Protein AF-A0A2H0MRT4-F1 (afdb_monomer)

Structure (mmCIF, N/CA/C/O backbone):
data_AF-A0A2H0MRT4-F1
#
_entry.id   AF-A0A2H0MRT4-F1
#
loop_
_atom_site.group_PDB
_atom_site.id
_atom_site.type_symbol
_atom_site.label_atom_id
_atom_site.label_alt_id
_atom_site.label_comp_id
_atom_site.label_asym_id
_atom_site.label_entity_id
_atom_site.label_seq_id
_atom_site.pdbx_PDB_ins_code
_atom_site.Cartn_x
_atom_site.Cartn_y
_atom_site.Cartn_z
_atom_site.occupancy
_atom_site.B_iso_or_equiv
_atom_site.auth_seq_id
_atom_site.auth_comp_id
_atom_site.auth_asym_id
_atom_site.auth_atom_id
_atom_site.pdbx_PDB_model_num
ATOM 1 N N . MET A 1 1 ? -23.926 30.101 33.465 1.00 43.94 1 MET A N 1
ATOM 2 C CA . MET A 1 1 ? -22.686 30.584 32.808 1.00 43.94 1 MET A CA 1
ATOM 3 C C . MET A 1 1 ? -21.408 29.854 33.242 1.00 43.94 1 MET A C 1
ATOM 5 O O . MET A 1 1 ? -20.667 29.467 32.352 1.00 43.94 1 MET A O 1
ATOM 9 N N . LYS A 1 2 ? -21.147 29.559 34.531 1.00 32.81 2 LYS A N 1
ATOM 10 C CA . LYS A 1 2 ? -19.914 28.839 34.957 1.00 32.81 2 LYS A CA 1
ATOM 11 C C . LYS A 1 2 ? -19.713 27.431 34.345 1.00 32.81 2 LYS A C 1
ATOM 13 O O . LYS A 1 2 ? -18.619 27.133 33.886 1.00 32.81 2 LYS A O 1
ATOM 18 N N . ARG A 1 3 ? -20.774 26.622 34.183 1.00 32.50 3 ARG A N 1
ATOM 19 C CA . ARG A 1 3 ? -20.709 25.296 33.511 1.00 32.50 3 ARG A CA 1
ATOM 20 C C . ARG A 1 3 ? -20.385 25.338 32.004 1.00 32.50 3 ARG A C 1
ATOM 22 O O . ARG A 1 3 ? -20.006 24.320 31.438 1.00 32.50 3 ARG A O 1
ATOM 29 N N . SER A 1 4 ? -20.541 26.492 31.350 1.00 38.91 4 SER A N 1
ATOM 30 C CA . SER A 1 4 ? -20.203 26.685 29.928 1.00 38.91 4 SER A CA 1
ATOM 31 C C . SER A 1 4 ? -18.729 27.044 29.734 1.00 38.91 4 SER A C 1
ATOM 33 O O . SER A 1 4 ? -18.144 26.692 28.716 1.00 38.91 4 SER A O 1
ATOM 35 N N . PHE A 1 5 ? -18.128 27.725 30.713 1.00 31.14 5 PHE A N 1
ATOM 36 C CA . PHE A 1 5 ? -16.733 28.158 30.659 1.00 31.14 5 PHE A CA 1
ATOM 37 C C . PHE A 1 5 ? -15.768 27.003 30.979 1.00 31.14 5 PHE A C 1
ATOM 39 O O . PHE A 1 5 ? -14.782 26.824 30.275 1.00 31.14 5 PHE A O 1
ATOM 46 N N . GLU A 1 6 ? -16.096 26.133 31.941 1.00 32.72 6 GLU A N 1
ATOM 47 C CA . GLU A 1 6 ? -15.284 24.937 32.246 1.00 32.72 6 GLU A CA 1
ATOM 48 C C . GLU A 1 6 ? -15.272 23.906 31.103 1.00 32.72 6 GLU A C 1
ATOM 50 O O . GLU A 1 6 ? -14.266 23.236 30.879 1.00 32.72 6 GLU A O 1
ATOM 55 N N . LYS A 1 7 ? -16.360 23.811 30.324 1.00 35.03 7 LYS A N 1
ATOM 56 C CA . LYS A 1 7 ? -16.432 22.958 29.122 1.00 35.03 7 LYS A CA 1
ATOM 57 C C . LYS A 1 7 ? -15.602 23.505 27.955 1.00 35.03 7 LYS A C 1
ATOM 59 O O . LYS A 1 7 ? -15.083 22.732 27.156 1.00 35.03 7 LYS A O 1
ATOM 64 N N . PHE A 1 8 ? -15.464 24.828 27.866 1.00 31.70 8 PHE A N 1
ATOM 65 C CA . PHE A 1 8 ? -14.641 25.484 26.851 1.00 31.70 8 PHE A CA 1
ATOM 66 C C . PHE A 1 8 ? -13.146 25.284 27.147 1.00 31.70 8 PHE A C 1
ATOM 68 O O . PHE A 1 8 ? -12.408 24.818 26.278 1.00 31.70 8 PHE A O 1
ATOM 75 N N . TRP A 1 9 ? -12.730 25.493 28.401 1.00 28.17 9 TRP A N 1
ATOM 76 C CA . TRP A 1 9 ? -11.345 25.281 28.840 1.00 28.17 9 TRP A CA 1
ATOM 77 C C . TRP A 1 9 ? -10.928 23.801 28.882 1.00 28.17 9 TRP A C 1
ATOM 79 O O . TRP A 1 9 ? -9.783 23.496 28.554 1.00 28.17 9 TRP A O 1
ATOM 89 N N . SER A 1 10 ? -11.833 22.859 29.181 1.00 38.06 10 SER A N 1
ATOM 90 C CA . SER A 1 10 ? -11.516 21.420 29.103 1.00 38.06 10 SER A CA 1
ATOM 91 C C . SER A 1 10 ? -11.366 20.911 27.665 1.00 38.06 10 SER A C 1
ATOM 93 O O . SER A 1 10 ? -10.563 20.011 27.419 1.00 38.06 10 SER A O 1
ATOM 95 N N . SER A 1 11 ? -12.067 21.523 26.701 1.00 42.25 11 SER A N 1
ATOM 96 C CA . SER A 1 11 ? -11.869 21.237 25.276 1.00 42.25 11 SER A CA 1
ATOM 97 C C . SER A 1 11 ? -10.552 21.822 24.751 1.00 42.25 11 SER A C 1
ATOM 99 O O . SER A 1 11 ? -9.795 21.104 24.102 1.00 42.25 11 SER A O 1
ATOM 101 N N . GLN A 1 12 ? -10.213 23.068 25.119 1.00 37.25 12 GLN A N 1
ATOM 102 C CA . GLN A 1 12 ? -8.954 23.709 24.720 1.00 37.25 12 GLN A CA 1
ATOM 103 C C . GLN A 1 12 ? -7.718 23.016 25.323 1.00 37.25 12 GLN A C 1
ATOM 105 O O . GLN A 1 12 ? -6.710 22.834 24.635 1.00 37.25 12 GLN A O 1
ATOM 110 N N . ALA A 1 13 ? -7.803 22.554 26.576 1.00 43.47 13 ALA A N 1
ATOM 111 C CA . ALA A 1 13 ? -6.715 21.845 27.253 1.00 43.47 13 ALA A CA 1
ATOM 112 C C . ALA A 1 13 ? -6.402 20.465 26.640 1.00 43.47 13 ALA A C 1
ATOM 114 O O . ALA A 1 13 ? -5.270 19.999 26.741 1.00 43.47 13 ALA A O 1
ATOM 115 N N . GLN A 1 14 ? -7.369 19.816 25.976 1.00 54.00 14 GLN A N 1
ATOM 116 C CA . GLN A 1 14 ? -7.142 18.559 25.248 1.00 54.00 14 GLN A CA 1
ATOM 117 C C . GLN A 1 14 ? -6.701 18.776 23.790 1.00 54.00 14 GLN A C 1
ATOM 119 O O . GLN A 1 14 ? -6.008 17.924 23.233 1.00 54.00 14 GLN A O 1
ATOM 124 N N . THR A 1 15 ? -7.052 19.908 23.166 1.00 63.19 15 THR A N 1
ATOM 125 C CA . THR A 1 15 ? -6.677 20.205 21.769 1.00 63.19 15 THR A CA 1
ATOM 126 C C . THR A 1 15 ? -5.213 20.596 21.598 1.00 63.19 15 THR A C 1
ATOM 128 O O . THR A 1 15 ? -4.615 20.266 20.577 1.00 63.19 15 THR A O 1
ATOM 131 N N . VAL A 1 16 ? -4.619 21.266 22.589 1.00 64.75 16 VAL A N 1
ATOM 132 C CA . VAL A 1 16 ? -3.226 21.734 22.510 1.00 64.75 16 VAL A CA 1
ATOM 133 C C . VAL A 1 16 ? -2.224 20.561 22.482 1.00 64.75 16 VAL A C 1
ATOM 135 O O . VAL A 1 16 ? -1.409 20.517 21.561 1.00 64.75 16 VAL A O 1
ATOM 138 N N . PRO A 1 17 ? -2.310 19.547 23.373 1.00 83.50 17 PRO A N 1
ATOM 139 C CA . PRO A 1 17 ? -1.462 18.352 23.287 1.00 83.50 17 PRO A CA 1
ATOM 140 C C . PRO A 1 17 ? -1.625 17.584 21.970 1.00 83.50 17 PRO A C 1
ATOM 142 O O . PRO A 1 17 ? -0.638 17.117 21.405 1.00 83.50 17 PRO A O 1
ATOM 145 N N . LEU A 1 18 ? -2.857 17.494 21.452 1.00 88.69 18 LEU A N 1
ATOM 146 C CA . LEU A 1 18 ? -3.142 16.814 20.187 1.00 88.69 18 LEU A CA 1
ATOM 147 C C . LEU A 1 18 ? -2.437 17.498 19.008 1.00 88.69 18 LEU A C 1
ATOM 149 O O . LEU A 1 18 ? -1.802 16.822 18.204 1.00 88.69 18 LEU A O 1
ATOM 153 N N . LEU A 1 19 ? -2.521 18.829 18.924 1.00 91.75 19 LEU A N 1
ATOM 154 C CA . LEU A 1 19 ? -1.869 19.601 17.869 1.00 91.75 19 LEU A CA 1
ATOM 155 C C . LEU A 1 19 ? -0.345 19.433 17.911 1.00 91.75 19 LEU A C 1
ATOM 157 O O . LEU A 1 19 ? 0.260 19.169 16.874 1.00 91.75 19 LEU A O 1
ATOM 161 N N . TYR A 1 20 ? 0.268 19.518 19.097 1.00 93.81 20 TYR A N 1
ATOM 162 C CA . TYR A 1 20 ? 1.708 19.294 19.243 1.00 93.81 20 TYR A CA 1
ATOM 163 C C . TYR A 1 20 ? 2.123 17.888 18.809 1.00 93.81 20 TYR A C 1
ATOM 165 O O . TYR A 1 20 ? 3.112 17.750 18.095 1.00 93.81 20 TYR A O 1
ATOM 173 N N . ALA A 1 21 ? 1.363 16.851 19.172 1.00 94.75 21 ALA A N 1
ATOM 174 C CA . ALA A 1 21 ? 1.645 15.497 18.704 1.00 94.75 21 ALA A CA 1
ATOM 175 C C . ALA A 1 21 ? 1.534 15.365 17.181 1.00 94.75 21 ALA A C 1
ATOM 177 O O . ALA A 1 21 ? 2.398 14.738 16.578 1.00 94.75 21 ALA A O 1
ATOM 178 N N . CYS A 1 22 ? 0.537 15.989 16.546 1.00 96.94 22 CYS A N 1
ATOM 179 C CA . CYS A 1 22 ? 0.432 16.002 15.085 1.00 96.94 22 CYS A CA 1
ATOM 180 C C . CYS A 1 22 ? 1.630 16.704 14.426 1.00 96.94 22 CYS A C 1
ATOM 182 O O . CYS A 1 22 ? 2.163 16.193 13.444 1.00 96.94 22 CYS A O 1
ATOM 184 N N . ILE A 1 23 ? 2.081 17.839 14.975 1.00 97.50 23 ILE A N 1
ATOM 185 C CA . ILE A 1 23 ? 3.255 18.568 14.468 1.00 97.50 23 ILE A CA 1
ATOM 186 C C . ILE A 1 23 ? 4.523 17.724 14.630 1.00 97.50 23 ILE A C 1
ATOM 188 O O . ILE A 1 23 ? 5.276 17.566 13.675 1.00 97.50 23 ILE A O 1
ATOM 192 N N . LEU A 1 24 ? 4.752 17.141 15.809 1.00 97.44 24 LEU A N 1
ATOM 193 C CA . LEU A 1 24 ? 5.917 16.287 16.060 1.00 97.44 24 LEU A CA 1
ATOM 194 C C . LEU A 1 24 ? 5.913 15.037 15.173 1.00 97.44 24 LEU A C 1
ATOM 196 O O . LEU A 1 24 ? 6.961 14.652 14.661 1.00 97.44 24 LEU A O 1
ATOM 200 N N . LEU A 1 25 ? 4.744 14.431 14.954 1.00 97.81 25 LEU A N 1
ATOM 201 C CA . LEU A 1 25 ? 4.588 13.295 14.050 1.00 97.81 25 LEU A CA 1
ATOM 202 C C . LEU A 1 25 ? 4.908 13.688 12.603 1.00 97.81 25 LEU A C 1
ATOM 204 O O . LEU A 1 25 ? 5.636 12.966 11.928 1.00 97.81 25 LEU A O 1
ATOM 208 N N . ALA A 1 26 ? 4.429 14.848 12.145 1.00 98.50 26 ALA A N 1
ATOM 209 C CA . ALA A 1 26 ? 4.761 15.369 10.823 1.00 98.50 26 ALA A CA 1
ATOM 210 C C . ALA A 1 26 ? 6.270 15.616 10.679 1.00 98.50 26 ALA A C 1
ATOM 212 O O . ALA A 1 26 ? 6.874 15.137 9.724 1.00 98.50 26 ALA A O 1
ATOM 213 N N . LEU A 1 27 ? 6.900 16.289 11.649 1.00 98.44 27 LEU A N 1
ATOM 214 C CA . LEU A 1 27 ? 8.345 16.543 11.649 1.00 98.44 27 LEU A CA 1
ATOM 215 C C . LEU A 1 27 ? 9.163 15.245 11.631 1.00 98.44 27 LEU A C 1
ATOM 217 O O . LEU A 1 27 ? 10.149 15.158 10.905 1.00 98.44 27 LEU A O 1
ATOM 221 N N . LEU A 1 28 ? 8.739 14.226 12.383 1.00 98.44 28 LEU A N 1
ATOM 222 C CA . LEU A 1 28 ? 9.376 12.909 12.383 1.00 98.44 28 LEU A CA 1
ATOM 223 C C . LEU A 1 28 ? 9.307 12.242 11.001 1.00 98.44 28 LEU A C 1
ATOM 225 O O . LEU A 1 28 ? 10.302 11.682 10.539 1.00 98.44 28 LEU A O 1
ATOM 229 N N . ILE A 1 29 ? 8.157 12.316 10.328 1.00 98.56 29 ILE A N 1
ATOM 230 C CA . ILE A 1 29 ? 7.976 11.771 8.975 1.00 98.56 29 ILE A CA 1
ATOM 231 C C . ILE A 1 29 ? 8.845 12.541 7.979 1.00 98.56 29 ILE A C 1
ATOM 233 O O . ILE A 1 29 ? 9.605 11.922 7.239 1.00 98.56 29 ILE A O 1
ATOM 237 N N . PHE A 1 30 ? 8.814 13.875 8.005 1.00 98.25 30 PHE A N 1
ATOM 238 C CA . PHE A 1 30 ? 9.669 14.699 7.149 1.00 98.25 30 PHE A CA 1
ATOM 239 C C . PHE A 1 30 ? 11.152 14.377 7.347 1.00 98.25 30 PHE A C 1
ATOM 241 O O . PHE A 1 30 ? 11.869 14.193 6.368 1.00 98.25 30 PHE A O 1
ATOM 248 N N . ALA A 1 31 ? 11.608 14.224 8.593 1.00 97.31 31 ALA A N 1
ATOM 249 C CA . ALA A 1 31 ? 12.983 13.826 8.877 1.00 97.31 31 ALA A CA 1
ATOM 250 C C . ALA A 1 31 ? 13.309 12.432 8.307 1.00 97.31 31 ALA A C 1
ATOM 252 O O . ALA A 1 31 ? 14.355 12.254 7.685 1.00 97.31 31 ALA A O 1
ATOM 253 N N . THR A 1 32 ? 12.397 11.468 8.465 1.00 98.25 32 THR A N 1
ATOM 254 C CA . THR A 1 32 ? 12.592 10.070 8.039 1.00 98.25 32 THR A CA 1
ATOM 255 C C . THR A 1 32 ? 12.634 9.915 6.516 1.00 98.25 32 THR A C 1
ATOM 257 O O . THR A 1 32 ? 13.445 9.143 6.011 1.00 98.25 32 THR A O 1
ATOM 260 N N . TYR A 1 33 ? 11.792 10.646 5.779 1.00 98.31 33 TYR A N 1
ATOM 261 C CA . TYR A 1 33 ? 11.648 10.496 4.324 1.00 98.31 33 TYR A CA 1
ATOM 262 C C . TYR A 1 33 ? 12.242 11.649 3.513 1.00 98.31 33 TYR A C 1
ATOM 264 O O . TYR A 1 33 ? 12.107 11.654 2.298 1.00 98.31 33 TYR A O 1
ATOM 272 N N . SER A 1 34 ? 12.943 12.603 4.131 1.00 95.75 34 SER A N 1
ATOM 273 C CA . SER A 1 34 ? 13.568 13.735 3.418 1.00 95.75 34 SER A CA 1
ATOM 274 C C . SER A 1 34 ? 14.477 13.325 2.253 1.00 95.75 34 SER A C 1
ATOM 276 O O . SER A 1 34 ? 14.615 14.075 1.290 1.00 95.75 34 SER A O 1
ATOM 278 N N . GLY A 1 35 ? 15.048 12.116 2.304 1.00 95.94 35 GLY A N 1
ATOM 279 C CA . GLY A 1 35 ? 15.867 11.553 1.232 1.00 95.94 35 GLY A CA 1
ATOM 280 C C . GLY A 1 35 ? 15.154 11.413 -0.117 1.00 95.94 35 GLY A C 1
ATOM 281 O O . GLY A 1 35 ? 15.837 11.437 -1.135 1.00 95.94 35 GLY A O 1
ATOM 282 N N . VAL A 1 36 ? 13.814 11.337 -0.152 1.00 96.62 36 VAL A N 1
ATOM 283 C CA . VAL A 1 36 ? 13.065 11.189 -1.416 1.00 96.62 36 VAL A CA 1
ATOM 284 C C . VAL A 1 36 ? 13.231 12.377 -2.363 1.00 96.62 36 VAL A C 1
ATOM 286 O O . VAL A 1 36 ? 13.036 12.228 -3.562 1.00 96.62 36 VAL A O 1
ATOM 289 N N . ALA A 1 37 ? 13.634 13.541 -1.846 1.00 94.75 37 ALA A N 1
ATOM 290 C CA . ALA A 1 37 ? 13.928 14.722 -2.655 1.00 94.75 37 ALA A CA 1
ATOM 291 C C . ALA A 1 37 ? 15.100 14.514 -3.632 1.00 94.75 37 ALA A C 1
ATOM 293 O O . ALA A 1 37 ? 15.276 15.308 -4.548 1.00 94.75 37 ALA A O 1
ATOM 294 N N . PHE A 1 38 ? 15.921 13.484 -3.409 1.00 95.62 38 PHE A N 1
ATOM 295 C CA . PHE A 1 38 ? 17.090 13.155 -4.225 1.00 95.62 38 PHE A CA 1
ATOM 296 C C . PHE A 1 38 ? 16.913 11.857 -5.021 1.00 95.62 38 PHE A C 1
ATOM 298 O O . PHE A 1 38 ? 17.905 11.329 -5.532 1.00 95.62 38 PHE A O 1
ATOM 305 N N . ASN A 1 39 ? 15.694 11.313 -5.053 1.00 96.19 39 ASN A N 1
ATOM 306 C CA . ASN A 1 39 ? 15.371 10.114 -5.810 1.00 96.19 39 ASN A CA 1
ATOM 307 C C . ASN A 1 39 ? 14.929 10.495 -7.226 1.00 96.19 39 ASN A C 1
ATOM 309 O O . ASN A 1 39 ? 14.173 11.448 -7.409 1.00 96.19 39 ASN A O 1
ATOM 313 N N . ASP A 1 40 ? 15.403 9.727 -8.202 1.00 96.19 40 ASP A N 1
ATOM 314 C CA . ASP A 1 40 ? 14.928 9.773 -9.580 1.00 96.19 40 ASP A CA 1
ATOM 315 C C . ASP A 1 40 ? 13.664 8.910 -9.732 1.00 96.19 40 ASP A C 1
ATOM 317 O O . ASP A 1 40 ? 13.398 8.019 -8.918 1.00 96.19 40 ASP A O 1
ATOM 321 N N . PHE A 1 41 ? 12.929 9.103 -10.831 1.00 96.44 41 PHE A N 1
ATOM 322 C CA . PHE A 1 41 ? 11.926 8.123 -11.241 1.00 96.44 41 PHE A CA 1
ATOM 323 C C . PHE A 1 41 ? 12.569 6.753 -11.497 1.00 96.44 41 PHE A C 1
ATOM 325 O O . PHE A 1 41 ? 13.683 6.640 -12.018 1.00 96.44 41 PHE A O 1
ATOM 332 N N . VAL A 1 42 ? 11.837 5.698 -11.156 1.00 94.19 42 VAL A N 1
ATOM 333 C CA . VAL A 1 42 ? 12.257 4.309 -11.328 1.00 94.19 42 VAL A CA 1
ATOM 334 C C . VAL A 1 42 ? 11.549 3.695 -12.534 1.00 94.19 42 VAL A C 1
ATOM 336 O O . VAL A 1 42 ? 10.324 3.643 -12.590 1.00 94.19 42 VAL A O 1
ATOM 339 N N . GLU A 1 43 ? 12.326 3.118 -13.454 1.00 88.62 43 GLU A N 1
ATOM 340 C CA . GLU A 1 43 ? 11.871 2.535 -14.735 1.00 88.62 43 GLU A CA 1
ATOM 341 C C . GLU A 1 43 ? 10.896 1.345 -14.599 1.00 88.62 43 GLU A C 1
ATOM 343 O O . GLU A 1 43 ? 10.473 0.787 -15.605 1.00 88.62 43 GLU A O 1
ATOM 348 N N . PHE A 1 44 ? 10.568 0.923 -13.377 1.00 84.38 44 PHE A N 1
ATOM 349 C CA . PHE A 1 44 ? 9.709 -0.223 -13.094 1.00 84.38 44 PHE A CA 1
ATOM 350 C C . PHE A 1 44 ? 8.248 0.077 -13.469 1.00 84.38 44 PHE A C 1
ATOM 352 O O . PHE A 1 44 ? 7.799 -0.390 -14.511 1.00 84.38 44 PHE A O 1
ATOM 359 N N . ASP A 1 45 ? 7.551 0.922 -12.691 1.00 90.31 45 ASP A N 1
ATOM 360 C CA . ASP A 1 45 ? 6.204 1.413 -13.050 1.00 90.31 45 ASP A CA 1
ATOM 361 C C . ASP A 1 45 ? 6.173 2.929 -13.327 1.00 90.31 45 ASP A C 1
ATOM 363 O O . ASP A 1 45 ? 5.201 3.401 -13.911 1.00 90.31 45 ASP A O 1
ATOM 367 N N . ASP A 1 46 ? 7.199 3.723 -12.968 1.00 94.94 46 ASP A N 1
ATOM 368 C CA . ASP A 1 46 ? 7.101 5.191 -13.128 1.00 94.94 46 ASP A CA 1
ATOM 369 C C . ASP A 1 46 ? 7.076 5.614 -14.604 1.00 94.94 46 ASP A C 1
ATOM 371 O O . ASP A 1 46 ? 6.502 6.651 -14.935 1.00 94.94 46 ASP A O 1
ATOM 375 N N . GLU A 1 47 ? 7.625 4.792 -15.504 1.00 93.38 47 GLU A N 1
ATOM 376 C CA . GLU A 1 47 ? 7.516 5.013 -16.948 1.00 93.38 47 GLU A CA 1
ATOM 377 C 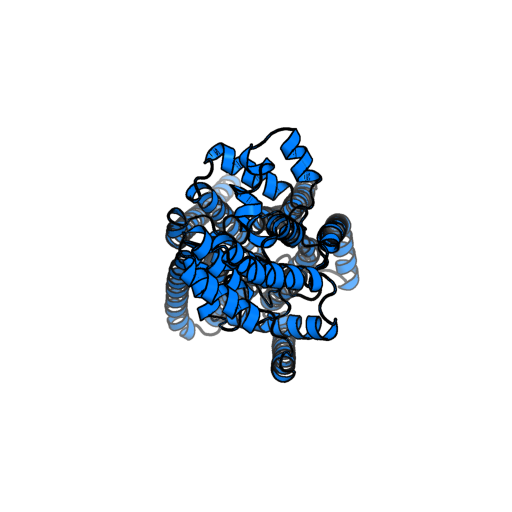C . GLU A 1 47 ? 6.046 4.954 -17.404 1.00 93.38 47 GLU A C 1
ATOM 379 O O . GLU A 1 47 ? 5.521 5.995 -17.800 1.00 93.38 47 GLU A O 1
ATOM 384 N N . PRO A 1 48 ? 5.325 3.822 -17.310 1.00 93.62 48 PRO A N 1
ATOM 385 C CA . PRO A 1 48 ? 3.934 3.771 -17.759 1.00 93.62 48 PRO A CA 1
ATOM 386 C C . PRO A 1 48 ? 2.958 4.585 -16.897 1.00 93.62 48 PRO A C 1
ATOM 388 O O . PRO A 1 48 ? 1.893 4.952 -17.392 1.00 93.62 48 PRO A O 1
ATOM 391 N N . TYR A 1 49 ? 3.280 4.890 -15.632 1.00 94.62 49 TYR A N 1
ATOM 392 C CA . TYR A 1 49 ? 2.353 5.621 -14.760 1.00 94.62 49 TYR A CA 1
ATOM 393 C C . TYR A 1 49 ? 2.553 7.138 -14.734 1.00 94.62 49 TYR A C 1
ATOM 395 O O . TYR A 1 49 ? 1.616 7.859 -14.382 1.00 94.62 49 TYR A O 1
ATOM 403 N N . VAL A 1 50 ? 3.753 7.630 -15.054 1.00 95.06 50 VAL A N 1
ATOM 404 C CA . VAL A 1 50 ? 4.095 9.045 -14.869 1.00 95.06 50 VAL A CA 1
ATOM 405 C C . VAL A 1 50 ? 4.650 9.653 -16.150 1.00 95.06 50 VAL A C 1
ATOM 407 O O . VAL A 1 50 ? 3.944 10.400 -16.823 1.00 95.06 50 VAL A O 1
ATOM 410 N N . TYR A 1 51 ? 5.903 9.363 -16.501 1.00 93.88 51 TYR A N 1
ATOM 411 C CA . TYR A 1 51 ? 6.625 10.151 -17.510 1.00 93.88 51 TYR A CA 1
ATOM 412 C C . TYR A 1 51 ? 6.552 9.583 -18.935 1.00 93.88 51 TYR A C 1
ATOM 414 O O . TYR A 1 51 ? 6.867 10.286 -19.891 1.00 93.88 51 TYR A O 1
ATOM 422 N N . GLY A 1 52 ? 6.153 8.321 -19.093 1.00 93.94 52 GLY A N 1
ATOM 423 C CA . GLY A 1 52 ? 5.955 7.650 -20.382 1.00 93.94 52 GLY A CA 1
ATOM 424 C C . GLY A 1 52 ? 4.506 7.668 -20.877 1.00 93.94 52 GLY A C 1
ATOM 425 O O . GLY A 1 52 ? 4.252 7.263 -22.011 1.00 93.94 52 GLY A O 1
ATOM 426 N N . ASN A 1 53 ? 3.556 8.152 -20.069 1.00 95.19 53 ASN A N 1
ATOM 427 C CA . ASN A 1 53 ? 2.142 8.209 -20.431 1.00 95.19 53 ASN A CA 1
ATOM 428 C C . ASN A 1 53 ? 1.736 9.604 -20.922 1.00 95.19 53 ASN A C 1
ATOM 430 O O . ASN A 1 53 ? 1.666 10.555 -20.144 1.00 95.19 53 ASN A O 1
ATOM 434 N N . SER A 1 54 ? 1.398 9.715 -22.209 1.00 95.81 54 SER A N 1
ATOM 435 C CA . SER A 1 54 ? 1.009 10.993 -22.823 1.00 95.81 54 SER A CA 1
ATOM 436 C C . SER A 1 54 ? -0.176 11.682 -22.135 1.00 95.81 54 SER A C 1
ATOM 438 O O . SER A 1 54 ? -0.137 12.894 -21.945 1.00 95.81 54 SER A O 1
ATOM 440 N N . HIS A 1 55 ? -1.179 10.932 -21.661 1.00 97.00 55 HIS A N 1
ATOM 441 C CA . HIS A 1 55 ? -2.339 11.512 -20.977 1.00 97.00 55 HIS A CA 1
ATOM 442 C C . HIS A 1 55 ? -1.982 12.126 -19.621 1.00 97.00 55 HIS A C 1
ATOM 444 O O . HIS A 1 55 ? -2.659 13.047 -19.165 1.00 97.00 55 HIS A O 1
ATOM 450 N N . ILE A 1 56 ? -0.935 11.614 -18.971 1.00 97.25 56 ILE A N 1
ATOM 451 C CA . ILE A 1 56 ? -0.437 12.135 -17.697 1.00 97.25 56 ILE A CA 1
ATOM 452 C C . ILE A 1 56 ? 0.448 13.357 -17.932 1.00 97.25 56 ILE A C 1
ATOM 454 O O . ILE A 1 56 ? 0.249 14.385 -17.288 1.00 97.25 56 ILE A O 1
ATOM 458 N N . VAL A 1 57 ? 1.376 13.266 -18.889 1.00 96.94 57 VAL A N 1
ATOM 459 C CA . VAL A 1 57 ? 2.328 14.341 -19.213 1.00 96.94 57 VAL A CA 1
ATOM 460 C C . VAL A 1 57 ? 1.626 15.592 -19.760 1.00 96.94 57 VAL A C 1
ATOM 462 O O . VAL A 1 57 ? 2.072 16.707 -19.506 1.00 96.94 57 VAL A O 1
ATOM 465 N N . GLU A 1 58 ? 0.508 15.434 -20.472 1.00 96.38 58 GLU A N 1
ATOM 466 C CA . GLU A 1 58 ? -0.307 16.557 -20.958 1.00 96.38 58 GLU A CA 1
ATOM 467 C C . GLU A 1 58 ? -1.105 17.281 -19.855 1.00 96.38 58 GLU A C 1
ATOM 469 O O . GLU A 1 58 ? -1.626 18.369 -20.101 1.00 96.38 58 GLU A O 1
ATOM 474 N N . GLY A 1 59 ? -1.211 16.708 -18.650 1.00 96.00 59 GLY A N 1
ATOM 475 C CA . GLY A 1 59 ? -1.917 17.312 -17.518 1.00 96.00 59 GLY A CA 1
ATOM 476 C C . GLY A 1 59 ? -3.445 17.162 -17.557 1.00 96.00 59 GLY A C 1
ATOM 477 O O . GLY A 1 59 ? -4.013 16.316 -18.262 1.00 96.00 59 GLY A O 1
ATOM 478 N N . LEU A 1 60 ? -4.141 17.968 -16.749 1.00 97.44 60 LEU A N 1
ATOM 479 C CA . LEU A 1 60 ? -5.590 17.902 -16.576 1.00 97.44 60 LEU A CA 1
ATOM 480 C C . LEU A 1 60 ? -6.303 18.582 -17.749 1.00 97.44 60 LEU A C 1
ATOM 482 O O . LEU A 1 60 ? -6.458 19.798 -17.832 1.00 97.44 60 LEU A O 1
ATOM 486 N N . SER A 1 61 ? -6.863 17.759 -18.629 1.00 97.56 61 SER A N 1
ATOM 487 C CA . SER A 1 61 ? -7.779 18.195 -19.680 1.00 97.56 61 SER A CA 1
ATOM 488 C C . SER A 1 61 ? -9.101 17.439 -19.587 1.00 97.56 61 SER A C 1
ATOM 490 O O . SER A 1 61 ? -9.186 16.360 -18.999 1.00 97.56 61 SER A O 1
ATOM 492 N N . ARG A 1 62 ? -10.166 17.964 -20.206 1.00 97.62 62 ARG A N 1
ATOM 493 C CA . ARG A 1 62 ? -11.448 17.240 -20.280 1.00 97.62 62 ARG A CA 1
ATOM 494 C C . ARG A 1 62 ? -11.270 15.848 -20.900 1.00 97.62 62 ARG A C 1
ATOM 496 O O . ARG A 1 62 ? -11.910 14.905 -20.444 1.00 97.62 62 ARG A O 1
ATOM 503 N N . ALA A 1 63 ? -10.417 15.732 -21.918 1.00 97.81 63 ALA A N 1
ATOM 504 C CA . ALA A 1 63 ? -10.120 14.465 -22.575 1.00 97.81 63 ALA A CA 1
ATOM 505 C C . ALA A 1 63 ? -9.390 13.500 -21.627 1.00 97.81 63 ALA A C 1
ATOM 507 O O . ALA A 1 63 ? -9.835 12.365 -21.470 1.00 97.81 63 ALA A O 1
ATOM 508 N N . ASN A 1 64 ? -8.356 13.974 -20.926 1.00 97.88 64 ASN A N 1
ATOM 509 C CA . ASN A 1 64 ? -7.559 13.151 -20.011 1.00 97.88 64 ASN A CA 1
ATOM 510 C C . ASN A 1 64 ? -8.358 12.731 -18.770 1.00 97.88 64 ASN A C 1
ATOM 512 O O . ASN A 1 64 ? -8.236 11.599 -18.313 1.00 97.88 64 ASN A O 1
ATOM 516 N N . ILE A 1 65 ? -9.263 13.581 -18.273 1.00 98.00 65 ILE A N 1
ATOM 517 C CA . ILE A 1 65 ? -10.199 13.202 -17.206 1.00 98.00 65 ILE A CA 1
ATOM 518 C C . ILE A 1 65 ? -11.127 12.085 -17.689 1.00 98.00 65 ILE A C 1
ATOM 520 O O . ILE A 1 65 ? -11.282 11.089 -16.993 1.00 98.00 65 ILE A O 1
ATOM 524 N N . ILE A 1 66 ? -11.735 12.211 -18.874 1.00 98.00 66 ILE A N 1
ATOM 525 C CA . ILE A 1 66 ? -12.596 11.145 -19.413 1.00 98.00 66 ILE A CA 1
ATOM 526 C C . ILE A 1 66 ? -11.797 9.846 -19.557 1.00 98.00 66 ILE A C 1
ATOM 528 O O . ILE A 1 66 ? -12.254 8.813 -19.072 1.00 98.00 66 ILE A O 1
ATOM 532 N N . TRP A 1 67 ? -10.592 9.918 -20.131 1.00 97.94 67 TRP A N 1
ATOM 533 C CA . TRP A 1 67 ? -9.688 8.775 -20.255 1.00 97.94 67 TRP A CA 1
ATOM 534 C C . TRP A 1 67 ? -9.414 8.116 -18.899 1.00 97.94 67 TRP A C 1
ATOM 536 O O . TRP A 1 67 ? -9.595 6.907 -18.779 1.00 97.94 67 TRP A O 1
ATOM 546 N N . ALA A 1 68 ? -9.089 8.889 -17.858 1.00 97.62 68 ALA A N 1
ATOM 547 C CA . ALA A 1 68 ? -8.800 8.355 -16.527 1.00 97.62 68 ALA A CA 1
ATOM 548 C C . ALA A 1 68 ? -9.960 7.512 -15.967 1.00 97.62 68 ALA A C 1
ATOM 550 O O . ALA A 1 68 ? -9.725 6.501 -15.305 1.00 97.62 68 ALA A O 1
ATOM 551 N N . TRP A 1 69 ? -11.212 7.903 -16.239 1.00 97.19 69 TRP A N 1
ATOM 552 C CA . TRP A 1 69 ? -12.411 7.191 -15.778 1.00 97.19 69 TRP A CA 1
ATOM 553 C C . TRP A 1 69 ? -12.788 5.975 -16.628 1.00 97.19 69 TRP A C 1
ATOM 555 O O . TRP A 1 69 ? -13.474 5.084 -16.121 1.00 97.19 69 TRP A O 1
ATOM 565 N N . THR A 1 70 ? -12.355 5.921 -17.889 1.00 95.50 70 THR A N 1
ATOM 566 C CA . THR A 1 70 ? -12.708 4.849 -18.835 1.00 95.50 70 THR A CA 1
ATOM 567 C C . THR A 1 70 ? -11.577 3.864 -19.125 1.00 95.50 70 THR A C 1
ATOM 569 O O . THR A 1 70 ? -11.833 2.811 -19.701 1.00 95.50 70 THR A O 1
ATOM 572 N N . SER A 1 71 ? -10.337 4.204 -18.772 1.00 93.06 71 SER A N 1
ATOM 573 C CA . SER A 1 71 ? -9.150 3.404 -19.071 1.00 93.06 71 SER A CA 1
ATOM 574 C C . SER A 1 71 ? -8.947 2.255 -18.076 1.00 93.06 71 SER A C 1
ATOM 576 O O . SER A 1 71 ? -9.285 2.356 -16.894 1.00 93.06 71 SER A O 1
ATOM 578 N N . PHE A 1 72 ? -8.349 1.173 -18.579 1.00 92.75 72 PHE A N 1
ATOM 579 C CA . PHE A 1 72 ? -7.824 0.041 -17.807 1.00 92.75 72 PHE A CA 1
ATOM 580 C C . PHE A 1 72 ? -6.320 -0.151 -18.058 1.00 92.75 72 PHE A C 1
ATOM 582 O O . PHE A 1 72 ? -5.814 -1.273 -17.996 1.00 92.75 72 PHE A O 1
ATOM 589 N N . GLU A 1 73 ? -5.619 0.927 -18.418 1.00 90.19 73 GLU A N 1
ATOM 590 C CA . GLU A 1 73 ? -4.176 0.914 -18.659 1.00 90.19 73 GLU A CA 1
ATOM 591 C C . GLU A 1 73 ? -3.424 0.343 -17.454 1.00 90.19 73 GLU A C 1
ATOM 593 O O . GLU A 1 73 ? -3.851 0.486 -16.306 1.00 90.19 73 GLU A O 1
ATOM 598 N N . GLU A 1 74 ? -2.361 -0.411 -17.729 1.00 88.00 74 GLU A N 1
ATOM 599 C CA . GLU A 1 74 ? -1.645 -1.194 -16.717 1.00 88.00 74 GLU A CA 1
ATOM 600 C C . GLU A 1 74 ? -2.543 -2.147 -15.897 1.00 88.00 74 GLU A C 1
ATOM 602 O O . GLU A 1 74 ? -2.174 -2.581 -14.806 1.00 88.00 74 GLU A O 1
ATOM 607 N N . GLY A 1 75 ? -3.717 -2.527 -16.427 1.00 87.75 75 GLY A N 1
ATOM 608 C CA . GLY A 1 75 ? -4.577 -3.581 -15.875 1.00 87.75 75 GLY A CA 1
ATOM 609 C C . GLY A 1 75 ? -5.355 -3.155 -14.639 1.00 87.75 75 GLY A C 1
ATOM 610 O O . GLY A 1 75 ? -5.844 -4.002 -13.888 1.00 87.75 75 GLY A O 1
ATOM 611 N N . ASN A 1 76 ? -5.459 -1.849 -14.399 1.00 90.44 76 ASN A N 1
ATOM 612 C CA . ASN A 1 76 ? -6.068 -1.306 -13.200 1.00 90.44 76 ASN A CA 1
ATOM 613 C C . ASN A 1 76 ? -7.098 -0.222 -13.546 1.00 90.44 76 ASN A C 1
ATOM 615 O O . ASN A 1 76 ? -6.937 0.549 -14.484 1.00 90.44 76 ASN A O 1
ATOM 619 N N . TRP A 1 77 ? -8.148 -0.122 -12.725 1.00 94.62 77 TRP A N 1
ATOM 620 C CA . TRP A 1 77 ? -9.090 0.999 -12.756 1.00 94.62 77 TRP A CA 1
ATOM 621 C C . TRP A 1 77 ? -8.886 1.884 -11.524 1.00 94.62 77 TRP A C 1
ATOM 623 O O . TRP A 1 77 ? -9.297 1.527 -10.418 1.00 94.62 77 TRP A O 1
ATOM 633 N N . HIS A 1 78 ? -8.199 3.012 -11.709 1.00 96.38 78 HIS A N 1
ATOM 634 C CA . HIS A 1 78 ? -7.830 3.945 -10.637 1.00 96.38 78 HIS A CA 1
ATOM 635 C C . HIS A 1 78 ? -7.831 5.416 -11.109 1.00 96.38 78 HIS A C 1
ATOM 637 O O . HIS A 1 78 ? -6.802 6.099 -11.041 1.00 96.38 78 HIS A O 1
ATOM 643 N N . PRO A 1 79 ? -8.987 5.935 -11.572 1.00 97.94 79 PRO A N 1
ATOM 644 C CA . PRO A 1 79 ? -9.102 7.285 -12.129 1.00 97.94 79 PRO A CA 1
ATOM 645 C C . PRO A 1 79 ? -8.527 8.381 -11.237 1.00 97.94 79 PRO A C 1
ATOM 647 O O . PRO A 1 79 ? -7.874 9.303 -11.720 1.00 97.94 79 PRO A O 1
ATOM 650 N N . LEU A 1 80 ? -8.751 8.289 -9.925 1.00 98.19 80 LEU A N 1
ATOM 651 C CA . LEU A 1 80 ? -8.318 9.330 -9.001 1.00 98.19 80 LEU A CA 1
ATOM 652 C C . LEU A 1 80 ? -6.792 9.370 -8.865 1.00 98.19 80 LEU A C 1
ATOM 654 O O . LEU A 1 80 ? -6.219 10.441 -8.690 1.00 98.19 80 LEU A O 1
ATOM 658 N N . THR A 1 81 ? -6.131 8.220 -8.998 1.00 97.94 81 THR A N 1
ATOM 659 C CA . THR A 1 81 ? -4.670 8.156 -9.056 1.00 97.94 81 THR A CA 1
ATOM 660 C C . THR A 1 81 ? -4.148 8.774 -10.344 1.00 97.94 81 THR A C 1
ATOM 662 O O . THR A 1 81 ? -3.239 9.598 -10.275 1.00 97.94 81 THR A O 1
ATOM 665 N N . TRP A 1 82 ? -4.744 8.452 -11.496 1.00 97.94 82 TRP A N 1
ATOM 666 C CA . TRP A 1 82 ? -4.356 9.064 -12.769 1.00 97.94 82 TRP A CA 1
ATOM 667 C C . TRP A 1 82 ? -4.459 10.584 -12.728 1.00 97.94 82 TRP A C 1
ATOM 669 O O . TRP A 1 82 ? -3.491 11.286 -13.004 1.00 97.94 82 TRP A O 1
ATOM 679 N N . MET A 1 83 ? -5.601 11.091 -12.268 1.00 98.31 83 MET A N 1
ATOM 680 C CA . MET A 1 83 ? -5.817 12.525 -12.111 1.00 98.31 83 MET A CA 1
ATOM 681 C C . MET A 1 83 ? -4.853 13.159 -11.099 1.00 98.31 83 MET A C 1
ATOM 683 O O . MET A 1 83 ? -4.464 14.309 -11.274 1.00 98.31 83 MET A O 1
ATOM 687 N N . SER A 1 84 ? -4.442 12.430 -10.054 1.00 98.25 84 SER A N 1
ATOM 688 C CA . SER A 1 84 ? -3.446 12.943 -9.106 1.00 98.25 84 SER A CA 1
ATOM 689 C C . SER A 1 84 ? -2.052 13.078 -9.725 1.00 98.25 84 SER A C 1
ATOM 691 O O . SER A 1 84 ? -1.381 14.066 -9.453 1.00 98.25 84 SER A O 1
ATOM 693 N N . HIS A 1 85 ? -1.644 12.158 -10.605 1.00 98.19 85 HIS A N 1
ATOM 694 C CA . HIS A 1 85 ? -0.382 12.293 -11.338 1.00 98.19 85 HIS A CA 1
ATOM 695 C C . HIS A 1 85 ? -0.439 13.412 -12.382 1.00 98.19 85 HIS A C 1
ATOM 697 O O . HIS A 1 85 ? 0.523 14.163 -12.499 1.00 98.19 85 HIS A O 1
ATOM 703 N N . MET A 1 86 ? -1.568 13.582 -13.082 1.00 98.31 86 MET A N 1
ATOM 704 C CA . MET A 1 86 ? -1.772 14.726 -13.986 1.00 98.31 86 MET A CA 1
ATOM 705 C C . MET A 1 86 ? -1.605 16.056 -13.243 1.00 98.31 86 MET A C 1
ATOM 707 O O . M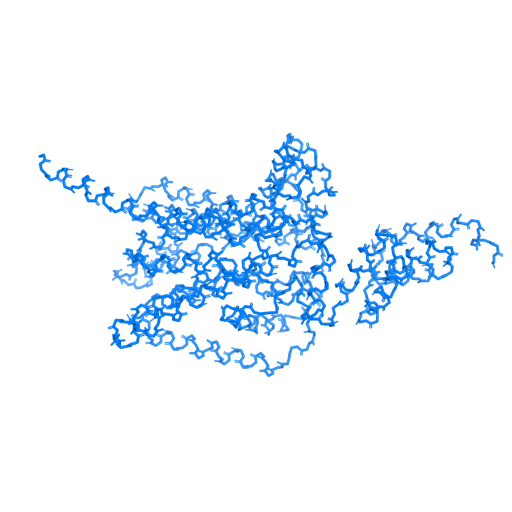ET A 1 86 ? -0.935 16.960 -13.732 1.00 98.31 86 MET A O 1
ATOM 711 N N . LEU A 1 87 ? -2.185 16.164 -12.042 1.00 98.12 87 LEU A N 1
ATOM 712 C CA . LEU A 1 87 ? -2.046 17.353 -11.205 1.00 98.12 87 LEU A CA 1
ATOM 713 C C . LEU A 1 87 ? -0.591 17.576 -10.765 1.00 98.12 87 LEU A C 1
ATOM 715 O O . LEU A 1 87 ? -0.119 18.709 -10.795 1.00 98.12 87 LEU A O 1
ATOM 719 N N . ASP A 1 88 ? 0.131 16.520 -10.384 1.00 97.62 88 ASP A N 1
ATOM 720 C CA . ASP A 1 88 ? 1.550 16.637 -10.030 1.00 97.62 88 ASP A CA 1
ATOM 721 C C . ASP A 1 88 ? 2.390 17.127 -11.224 1.00 97.62 88 ASP A C 1
ATOM 723 O O . ASP A 1 88 ? 3.275 17.961 -11.040 1.00 97.62 88 ASP A O 1
ATOM 727 N N . VAL A 1 89 ? 2.086 16.686 -12.451 1.00 97.50 89 VAL A N 1
ATOM 728 C CA . VAL A 1 89 ? 2.748 17.195 -13.664 1.00 97.50 89 VAL A CA 1
ATOM 729 C C . VAL A 1 89 ? 2.450 18.678 -13.895 1.00 97.50 89 VAL A C 1
ATOM 731 O O . VAL A 1 89 ? 3.360 19.428 -14.237 1.00 97.50 89 VAL A O 1
ATOM 734 N N . GLU A 1 90 ? 1.222 19.148 -13.671 1.00 97.31 90 GLU A N 1
ATOM 735 C CA . GLU A 1 90 ? 0.911 20.581 -13.797 1.00 97.31 90 GLU A CA 1
ATOM 736 C C . GLU A 1 90 ? 1.638 21.443 -12.758 1.00 97.31 90 GLU A C 1
ATOM 738 O O . GLU A 1 90 ? 2.038 22.570 -13.052 1.00 97.31 90 GLU A O 1
ATOM 743 N N . LEU A 1 91 ? 1.801 20.923 -11.540 1.00 97.69 91 LEU A N 1
ATOM 744 C CA . LEU A 1 91 ? 2.408 21.656 -10.430 1.00 97.69 91 LEU A CA 1
ATOM 745 C C . LEU A 1 91 ? 3.939 21.631 -10.459 1.00 97.69 91 LEU A C 1
ATOM 747 O O . LEU A 1 91 ? 4.571 22.624 -10.096 1.00 97.69 91 LEU A O 1
ATOM 751 N N . PHE A 1 92 ? 4.533 20.505 -10.854 1.00 97.12 92 PHE A N 1
ATOM 752 C CA . PHE A 1 92 ? 5.968 20.239 -10.702 1.00 97.12 92 PHE A CA 1
ATOM 753 C C . PHE A 1 92 ? 6.664 19.863 -12.017 1.00 97.12 92 PHE A C 1
ATOM 755 O O . PHE A 1 92 ? 7.884 19.713 -12.050 1.00 97.12 92 PHE A O 1
ATOM 762 N N . GLY A 1 93 ? 5.922 19.691 -13.111 1.00 96.94 93 GLY A N 1
ATOM 763 C CA . GLY A 1 93 ? 6.448 19.087 -14.331 1.00 96.94 93 GLY A CA 1
ATOM 764 C C . GLY A 1 93 ? 6.896 17.642 -14.094 1.00 96.94 93 GLY A C 1
ATOM 765 O O . GLY A 1 93 ? 6.320 16.905 -13.292 1.00 96.94 93 GLY A O 1
ATOM 766 N N . LEU A 1 94 ? 7.960 17.241 -14.789 1.00 96.06 94 LEU A N 1
ATOM 767 C CA . LEU A 1 94 ? 8.608 15.934 -14.620 1.00 96.06 94 LEU A CA 1
ATOM 768 C C . LEU A 1 94 ? 9.776 15.979 -13.620 1.00 96.06 94 LEU A C 1
ATOM 770 O O . LEU A 1 94 ? 10.723 15.204 -13.738 1.00 96.06 94 LEU A O 1
ATOM 774 N N . ASP A 1 95 ? 9.728 16.885 -12.641 1.00 96.62 95 ASP A N 1
ATOM 775 C CA . ASP A 1 95 ? 10.649 16.853 -11.505 1.00 96.62 95 ASP A CA 1
ATOM 776 C C . ASP A 1 95 ? 10.216 15.772 -10.502 1.00 96.62 95 ASP A C 1
ATOM 778 O O . ASP A 1 95 ? 9.241 15.944 -9.763 1.00 96.62 95 ASP A O 1
ATOM 782 N N . ALA A 1 96 ? 10.952 14.656 -10.461 1.00 96.62 96 ALA A N 1
ATOM 783 C CA . ALA A 1 96 ? 10.662 13.510 -9.598 1.00 96.62 96 ALA A CA 1
ATOM 784 C C . ALA A 1 96 ? 10.493 13.903 -8.120 1.00 96.62 96 ALA A C 1
ATOM 786 O O . ALA A 1 96 ? 9.624 13.361 -7.428 1.00 96.62 96 ALA A O 1
ATOM 787 N N . ALA A 1 97 ? 11.249 14.900 -7.643 1.00 96.88 97 ALA A N 1
ATOM 788 C CA . ALA A 1 97 ? 11.192 15.337 -6.254 1.00 96.88 97 ALA A CA 1
ATOM 789 C C . ALA A 1 97 ? 9.780 15.792 -5.846 1.00 96.88 97 ALA A C 1
ATOM 791 O O . ALA A 1 97 ? 9.309 15.428 -4.766 1.00 96.88 97 ALA A O 1
ATOM 792 N N . GLY A 1 98 ? 9.077 16.542 -6.705 1.00 96.88 98 GLY A N 1
ATOM 793 C CA . GLY A 1 98 ? 7.712 17.011 -6.439 1.00 96.88 98 GLY A CA 1
ATOM 794 C C . GLY A 1 98 ? 6.714 15.859 -6.286 1.00 96.88 98 GLY A C 1
ATOM 795 O O . GLY A 1 98 ? 5.944 15.811 -5.320 1.00 96.88 98 GLY A O 1
ATOM 796 N N . HIS A 1 99 ? 6.804 14.870 -7.179 1.00 97.69 99 HIS A N 1
ATOM 797 C CA . HIS A 1 99 ? 5.964 13.668 -7.159 1.00 97.69 99 HIS A CA 1
ATOM 798 C C . HIS A 1 99 ? 6.198 12.859 -5.876 1.00 97.69 99 HIS A C 1
ATOM 800 O O . HIS A 1 99 ? 5.249 12.495 -5.170 1.00 97.69 99 HIS A O 1
ATOM 806 N N . HIS A 1 100 ? 7.455 12.644 -5.489 1.00 97.88 100 HIS A N 1
ATOM 807 C CA . HIS A 1 100 ? 7.768 11.949 -4.242 1.00 97.88 100 HIS A CA 1
ATOM 808 C C . HIS A 1 100 ? 7.327 12.735 -2.996 1.00 97.88 100 HIS A C 1
ATOM 810 O O . HIS A 1 100 ? 6.767 12.155 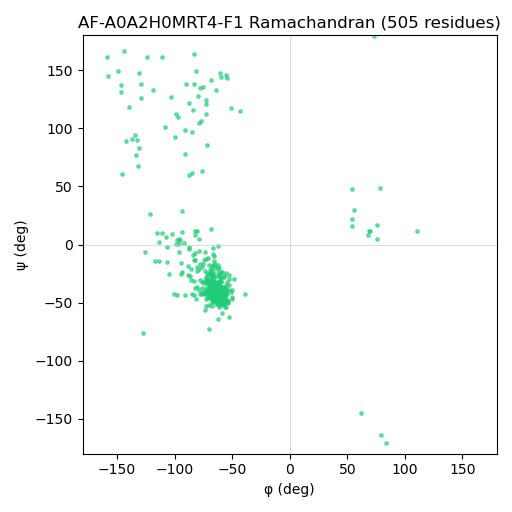-2.060 1.00 97.88 100 HIS A O 1
ATOM 816 N N . TRP A 1 101 ? 7.500 14.060 -2.968 1.00 97.88 101 TRP A N 1
ATOM 817 C CA . TRP A 1 101 ? 7.086 14.885 -1.828 1.00 97.88 101 TRP A CA 1
ATOM 818 C C . TRP A 1 101 ? 5.587 14.843 -1.575 1.00 97.88 101 TRP A C 1
ATOM 820 O O . TRP A 1 101 ? 5.159 14.750 -0.422 1.00 97.88 101 TRP A O 1
ATOM 830 N N . MET A 1 102 ? 4.779 14.836 -2.631 1.00 98.12 102 MET A N 1
ATOM 831 C CA . MET A 1 102 ? 3.338 14.686 -2.478 1.00 98.12 102 MET A CA 1
ATOM 832 C C . MET A 1 102 ? 2.990 13.326 -1.831 1.00 98.12 102 MET A C 1
ATOM 834 O O . MET A 1 102 ? 2.051 13.247 -1.037 1.00 98.12 102 MET A O 1
ATOM 838 N N . ASN A 1 103 ? 3.764 12.247 -2.066 1.00 98.50 103 ASN A N 1
ATOM 839 C CA . ASN A 1 103 ? 3.551 10.960 -1.368 1.00 98.50 103 ASN A CA 1
ATOM 840 C C . ASN A 1 103 ? 3.851 11.083 0.129 1.00 98.50 103 ASN A C 1
ATOM 842 O O . ASN A 1 103 ? 3.083 10.583 0.955 1.00 98.50 103 ASN A O 1
ATOM 846 N N . VAL A 1 104 ? 4.923 11.795 0.489 1.00 98.69 104 VAL A N 1
ATOM 847 C CA . VAL A 1 104 ? 5.257 12.077 1.893 1.00 98.69 104 VAL A CA 1
ATOM 848 C C . VAL A 1 104 ? 4.157 12.902 2.562 1.00 98.69 104 VAL A C 1
ATOM 850 O O . VAL A 1 104 ? 3.748 12.568 3.672 1.00 98.69 104 VAL A O 1
ATOM 853 N N . ILE A 1 105 ? 3.618 13.925 1.891 1.00 98.62 105 ILE A N 1
ATOM 854 C CA . ILE A 1 105 ? 2.516 14.751 2.415 1.00 98.62 105 ILE A CA 1
ATOM 855 C C . ILE A 1 105 ? 1.274 13.892 2.681 1.00 98.62 105 ILE A C 1
ATOM 857 O O . ILE A 1 105 ? 0.718 13.939 3.781 1.00 98.62 105 ILE A O 1
ATOM 861 N N . LEU A 1 106 ? 0.871 13.049 1.725 1.00 98.75 106 LEU A N 1
ATOM 862 C CA . LEU A 1 106 ? -0.243 12.118 1.926 1.00 98.75 106 LEU A CA 1
ATOM 863 C C . LEU A 1 106 ? 0.033 11.147 3.081 1.00 98.75 106 LEU A C 1
ATOM 865 O O . LEU A 1 106 ? -0.859 10.878 3.886 1.00 98.75 106 LEU A O 1
ATOM 869 N N . HIS A 1 107 ? 1.269 10.667 3.231 1.00 98.81 107 HIS A N 1
ATOM 870 C CA . HIS A 1 107 ? 1.645 9.812 4.354 1.00 98.81 107 HIS A CA 1
ATOM 871 C C . HIS A 1 107 ? 1.580 10.534 5.711 1.00 98.81 107 HIS A C 1
ATOM 873 O O . HIS A 1 107 ? 1.085 9.949 6.678 1.00 98.81 107 HIS A O 1
ATOM 879 N N . VAL A 1 108 ? 1.982 11.810 5.787 1.00 98.88 108 VAL A N 1
ATOM 880 C CA . VAL A 1 108 ? 1.791 12.658 6.979 1.00 98.88 108 VAL A CA 1
ATOM 881 C C . VAL A 1 108 ? 0.309 12.745 7.332 1.00 98.88 108 VAL A C 1
ATOM 883 O O . VAL A 1 108 ? -0.069 12.485 8.478 1.00 98.88 108 VAL A O 1
ATOM 886 N N . CYS A 1 109 ? -0.546 13.045 6.350 1.00 98.81 109 CYS A N 1
ATOM 887 C CA . CYS A 1 109 ? -1.992 13.077 6.552 1.00 98.81 109 CYS A CA 1
ATOM 888 C C . CYS A 1 109 ? -2.520 11.727 7.060 1.00 98.81 109 CYS A C 1
ATOM 890 O O . CYS A 1 109 ? -3.293 11.697 8.017 1.00 98.81 109 CYS A O 1
ATOM 892 N N . ASN A 1 110 ? -2.061 10.612 6.489 1.00 98.94 110 ASN A N 1
ATOM 893 C CA . ASN A 1 110 ? -2.456 9.265 6.905 1.00 98.94 110 ASN A CA 1
ATOM 894 C C . ASN A 1 110 ? -2.062 8.965 8.352 1.00 98.94 110 ASN A C 1
ATOM 896 O O . ASN A 1 110 ? -2.898 8.513 9.134 1.00 98.94 110 ASN A O 1
ATOM 900 N N . ALA A 1 111 ? -0.821 9.251 8.745 1.00 98.88 111 ALA A N 1
ATOM 901 C CA . ALA A 1 111 ? -0.352 9.007 10.107 1.00 98.88 111 ALA A CA 1
ATOM 902 C C . ALA A 1 111 ? -1.122 9.853 11.137 1.00 98.88 111 ALA A C 1
ATOM 904 O O . ALA A 1 111 ? -1.517 9.352 12.194 1.00 98.88 111 ALA A O 1
ATOM 905 N N . ILE A 1 112 ? -1.416 11.113 10.798 1.00 98.81 112 ILE A N 1
ATOM 906 C CA . ILE A 1 112 ? -2.264 11.990 11.612 1.00 98.81 112 ILE A CA 1
ATOM 907 C C . ILE A 1 112 ? -3.692 11.435 11.709 1.00 98.81 112 ILE A C 1
ATOM 909 O O . ILE A 1 112 ? -4.262 11.412 12.800 1.00 98.81 112 ILE A O 1
ATOM 913 N N . LEU A 1 113 ? -4.274 10.945 10.610 1.00 98.81 113 LEU A N 1
ATOM 914 C CA . LEU A 1 113 ? -5.607 10.339 10.621 1.00 98.81 113 LEU A CA 1
ATOM 915 C C . LEU A 1 113 ? -5.656 9.068 11.478 1.00 98.81 113 LEU A C 1
ATOM 917 O O . LEU A 1 113 ? -6.624 8.898 12.219 1.00 98.81 113 LEU A O 1
ATOM 921 N N . VAL A 1 114 ? -4.621 8.217 11.447 1.00 98.81 114 VAL A N 1
ATOM 922 C CA . VAL A 1 114 ? -4.496 7.055 12.350 1.00 98.81 114 VAL A CA 1
ATOM 923 C C . VAL A 1 114 ? -4.523 7.512 13.807 1.00 98.81 114 VAL A C 1
ATOM 925 O O . VAL A 1 114 ? -5.322 7.001 14.597 1.00 98.81 114 VAL A O 1
ATOM 928 N N . PHE A 1 115 ? -3.701 8.506 14.155 1.00 98.62 115 PHE A N 1
ATOM 929 C CA . PHE A 1 115 ? -3.637 9.036 15.514 1.00 98.62 115 PHE A CA 1
ATOM 930 C C . PHE A 1 115 ? -4.981 9.618 15.967 1.00 98.62 115 PHE A C 1
ATOM 932 O O . PHE A 1 115 ? -5.505 9.233 17.014 1.00 98.62 115 PHE A O 1
ATOM 939 N N . ILE A 1 116 ? -5.568 10.509 15.162 1.00 97.44 116 ILE A N 1
ATOM 940 C CA . ILE A 1 116 ? -6.842 11.172 15.459 1.00 97.44 116 ILE A CA 1
ATOM 941 C C . ILE A 1 116 ? -7.967 10.149 15.597 1.00 97.44 116 ILE A C 1
ATOM 943 O O . ILE A 1 116 ? -8.765 10.249 16.532 1.00 97.44 116 ILE A O 1
ATOM 947 N N . PHE A 1 117 ? -8.047 9.178 14.684 1.00 98.38 117 PHE A N 1
ATOM 948 C CA . PHE A 1 117 ? -9.053 8.126 14.731 1.00 98.38 117 PHE A CA 1
ATOM 949 C C . PHE A 1 117 ? -8.942 7.341 16.038 1.00 98.38 117 PHE A C 1
ATOM 951 O O . PHE A 1 117 ? -9.892 7.354 16.821 1.00 98.38 117 PHE A O 1
ATOM 958 N N . LEU A 1 118 ? -7.781 6.733 16.313 1.00 98.25 118 LEU A N 1
ATOM 959 C CA . LEU A 1 118 ? -7.580 5.890 17.494 1.00 98.25 118 LEU A CA 1
ATOM 960 C C . LEU A 1 118 ? -7.780 6.668 18.795 1.00 98.25 118 LEU A C 1
ATOM 962 O O . LEU A 1 118 ? -8.503 6.197 19.677 1.00 98.25 118 LEU A O 1
ATOM 966 N N . GLN A 1 119 ? -7.248 7.889 18.891 1.00 96.56 119 GLN A N 1
ATOM 967 C CA . GLN A 1 119 ? -7.423 8.720 20.080 1.00 96.56 119 GLN A CA 1
ATOM 968 C C . GLN A 1 119 ? -8.897 9.064 20.309 1.00 96.56 119 GLN A C 1
ATOM 970 O O . GLN A 1 119 ? -9.386 9.022 21.438 1.00 96.56 119 GLN A O 1
ATOM 975 N N . ARG A 1 120 ? -9.643 9.365 19.240 1.00 94.81 120 ARG A N 1
ATOM 976 C CA . ARG A 1 120 ? -11.065 9.719 19.322 1.00 94.81 120 ARG A CA 1
ATOM 977 C C . ARG A 1 120 ? -11.941 8.552 19.766 1.00 94.81 120 ARG A C 1
ATOM 979 O O . ARG A 1 120 ? -12.953 8.804 20.429 1.00 94.81 120 ARG A O 1
ATOM 986 N N . VAL A 1 121 ? -11.624 7.329 19.344 1.00 95.81 121 VAL A N 1
ATOM 987 C CA . VAL A 1 121 ? -12.474 6.151 19.587 1.00 95.81 121 VAL A CA 1
ATOM 988 C C . VAL A 1 121 ? -12.075 5.367 20.834 1.00 95.81 121 VAL A C 1
ATOM 990 O O . VAL A 1 121 ? -12.933 4.732 21.432 1.00 95.81 121 VAL A O 1
ATOM 993 N N . THR A 1 122 ? -10.811 5.442 21.260 1.00 95.88 122 THR A N 1
ATOM 994 C CA . THR A 1 122 ? -10.318 4.724 22.449 1.00 95.88 122 THR A CA 1
ATOM 995 C C . THR A 1 122 ? -10.111 5.625 23.669 1.00 95.88 122 THR A C 1
ATOM 997 O O . THR A 1 122 ? -10.119 5.133 24.796 1.00 95.88 122 THR A O 1
ATOM 1000 N N . GLY A 1 123 ? -9.879 6.930 23.468 1.00 94.06 123 GLY A N 1
ATOM 1001 C CA . GLY A 1 123 ? -9.465 7.860 24.524 1.00 94.06 123 GLY A CA 1
ATOM 1002 C C . GLY A 1 123 ? -8.053 7.608 25.077 1.00 94.06 123 GLY A C 1
ATOM 1003 O O . GLY A 1 123 ? -7.679 8.206 26.086 1.00 94.06 123 GLY A O 1
ATOM 1004 N N . ARG A 1 124 ? -7.274 6.712 24.456 1.00 94.81 124 ARG A N 1
ATOM 1005 C CA . ARG A 1 124 ? -5.949 6.266 24.909 1.00 94.81 124 ARG A CA 1
ATOM 1006 C C . ARG A 1 124 ? -4.838 6.988 24.153 1.00 94.81 124 ARG A C 1
ATOM 1008 O O . ARG A 1 124 ? -4.425 6.548 23.082 1.00 94.81 124 ARG A O 1
ATOM 1015 N N . TYR A 1 125 ? -4.365 8.098 24.718 1.00 95.31 125 TYR A N 1
ATOM 1016 C CA . TYR A 1 125 ? -3.454 9.021 24.031 1.00 95.31 125 TYR A CA 1
ATOM 1017 C C . TYR A 1 125 ? -2.126 8.380 23.639 1.00 95.31 125 TYR A C 1
ATOM 1019 O O . TYR A 1 125 ? -1.747 8.418 22.470 1.00 95.31 125 TYR A O 1
ATOM 1027 N N . TRP A 1 126 ? -1.428 7.772 24.598 1.00 94.38 126 TRP A N 1
ATOM 1028 C CA . TRP A 1 126 ? -0.084 7.244 24.372 1.00 94.38 126 TRP A CA 1
ATOM 1029 C C . TRP A 1 126 ? -0.097 5.998 23.500 1.00 94.38 126 TRP A C 1
ATOM 1031 O O . TRP A 1 126 ? 0.748 5.861 22.621 1.00 94.38 126 TRP A O 1
ATOM 1041 N N . GLU A 1 127 ? -1.077 5.121 23.691 1.00 96.19 127 GLU A N 1
ATOM 1042 C CA . GLU A 1 127 ? -1.258 3.930 22.872 1.00 96.19 127 GLU A CA 1
ATOM 1043 C C . GLU A 1 127 ? -1.589 4.316 21.419 1.00 96.19 127 GLU A C 1
ATOM 1045 O O . GLU A 1 127 ? -0.957 3.813 20.491 1.00 96.19 127 GLU A O 1
ATOM 1050 N N . SER A 1 128 ? -2.492 5.284 21.215 1.00 98.06 128 SER A N 1
ATOM 1051 C CA . SER A 1 128 ? -2.848 5.791 19.880 1.00 98.06 128 SER A CA 1
ATOM 1052 C C . SER A 1 128 ? -1.678 6.486 19.186 1.00 98.06 128 SER A C 1
ATOM 1054 O O . SER A 1 128 ? -1.444 6.256 17.999 1.00 98.06 128 SER A O 1
ATOM 1056 N N . LEU A 1 129 ? -0.926 7.320 19.916 1.00 97.88 129 LEU A N 1
ATOM 1057 C CA . LEU A 1 129 ? 0.260 7.990 19.384 1.00 97.88 129 LEU A CA 1
ATOM 1058 C C . LEU A 1 129 ? 1.342 6.973 19.012 1.00 97.88 129 LEU A C 1
ATOM 1060 O O . LEU A 1 129 ? 1.952 7.095 17.957 1.00 97.88 129 LEU A O 1
ATOM 1064 N N . SER A 1 130 ? 1.538 5.938 19.832 1.00 98.06 130 SER A N 1
ATOM 1065 C CA . SER A 1 130 ? 2.523 4.884 19.567 1.00 98.06 130 SER A CA 1
ATOM 1066 C C . SER A 1 130 ? 2.192 4.105 18.292 1.00 98.06 130 SER A C 1
ATOM 1068 O O . SER A 1 130 ? 3.086 3.866 17.482 1.00 98.06 130 SER A O 1
ATOM 1070 N N . VAL A 1 131 ? 0.914 3.774 18.059 1.00 98.75 131 VAL A N 1
ATOM 1071 C CA . VAL A 1 131 ? 0.479 3.137 16.803 1.00 98.75 131 VAL A CA 1
ATOM 1072 C C . VAL A 1 131 ? 0.756 4.039 15.605 1.00 98.75 131 VAL A C 1
ATOM 1074 O O . VAL A 1 131 ? 1.276 3.565 14.598 1.00 98.75 131 VAL A O 1
ATOM 1077 N N . ALA A 1 132 ? 0.447 5.333 15.712 1.00 98.75 132 ALA A N 1
ATOM 1078 C CA . ALA A 1 132 ? 0.692 6.287 14.637 1.00 98.75 132 ALA A CA 1
ATOM 1079 C C . ALA A 1 132 ? 2.189 6.480 14.350 1.00 98.75 132 ALA A C 1
ATOM 1081 O O . ALA A 1 132 ? 2.573 6.538 13.187 1.00 98.75 132 ALA A O 1
ATOM 1082 N N . VAL A 1 133 ? 3.038 6.511 15.386 1.00 98.75 133 VAL A N 1
ATOM 1083 C CA . VAL A 1 133 ? 4.501 6.570 15.240 1.00 98.75 133 VAL A CA 1
ATOM 1084 C C . VAL A 1 133 ? 5.019 5.318 14.544 1.00 98.75 133 VAL A C 1
ATOM 1086 O O . VAL A 1 133 ? 5.725 5.454 13.552 1.00 98.75 133 VAL A O 1
ATOM 1089 N N . ILE A 1 134 ? 4.634 4.113 14.989 1.00 98.62 134 ILE A N 1
ATOM 1090 C CA . ILE A 1 134 ? 5.025 2.863 14.315 1.00 98.62 134 ILE A CA 1
ATOM 1091 C C . ILE A 1 134 ? 4.565 2.895 12.858 1.00 98.62 134 ILE A C 1
ATOM 1093 O O . ILE A 1 134 ? 5.370 2.665 11.965 1.00 98.62 134 ILE A O 1
ATOM 1097 N N . PHE A 1 135 ? 3.300 3.232 12.599 1.00 98.69 135 PHE A N 1
ATOM 1098 C CA . PHE A 1 135 ? 2.763 3.334 11.243 1.00 98.69 135 PHE A CA 1
ATOM 1099 C C . PHE A 1 135 ? 3.532 4.334 10.369 1.00 98.69 135 PHE A C 1
ATOM 1101 O O . PHE A 1 135 ? 3.706 4.063 9.188 1.00 98.69 135 PHE A O 1
ATOM 1108 N N . ALA A 1 136 ? 3.991 5.449 10.936 1.00 98.38 136 ALA A N 1
ATOM 1109 C CA . ALA A 1 136 ? 4.707 6.508 10.235 1.00 98.38 136 ALA A CA 1
ATOM 1110 C C . ALA A 1 136 ? 6.144 6.125 9.843 1.00 98.38 136 ALA A C 1
ATOM 1112 O O . ALA A 1 136 ? 6.605 6.438 8.750 1.00 98.38 136 ALA A O 1
ATOM 1113 N N . ILE A 1 137 ? 6.881 5.458 10.732 1.00 98.31 137 ILE A N 1
ATOM 1114 C CA . ILE A 1 137 ? 8.333 5.264 10.556 1.00 98.31 137 ILE A CA 1
ATOM 1115 C C . ILE A 1 137 ? 8.726 3.840 10.171 1.00 98.31 137 ILE A C 1
ATOM 1117 O O . ILE A 1 137 ? 9.915 3.573 10.022 1.00 98.31 137 ILE A O 1
ATOM 1121 N N . HIS A 1 138 ? 7.778 2.904 10.070 1.00 98.62 138 HIS A N 1
ATOM 1122 C CA . HIS A 1 138 ? 8.097 1.504 9.794 1.00 98.62 138 HIS A CA 1
ATOM 1123 C C . HIS A 1 138 ? 8.743 1.334 8.402 1.00 98.62 138 HIS A C 1
ATOM 1125 O O . HIS A 1 138 ? 8.158 1.804 7.426 1.00 98.62 138 HIS A O 1
ATOM 1131 N N . PRO A 1 139 ? 9.853 0.581 8.242 1.00 98.50 139 PRO A N 1
ATOM 1132 C CA . PRO A 1 139 ? 10.550 0.475 6.948 1.00 98.50 139 PRO A CA 1
ATOM 1133 C C . PRO A 1 139 ? 9.714 -0.096 5.797 1.00 98.50 139 PRO A C 1
ATOM 1135 O O . PRO A 1 139 ? 9.936 0.246 4.641 1.00 98.50 139 PRO A O 1
ATOM 1138 N N . LEU A 1 140 ? 8.691 -0.899 6.100 1.00 97.94 140 LEU A N 1
ATOM 1139 C CA . LEU A 1 140 ? 7.716 -1.387 5.107 1.00 97.94 140 LEU A CA 1
ATOM 1140 C C . LEU A 1 140 ? 6.826 -0.295 4.490 1.00 97.94 140 LEU A C 1
ATOM 1142 O O . LEU A 1 140 ? 6.089 -0.568 3.550 1.00 97.94 140 LEU A O 1
ATOM 1146 N N . ARG A 1 141 ? 6.840 0.933 5.015 1.00 98.06 141 ARG A N 1
ATOM 1147 C CA . ARG A 1 141 ? 6.139 2.071 4.401 1.00 98.06 141 ARG A CA 1
ATOM 1148 C C . ARG A 1 141 ? 6.925 2.681 3.258 1.00 98.06 141 ARG A C 1
ATOM 1150 O O . ARG A 1 141 ? 6.333 3.370 2.439 1.00 98.06 141 ARG A O 1
ATOM 1157 N N . VAL A 1 142 ? 8.232 2.431 3.200 1.00 98.19 142 VAL A N 1
ATOM 1158 C CA . VAL A 1 142 ? 9.118 3.088 2.241 1.00 98.19 142 VAL A CA 1
ATOM 1159 C C . VAL A 1 142 ? 8.694 2.798 0.810 1.00 98.19 142 VAL A C 1
ATOM 1161 O O . VAL A 1 142 ? 8.686 3.726 0.019 1.00 98.19 142 VAL A O 1
ATOM 1164 N N . GLU A 1 143 ? 8.271 1.576 0.480 1.00 97.25 143 GLU A N 1
ATOM 1165 C CA . GLU A 1 143 ? 7.767 1.282 -0.869 1.00 97.25 143 GLU A CA 1
ATOM 1166 C C . GLU A 1 143 ? 6.560 2.163 -1.232 1.00 97.25 143 GLU A C 1
ATOM 1168 O O . GLU A 1 143 ? 6.566 2.789 -2.282 1.00 97.25 143 GLU A O 1
ATOM 1173 N N . SER A 1 144 ? 5.572 2.312 -0.343 1.00 97.44 144 SER A N 1
ATOM 1174 C CA . SER A 1 144 ? 4.403 3.167 -0.604 1.00 97.44 144 SER A CA 1
ATOM 1175 C C . SER A 1 144 ? 4.721 4.670 -0.624 1.00 97.44 144 SER A C 1
ATOM 1177 O O . SER A 1 144 ? 3.974 5.445 -1.211 1.00 97.44 144 SER A O 1
ATOM 1179 N N . VAL A 1 145 ? 5.779 5.107 0.069 1.00 97.94 145 VAL A N 1
ATOM 1180 C CA . VAL A 1 145 ? 6.091 6.536 0.266 1.00 97.94 145 VAL A CA 1
ATOM 1181 C C . VAL A 1 145 ? 7.143 7.041 -0.723 1.00 97.94 145 VAL A C 1
ATOM 1183 O O . VAL A 1 145 ? 6.998 8.133 -1.265 1.00 97.94 145 VAL A O 1
ATOM 1186 N N . ALA A 1 146 ? 8.202 6.268 -0.954 1.00 97.50 146 ALA A N 1
ATOM 1187 C CA . ALA A 1 146 ? 9.331 6.657 -1.792 1.00 97.50 146 ALA A CA 1
ATOM 1188 C C . ALA A 1 146 ? 9.103 6.361 -3.278 1.00 97.50 146 ALA A C 1
ATOM 1190 O O . ALA A 1 146 ? 9.743 6.990 -4.109 1.00 97.50 146 ALA A O 1
ATOM 1191 N N . TRP A 1 147 ? 8.198 5.448 -3.633 1.00 97.44 147 TRP A N 1
ATOM 1192 C CA . TRP A 1 147 ? 7.905 5.126 -5.028 1.00 97.44 147 TRP A CA 1
ATOM 1193 C C . TRP A 1 147 ? 6.834 6.055 -5.602 1.00 97.44 147 TRP A C 1
ATOM 1195 O O . TRP A 1 147 ? 5.722 6.093 -5.075 1.00 97.44 147 TRP A O 1
ATOM 1205 N N . ALA A 1 148 ? 7.133 6.793 -6.677 1.00 96.81 148 ALA A N 1
ATOM 1206 C CA . ALA A 1 148 ? 6.189 7.750 -7.259 1.00 96.81 148 ALA A CA 1
ATOM 1207 C C . ALA A 1 148 ? 4.872 7.069 -7.674 1.00 96.81 148 ALA A C 1
ATOM 1209 O O . ALA A 1 148 ? 3.804 7.490 -7.224 1.00 96.81 148 ALA A O 1
ATOM 1210 N N . SER A 1 149 ? 4.941 5.962 -8.419 1.00 95.50 149 SER A N 1
ATOM 1211 C CA . SER A 1 149 ? 3.757 5.227 -8.902 1.00 95.50 149 SER A CA 1
ATOM 1212 C C . SER A 1 149 ? 2.897 4.590 -7.809 1.00 95.50 149 SER A C 1
ATOM 1214 O O . SER A 1 149 ? 1.711 4.315 -8.025 1.00 95.50 149 SER A O 1
ATOM 1216 N N . GLU A 1 150 ? 3.433 4.390 -6.599 1.00 95.50 150 GLU A N 1
ATOM 1217 C CA . GLU A 1 150 ? 2.642 3.875 -5.474 1.00 95.50 150 GLU A CA 1
ATOM 1218 C C . GLU A 1 150 ? 1.792 4.965 -4.791 1.00 95.50 150 GLU A C 1
ATOM 1220 O O . GLU A 1 150 ? 1.132 4.709 -3.781 1.00 95.50 150 GLU A O 1
ATOM 1225 N N . ARG A 1 151 ? 1.676 6.150 -5.417 1.00 96.94 151 ARG A N 1
ATOM 1226 C CA . ARG A 1 151 ? 0.666 7.191 -5.140 1.00 96.94 151 ARG A CA 1
ATOM 1227 C C . ARG A 1 151 ? -0.713 6.618 -4.838 1.00 96.94 151 ARG A C 1
ATOM 1229 O O . ARG A 1 151 ? -1.377 7.072 -3.905 1.00 96.94 151 ARG A O 1
ATOM 1236 N N . LYS A 1 152 ? -1.141 5.608 -5.603 1.00 96.88 152 LYS A N 1
ATOM 1237 C CA . LYS A 1 152 ? -2.405 4.876 -5.405 1.00 96.88 152 LYS A CA 1
ATOM 1238 C C . LYS A 1 152 ? -2.614 4.392 -3.973 1.00 96.88 152 LYS A C 1
ATOM 1240 O O . LYS A 1 152 ? -3.727 4.478 -3.458 1.00 96.88 152 LYS A O 1
ATOM 1245 N N . ASP A 1 153 ? -1.564 3.918 -3.311 1.00 96.56 153 ASP A N 1
ATOM 1246 C CA . ASP A 1 153 ? -1.644 3.355 -1.965 1.00 96.56 153 ASP A CA 1
ATOM 1247 C C . ASP A 1 153 ? -1.862 4.429 -0.907 1.00 96.56 153 ASP A C 1
ATOM 1249 O O . ASP A 1 153 ? -2.826 4.365 -0.143 1.00 96.56 153 ASP A O 1
ATOM 1253 N N . VAL A 1 154 ? -1.011 5.459 -0.901 1.00 98.50 154 VAL A N 1
ATOM 1254 C CA . VAL A 1 154 ? -1.095 6.545 0.083 1.00 98.50 154 VAL A CA 1
ATOM 1255 C C . VAL A 1 154 ? -2.351 7.395 -0.119 1.00 98.50 154 VAL A C 1
ATOM 1257 O O . VAL A 1 154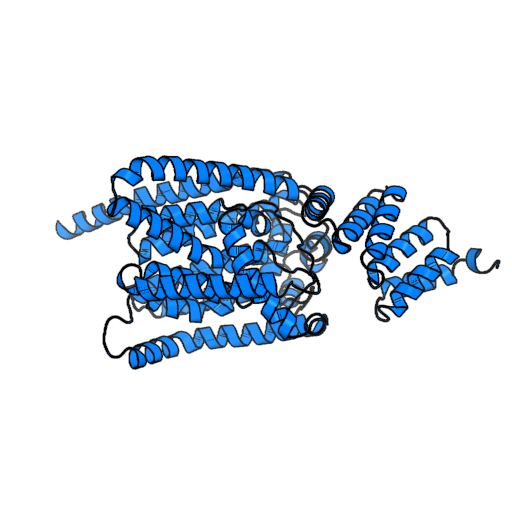 ? -2.961 7.817 0.867 1.00 98.50 154 VAL A O 1
ATOM 1260 N N . LEU A 1 155 ? -2.792 7.581 -1.367 1.00 98.75 155 LEU A N 1
ATOM 1261 C CA . LEU A 1 155 ? -4.019 8.300 -1.705 1.00 98.75 155 LEU A CA 1
ATOM 1262 C C . LEU A 1 155 ? -5.269 7.504 -1.315 1.00 98.75 155 LEU A C 1
ATOM 1264 O O . LEU A 1 155 ? -6.174 8.040 -0.675 1.00 98.75 155 LEU A O 1
ATOM 1268 N N . SER A 1 156 ? -5.316 6.208 -1.635 1.00 98.69 156 SER A N 1
ATOM 1269 C CA . SER A 1 156 ? -6.420 5.342 -1.209 1.00 98.69 156 SER A CA 1
ATOM 1270 C C . SER A 1 156 ? -6.502 5.255 0.316 1.00 98.69 156 SER A C 1
ATOM 1272 O O . SER A 1 156 ? -7.590 5.375 0.887 1.00 98.69 156 SER A O 1
ATOM 1274 N N . ALA A 1 157 ? -5.360 5.131 0.999 1.00 98.75 157 ALA A N 1
ATOM 1275 C CA . ALA A 1 157 ? -5.297 5.105 2.454 1.00 98.75 157 ALA A CA 1
ATOM 1276 C C . ALA A 1 157 ? -5.810 6.404 3.097 1.00 98.75 157 ALA A C 1
ATOM 1278 O O . ALA A 1 157 ? -6.510 6.332 4.108 1.00 98.75 157 ALA A O 1
ATOM 1279 N N . PHE A 1 158 ? -5.549 7.569 2.496 1.00 98.88 158 PHE A N 1
ATOM 1280 C CA . PHE A 1 158 ? -6.087 8.851 2.968 1.00 98.88 158 PHE A CA 1
ATOM 1281 C C . PHE A 1 158 ? -7.607 8.845 3.016 1.00 98.88 158 PHE A C 1
ATOM 1283 O O . PHE A 1 158 ? -8.213 9.172 4.044 1.00 98.88 158 PHE A O 1
ATOM 1290 N N . PHE A 1 159 ? -8.237 8.388 1.940 1.00 98.88 159 PHE A N 1
ATOM 1291 C CA . PHE A 1 159 ? -9.684 8.262 1.888 1.00 98.88 159 PHE A CA 1
ATOM 1292 C C . PHE A 1 159 ? -10.213 7.143 2.797 1.00 98.88 159 PHE A C 1
ATOM 1294 O O . PHE A 1 159 ? -11.218 7.346 3.480 1.00 98.88 159 PHE A O 1
ATOM 1301 N N . TYR A 1 160 ? -9.516 6.008 2.897 1.00 98.88 160 TYR A N 1
ATOM 1302 C CA . TYR A 1 160 ? -9.862 4.915 3.813 1.00 98.88 160 TYR A CA 1
ATOM 1303 C C . TYR A 1 160 ? -9.897 5.398 5.273 1.00 98.88 160 TYR A C 1
ATOM 1305 O O . TYR A 1 160 ? -10.881 5.206 5.989 1.00 98.88 160 TYR A O 1
ATOM 1313 N N . LEU A 1 161 ? -8.830 6.056 5.730 1.00 98.88 161 LEU A N 1
ATOM 1314 C CA . LEU A 1 161 ? -8.691 6.538 7.106 1.00 98.88 161 LEU A CA 1
ATOM 1315 C C . LEU A 1 161 ? -9.627 7.723 7.392 1.00 98.88 161 LEU A C 1
ATOM 1317 O O . LEU A 1 161 ? -10.177 7.835 8.493 1.00 98.88 161 LEU A O 1
ATOM 1321 N N . SER A 1 162 ? -9.886 8.567 6.391 1.00 98.88 162 SER A N 1
ATOM 1322 C CA . SER A 1 162 ? -10.920 9.605 6.466 1.00 98.88 162 SER A CA 1
ATOM 1323 C C . SER A 1 162 ? -12.312 8.995 6.643 1.00 98.88 162 SER A C 1
ATOM 1325 O O . SER A 1 162 ? -13.077 9.452 7.496 1.00 98.88 162 SER A O 1
ATOM 1327 N N . ALA A 1 163 ? -12.626 7.910 5.926 1.00 98.88 163 ALA A N 1
ATOM 1328 C CA . ALA A 1 163 ? -13.888 7.191 6.075 1.00 98.88 163 ALA A CA 1
ATOM 1329 C C . ALA A 1 163 ? -14.066 6.641 7.502 1.00 98.88 163 ALA A C 1
ATOM 1331 O O . ALA A 1 163 ? -15.154 6.778 8.071 1.00 98.88 163 ALA A O 1
ATOM 1332 N N . LEU A 1 164 ? -12.999 6.115 8.123 1.00 98.75 164 LEU A N 1
ATOM 1333 C CA . LEU A 1 164 ? -12.998 5.705 9.536 1.00 98.75 164 LEU A CA 1
ATOM 1334 C C . LEU A 1 164 ? -13.260 6.885 10.485 1.00 98.75 164 LEU A C 1
ATOM 1336 O O . LEU A 1 164 ? -14.056 6.776 11.423 1.00 98.75 164 LEU A O 1
ATOM 1340 N N . CYS A 1 165 ? -12.636 8.040 10.233 1.00 98.50 165 CYS A N 1
ATOM 1341 C CA . CYS A 1 165 ? -12.874 9.263 10.999 1.00 98.50 165 CYS A CA 1
ATOM 1342 C C . CYS A 1 165 ? -14.332 9.743 10.896 1.00 98.50 165 CYS A C 1
ATOM 1344 O O . CYS A 1 165 ? -14.944 10.064 11.923 1.00 98.50 165 CYS A O 1
ATOM 1346 N N . PHE A 1 166 ? -14.916 9.761 9.698 1.00 98.56 166 PHE A N 1
ATOM 1347 C CA . PHE A 1 166 ? -16.323 10.123 9.510 1.00 98.56 166 PHE A CA 1
ATOM 1348 C C . PHE A 1 166 ? -17.270 9.098 10.127 1.00 98.56 166 PHE A C 1
ATOM 1350 O O . PHE A 1 166 ? -18.230 9.489 10.789 1.00 98.56 166 PHE A O 1
ATOM 1357 N N . TYR A 1 167 ? -16.944 7.809 10.045 1.00 98.44 167 TYR A N 1
ATOM 1358 C CA . TYR A 1 167 ? -17.761 6.759 10.642 1.00 98.44 167 TYR A CA 1
ATOM 1359 C C . TYR A 1 167 ? -17.756 6.856 12.173 1.00 98.44 167 TYR A C 1
ATOM 1361 O O . TYR A 1 167 ? -18.802 6.774 12.813 1.00 98.44 167 TYR A O 1
ATOM 1369 N N . SER A 1 168 ? -16.602 7.168 12.776 1.00 97.31 168 SER A N 1
ATOM 1370 C CA . SER A 1 168 ? -16.528 7.462 14.214 1.00 97.31 168 SER A CA 1
ATOM 1371 C C . SER A 1 168 ? -17.383 8.674 14.617 1.00 97.31 168 SER A C 1
ATOM 1373 O O . SER A 1 168 ? -17.922 8.717 15.722 1.00 97.31 168 SER A O 1
ATOM 1375 N N . SER A 1 169 ? -17.534 9.655 13.720 1.00 96.44 169 SER A N 1
ATOM 1376 C CA . SER A 1 169 ? -18.382 10.833 13.940 1.00 96.44 169 SER A CA 1
ATOM 1377 C C . SER A 1 169 ? -19.863 10.494 13.777 1.00 96.44 169 SER A C 1
ATOM 1379 O O . SER A 1 169 ? -20.686 10.976 14.555 1.00 96.44 169 SER A O 1
ATOM 1381 N N . TYR A 1 170 ? -20.197 9.619 12.826 1.00 97.31 170 TYR A N 1
ATOM 1382 C CA . TYR A 1 170 ? -21.534 9.052 12.674 1.00 97.31 170 TYR A CA 1
ATOM 1383 C C . TYR A 1 170 ? -21.960 8.302 13.937 1.00 97.31 170 TYR A C 1
ATOM 1385 O O . TYR A 1 170 ? -23.024 8.595 14.461 1.00 97.31 170 TYR A O 1
ATOM 1393 N N . ILE A 1 171 ? -21.109 7.444 14.506 1.00 95.12 171 ILE A N 1
ATOM 1394 C CA . ILE A 1 171 ? -21.437 6.724 15.749 1.00 95.12 171 ILE A CA 1
ATOM 1395 C C . ILE A 1 171 ? -21.704 7.683 16.916 1.00 95.12 171 ILE A C 1
ATOM 1397 O O . ILE A 1 171 ? -22.583 7.432 17.730 1.00 95.12 171 ILE A O 1
ATOM 1401 N N . LYS A 1 172 ? -20.961 8.791 17.012 1.00 92.56 172 LYS A N 1
ATOM 1402 C CA . LYS A 1 172 ? -21.127 9.755 18.113 1.00 92.56 172 LYS A CA 1
ATOM 1403 C C . LYS A 1 172 ? -22.331 10.681 17.956 1.00 92.56 172 LYS A C 1
ATOM 1405 O O . LYS A 1 172 ? -22.831 11.182 18.957 1.00 92.56 172 LYS A O 1
ATOM 1410 N N . THR A 1 173 ? -22.721 11.001 16.724 1.00 93.50 173 THR A N 1
ATOM 1411 C CA . THR A 1 173 ? -23.707 12.061 16.440 1.00 93.50 173 THR A CA 1
ATOM 1412 C C . THR A 1 173 ? -24.985 11.561 15.779 1.00 93.50 173 THR A C 1
ATOM 1414 O O . THR A 1 173 ? -25.937 12.327 15.680 1.00 93.50 173 THR A O 1
ATOM 1417 N N . GLU A 1 174 ? -24.977 10.330 15.265 1.00 91.94 174 GLU A N 1
ATOM 1418 C CA . GLU A 1 174 ? -26.032 9.688 14.468 1.00 91.94 174 GLU A CA 1
ATOM 1419 C C . GLU A 1 174 ? -26.462 10.493 13.226 1.00 91.94 174 GLU A C 1
ATOM 1421 O O . GLU A 1 174 ? -27.485 10.231 12.590 1.00 91.94 174 GLU A O 1
ATOM 1426 N N . LYS A 1 175 ? -25.649 11.477 12.819 1.00 95.06 175 LYS A N 1
ATOM 1427 C CA . LYS A 1 175 ? -25.926 12.311 11.651 1.00 95.06 175 LYS A CA 1
ATOM 1428 C C . LYS A 1 175 ? -25.706 11.519 10.371 1.00 95.06 175 LYS A C 1
ATOM 1430 O O . LYS A 1 175 ? -24.583 11.122 10.059 1.00 95.06 175 LYS A O 1
ATOM 1435 N N . ARG A 1 176 ? -26.759 11.403 9.556 1.00 95.38 176 ARG A N 1
ATOM 1436 C CA . ARG A 1 176 ? -26.692 10.775 8.224 1.00 95.38 176 ARG A CA 1
ATOM 1437 C C . ARG A 1 176 ? -25.613 11.389 7.329 1.00 95.38 176 ARG A C 1
ATOM 1439 O O . ARG A 1 176 ? -24.997 10.662 6.563 1.00 95.38 176 ARG A O 1
ATOM 1446 N N . SER A 1 177 ? -25.331 12.687 7.459 1.00 97.12 177 SER A N 1
ATOM 1447 C CA . SER A 1 177 ? -24.265 13.349 6.695 1.00 97.12 177 SER A CA 1
ATOM 1448 C C . SER A 1 177 ? -22.877 12.764 6.969 1.00 97.12 177 SER A C 1
ATOM 1450 O O . SER A 1 177 ? -22.088 12.636 6.040 1.00 97.12 177 SER A O 1
ATOM 1452 N N . SER A 1 178 ? -22.580 12.346 8.204 1.00 97.00 178 SER A N 1
ATOM 1453 C CA . SER A 1 178 ? -21.312 11.680 8.528 1.00 97.00 178 SER A CA 1
ATOM 1454 C C . SER A 1 178 ? -21.223 10.288 7.904 1.00 97.00 178 SER A C 1
ATOM 1456 O O . SER A 1 178 ? -20.162 9.917 7.419 1.00 97.00 178 SER A O 1
ATOM 1458 N N . TYR A 1 179 ? -22.330 9.544 7.849 1.00 98.12 179 TYR A N 1
ATOM 1459 C CA . TYR A 1 179 ? -22.362 8.247 7.166 1.00 98.12 179 TYR A CA 1
ATOM 1460 C C . TYR A 1 179 ? -22.231 8.395 5.641 1.00 98.12 179 TYR A C 1
ATOM 1462 O O . TYR A 1 179 ? -21.486 7.653 5.006 1.00 98.12 179 TYR A O 1
ATOM 1470 N N . VAL A 1 180 ? -22.893 9.396 5.049 1.00 98.38 180 VAL A N 1
ATOM 1471 C CA . VAL A 1 180 ? -22.717 9.737 3.628 1.00 98.38 180 VAL A CA 1
ATOM 1472 C C . VAL A 1 180 ? -21.262 10.116 3.348 1.00 98.38 180 VAL A C 1
ATOM 1474 O O . VAL A 1 180 ? -20.689 9.617 2.386 1.00 98.38 180 VAL A O 1
ATOM 1477 N N . ALA A 1 181 ? -20.625 10.912 4.212 1.00 98.50 181 ALA A N 1
ATOM 1478 C CA . ALA A 1 181 ? -19.202 11.228 4.091 1.00 98.50 181 ALA A CA 1
ATOM 1479 C C . ALA A 1 181 ? -18.311 9.973 4.174 1.00 98.50 181 ALA A C 1
ATOM 1481 O O . ALA A 1 181 ? -17.376 9.848 3.389 1.00 98.50 181 ALA A O 1
ATOM 1482 N N . THR A 1 182 ? -18.625 9.003 5.045 1.00 98.69 182 THR A N 1
ATOM 1483 C CA . THR A 1 182 ? -17.948 7.691 5.060 1.00 98.69 182 THR A CA 1
ATOM 1484 C C . THR A 1 182 ? -18.059 6.982 3.711 1.00 98.69 182 THR A C 1
ATOM 1486 O O . THR A 1 182 ? -17.042 6.530 3.186 1.00 98.69 182 THR A O 1
ATOM 1489 N N . ALA A 1 183 ? -19.263 6.901 3.139 1.00 98.69 183 ALA A N 1
ATOM 1490 C CA . ALA A 1 183 ? -19.488 6.245 1.851 1.00 98.69 183 ALA A CA 1
ATOM 1491 C C . ALA A 1 183 ? -18.781 6.970 0.692 1.00 98.69 183 ALA A C 1
ATOM 1493 O O . ALA A 1 183 ? -18.174 6.318 -0.153 1.00 98.69 183 ALA A O 1
ATOM 1494 N N . LEU A 1 184 ? -18.799 8.307 0.678 1.00 98.69 184 LEU A N 1
ATOM 1495 C CA . LEU A 1 184 ? -18.106 9.119 -0.327 1.00 98.69 184 LEU A CA 1
ATOM 1496 C C . LEU A 1 184 ? -16.587 8.951 -0.246 1.00 98.69 184 LEU A C 1
ATOM 1498 O O . LEU A 1 184 ? -15.946 8.723 -1.267 1.00 98.69 184 LEU A O 1
ATOM 1502 N N . CYS A 1 185 ? -16.006 9.002 0.957 1.00 98.81 185 CYS A N 1
ATOM 1503 C CA . CYS A 1 185 ? -14.585 8.718 1.138 1.00 98.81 185 CYS A CA 1
ATOM 1504 C C . CYS A 1 185 ? -14.248 7.294 0.684 1.00 98.81 185 CYS A C 1
ATOM 1506 O O . CYS A 1 185 ? -13.280 7.108 -0.040 1.00 98.81 185 CYS A O 1
ATOM 1508 N N . MET A 1 186 ? -15.058 6.290 1.030 1.00 98.69 186 MET A N 1
ATOM 1509 C CA . MET A 1 186 ? -14.839 4.927 0.541 1.00 98.69 186 MET A CA 1
ATOM 1510 C C . MET A 1 186 ? -14.851 4.859 -0.991 1.00 98.69 186 MET A C 1
ATOM 1512 O O . MET A 1 186 ? -13.937 4.275 -1.566 1.00 98.69 186 MET A O 1
ATOM 1516 N N . ALA A 1 187 ? -15.833 5.480 -1.649 1.00 98.62 187 ALA A N 1
ATOM 1517 C CA . ALA A 1 187 ? -15.925 5.514 -3.108 1.00 98.62 187 ALA A CA 1
ATOM 1518 C C . ALA A 1 187 ? -14.693 6.177 -3.750 1.00 98.62 187 ALA A C 1
ATOM 1520 O O . ALA A 1 187 ? -14.096 5.597 -4.652 1.00 98.62 187 ALA A O 1
ATOM 1521 N N . LEU A 1 188 ? -14.253 7.330 -3.233 1.00 98.62 188 LEU A N 1
ATOM 1522 C CA . LEU A 1 188 ? -13.032 8.004 -3.697 1.00 98.62 188 LEU A CA 1
ATOM 1523 C C . LEU A 1 188 ? -11.786 7.133 -3.486 1.00 98.62 188 LEU A C 1
ATOM 1525 O O . LEU A 1 188 ? -10.949 7.002 -4.378 1.00 98.62 188 LEU A O 1
ATOM 1529 N N . GLY A 1 189 ? -11.687 6.465 -2.337 1.00 98.62 189 GLY A N 1
ATOM 1530 C CA . GLY A 1 189 ? -10.595 5.539 -2.058 1.00 98.62 189 GLY A CA 1
ATOM 1531 C C . GLY A 1 189 ? -10.558 4.354 -3.028 1.00 98.62 189 GLY A C 1
ATOM 1532 O O . GLY A 1 189 ? -9.470 3.982 -3.465 1.00 98.62 189 GLY A O 1
ATOM 1533 N N . LEU A 1 190 ? -11.724 3.794 -3.386 1.00 98.38 190 LEU A N 1
ATOM 1534 C CA . LEU A 1 190 ? -11.861 2.703 -4.364 1.00 98.38 190 LEU A CA 1
ATOM 1535 C C . LEU A 1 190 ? -11.416 3.134 -5.766 1.00 98.38 190 LEU A C 1
ATOM 1537 O O . LEU A 1 190 ? -10.851 2.322 -6.489 1.00 98.38 190 LEU A O 1
ATOM 1541 N N . THR A 1 191 ? -11.616 4.407 -6.121 1.00 98.25 191 THR A N 1
ATOM 1542 C CA . THR A 1 191 ? -11.144 4.983 -7.393 1.00 98.25 191 THR A CA 1
ATOM 1543 C C . THR A 1 191 ? -9.654 5.336 -7.411 1.00 98.25 191 THR A C 1
ATOM 1545 O O . THR A 1 191 ? -9.149 5.730 -8.456 1.00 98.25 191 THR A O 1
ATOM 1548 N N . ALA A 1 192 ? -8.943 5.218 -6.286 1.00 97.94 192 ALA A N 1
ATOM 1549 C CA . ALA A 1 192 ? -7.482 5.334 -6.229 1.00 97.94 192 ALA A CA 1
ATOM 1550 C C . ALA A 1 192 ? -6.811 3.950 -6.176 1.00 97.94 192 ALA A C 1
ATOM 1552 O O . ALA A 1 192 ? -5.820 3.693 -6.847 1.00 97.94 192 ALA A O 1
ATOM 1553 N N . LYS A 1 193 ? -7.362 3.027 -5.384 1.00 96.06 193 LYS A N 1
ATOM 1554 C CA . LYS A 1 193 ? -6.916 1.630 -5.300 1.00 96.06 193 LYS A CA 1
ATOM 1555 C C . LYS A 1 193 ? -8.063 0.798 -4.754 1.00 96.06 193 LYS A C 1
ATOM 1557 O O . LYS A 1 193 ? -8.740 1.238 -3.831 1.00 96.06 193 LYS A O 1
ATOM 1562 N N . ALA A 1 194 ? -8.226 -0.444 -5.202 1.00 93.38 194 ALA A N 1
ATOM 1563 C CA . ALA A 1 194 ? -9.292 -1.334 -4.726 1.00 93.38 194 ALA A CA 1
ATOM 1564 C C . ALA A 1 194 ? -9.142 -1.794 -3.252 1.00 93.38 194 ALA A C 1
ATOM 1566 O O . ALA A 1 194 ? -9.828 -2.708 -2.814 1.00 93.38 194 ALA A O 1
ATOM 1567 N N . MET A 1 195 ? -8.266 -1.177 -2.457 1.00 94.12 195 MET A N 1
ATOM 1568 C CA . MET A 1 195 ? -8.019 -1.544 -1.062 1.00 94.12 195 MET A CA 1
ATOM 1569 C C . MET A 1 195 ? -9.221 -1.314 -0.118 1.00 94.12 195 MET A C 1
ATOM 1571 O O . MET A 1 195 ? -9.466 -2.156 0.748 1.00 94.12 195 MET A O 1
ATOM 1575 N N . PRO A 1 196 ? -10.037 -0.246 -0.263 1.00 98.06 196 PRO A N 1
ATOM 1576 C CA . PRO A 1 196 ? -11.186 -0.003 0.608 1.00 98.06 196 PRO A CA 1
ATOM 1577 C C . PRO A 1 196 ? -12.324 -1.017 0.502 1.00 98.06 196 PRO A C 1
ATOM 1579 O O . PRO A 1 196 ? -13.259 -0.929 1.295 1.00 98.06 196 PRO A O 1
ATOM 1582 N N . VAL A 1 197 ? -12.253 -2.013 -0.391 1.00 97.94 197 VAL A N 1
ATOM 1583 C CA . VAL A 1 197 ? -13.256 -3.094 -0.469 1.00 97.94 197 VAL A CA 1
ATOM 1584 C C . VAL A 1 197 ? -13.432 -3.829 0.865 1.00 97.94 197 VAL A C 1
ATOM 1586 O O . VAL A 1 197 ? -14.503 -4.373 1.136 1.00 97.94 197 VAL A O 1
ATOM 1589 N N . THR A 1 198 ? -12.414 -3.802 1.731 1.00 98.12 198 THR A N 1
ATOM 1590 C CA . THR A 1 198 ? -12.418 -4.427 3.062 1.00 98.12 198 THR A CA 1
ATOM 1591 C C . THR A 1 198 ? -13.063 -3.568 4.147 1.00 98.12 198 THR A C 1
ATOM 1593 O O . THR A 1 198 ? -13.348 -4.073 5.234 1.00 98.12 198 THR A O 1
ATOM 1596 N N . LEU A 1 199 ? -13.298 -2.278 3.884 1.00 98.69 199 LEU A N 1
ATOM 1597 C CA . LEU A 1 199 ? -13.812 -1.324 4.864 1.00 98.69 199 LEU A CA 1
ATOM 1598 C C . LEU A 1 199 ? -15.116 -1.777 5.546 1.00 98.69 199 LEU A C 1
ATOM 1600 O O . LEU A 1 199 ? -15.139 -1.740 6.774 1.00 98.69 199 LEU A O 1
ATOM 1604 N N . PRO A 1 200 ? -16.179 -2.244 4.854 1.00 98.62 200 PRO A N 1
ATOM 1605 C CA . PRO A 1 200 ? -17.418 -2.643 5.532 1.00 98.62 200 PRO A CA 1
ATOM 1606 C C . PRO A 1 200 ? -17.213 -3.777 6.543 1.00 98.62 200 PRO A C 1
ATOM 1608 O O . PRO A 1 200 ? -17.788 -3.741 7.631 1.00 98.62 200 PRO A O 1
ATOM 1611 N N . VAL A 1 201 ? -16.349 -4.748 6.230 1.00 98.56 201 VAL A N 1
ATOM 1612 C CA . VAL A 1 201 ? -15.995 -5.828 7.164 1.00 98.56 201 VAL A CA 1
ATOM 1613 C C . VAL A 1 201 ? -15.177 -5.276 8.329 1.00 98.56 201 VAL A C 1
ATOM 1615 O O . VAL A 1 201 ? -15.437 -5.619 9.482 1.00 98.56 201 VAL A O 1
ATOM 1618 N N . LEU A 1 202 ? -14.237 -4.365 8.058 1.00 98.62 202 LEU A N 1
ATOM 1619 C CA . LEU A 1 202 ? -13.482 -3.706 9.116 1.00 98.62 202 LEU A CA 1
ATOM 1620 C C . LEU A 1 202 ? -14.390 -2.903 10.056 1.00 98.62 202 LEU A C 1
ATOM 1622 O O . LEU A 1 202 ? -14.195 -2.949 11.266 1.00 98.62 202 LEU A O 1
ATOM 1626 N N . LEU A 1 203 ? -15.410 -2.211 9.547 1.00 98.56 203 LEU A N 1
ATOM 1627 C CA . LEU A 1 203 ? -16.358 -1.482 10.391 1.00 98.56 203 LEU A CA 1
ATOM 1628 C C . LEU A 1 203 ? -17.132 -2.418 11.328 1.00 98.56 203 LEU A C 1
ATOM 1630 O O . LEU A 1 203 ? -17.362 -2.046 12.474 1.00 98.56 203 LEU A O 1
ATOM 1634 N N . LEU A 1 204 ? -17.465 -3.640 10.896 1.00 98.19 204 LEU A N 1
ATOM 1635 C CA . LEU A 1 204 ? -18.076 -4.652 11.771 1.00 98.19 204 LEU A CA 1
ATOM 1636 C C . LEU A 1 204 ? -17.119 -5.123 12.876 1.00 98.19 204 LEU A C 1
ATOM 1638 O O . LEU A 1 204 ? -17.558 -5.354 14.004 1.00 98.19 204 LEU A O 1
ATOM 1642 N N . ILE A 1 205 ? -15.821 -5.235 12.576 1.00 98.00 205 ILE A N 1
ATOM 1643 C CA . ILE A 1 205 ? -14.779 -5.522 13.576 1.00 98.00 205 ILE A CA 1
ATOM 1644 C C . ILE A 1 205 ? -14.661 -4.353 14.562 1.00 98.00 205 ILE A C 1
ATOM 1646 O O . ILE A 1 205 ? -14.589 -4.562 15.772 1.00 98.00 205 ILE A O 1
ATOM 1650 N N . LEU A 1 206 ? -14.699 -3.118 14.064 1.00 97.94 206 LEU A N 1
ATOM 1651 C CA . LEU A 1 206 ? -14.602 -1.922 14.897 1.00 97.94 206 LEU A CA 1
ATOM 1652 C C . LEU A 1 206 ? -15.848 -1.700 15.757 1.00 97.94 206 LEU A C 1
ATOM 1654 O O . LEU A 1 206 ? -15.744 -1.201 16.880 1.00 97.94 206 LEU A O 1
ATOM 1658 N N . ASP A 1 207 ? -17.018 -2.119 15.268 1.00 96.94 207 ASP A N 1
ATOM 1659 C CA . ASP A 1 207 ? -18.259 -2.156 16.038 1.00 96.94 207 ASP A CA 1
ATOM 1660 C C . ASP A 1 207 ? -18.125 -3.081 17.267 1.00 96.94 207 ASP A C 1
ATOM 1662 O O . ASP A 1 207 ? -18.738 -2.809 18.300 1.00 96.94 207 ASP A O 1
ATOM 1666 N N . PHE A 1 208 ? -17.294 -4.133 17.199 1.00 95.38 208 PHE A N 1
ATOM 1667 C CA . PHE A 1 208 ? -16.926 -4.963 18.356 1.00 95.38 208 PHE A CA 1
ATOM 1668 C C . PHE A 1 208 ? -15.959 -4.236 19.297 1.00 95.38 208 PHE A C 1
ATOM 1670 O O . PHE A 1 208 ? -16.273 -4.048 20.475 1.00 95.38 208 PHE A O 1
ATOM 1677 N N . TRP A 1 209 ? -14.818 -3.781 18.786 1.00 96.25 209 TRP A N 1
ATOM 1678 C CA . TRP A 1 209 ? -13.890 -2.923 19.518 1.00 96.25 209 TRP A CA 1
ATOM 1679 C C . TRP A 1 209 ? -13.222 -1.960 18.541 1.00 96.25 209 TRP A C 1
ATOM 1681 O O . TRP A 1 209 ? -12.696 -2.423 17.531 1.00 96.25 209 TRP A O 1
ATOM 1691 N N . PRO A 1 210 ? -13.178 -0.649 18.829 1.00 96.56 210 PRO A N 1
ATOM 1692 C CA . PRO A 1 210 ? -13.432 -0.027 20.133 1.00 96.56 210 PRO A CA 1
ATOM 1693 C C . PRO A 1 210 ? -14.842 0.551 20.333 1.00 96.56 210 PRO A C 1
ATOM 1695 O O . PRO A 1 210 ? -15.098 1.145 21.375 1.00 96.56 210 PRO A O 1
ATOM 1698 N N . PHE A 1 211 ? -15.773 0.411 19.383 1.00 95.69 211 PHE A N 1
ATOM 1699 C CA . PHE A 1 211 ? -17.088 1.058 19.514 1.00 95.69 211 PHE A CA 1
ATOM 1700 C C . PHE A 1 211 ? -18.062 0.343 20.462 1.00 95.69 211 PHE A C 1
ATOM 1702 O O . PHE A 1 211 ? -19.045 0.954 20.874 1.00 95.69 211 PHE A O 1
ATOM 1709 N N . HIS A 1 212 ? -17.815 -0.924 20.814 1.00 93.69 212 HIS A N 1
ATOM 1710 C CA . HIS A 1 212 ? -18.615 -1.694 21.777 1.00 93.69 212 HIS A CA 1
ATOM 1711 C C . HIS A 1 212 ? -20.126 -1.796 21.455 1.00 93.69 212 HIS A C 1
ATOM 1713 O O . HIS A 1 212 ? -20.953 -1.981 22.347 1.00 93.69 212 HIS A O 1
ATOM 1719 N N . ARG A 1 213 ? -20.516 -1.759 20.174 1.00 92.81 213 ARG A N 1
ATOM 1720 C CA . ARG A 1 213 ? -21.926 -1.787 19.721 1.00 92.81 213 ARG A CA 1
ATOM 1721 C C . ARG A 1 213 ? -22.607 -3.158 19.842 1.00 92.81 213 ARG A C 1
ATOM 1723 O O . ARG A 1 213 ? -23.813 -3.263 19.623 1.00 92.81 213 ARG A O 1
ATOM 1730 N N . TYR A 1 214 ? -21.856 -4.196 20.213 1.00 89.25 214 TYR A N 1
ATOM 1731 C CA . TYR A 1 214 ? -22.370 -5.541 20.506 1.00 89.25 214 TYR A CA 1
ATOM 1732 C C . TYR A 1 214 ? -22.714 -5.767 21.989 1.00 89.25 214 TYR A C 1
ATOM 1734 O O . TYR A 1 214 ? -23.117 -6.870 22.345 1.00 89.25 214 TYR A O 1
ATOM 1742 N N . ALA A 1 215 ? -22.547 -4.764 22.861 1.00 81.12 215 ALA A N 1
ATOM 1743 C CA . ALA A 1 215 ? -22.717 -4.929 24.308 1.00 81.12 215 ALA A CA 1
ATOM 1744 C C . ALA A 1 215 ? -24.171 -5.192 24.757 1.00 81.12 215 ALA A C 1
ATOM 1746 O O . ALA A 1 215 ? -24.384 -5.736 25.838 1.00 81.12 215 ALA A O 1
ATOM 1747 N N . GLU A 1 216 ? -25.168 -4.832 23.944 1.00 75.50 216 GLU A N 1
ATOM 1748 C CA . GLU A 1 216 ? -26.586 -4.892 24.316 1.00 75.50 216 GLU A CA 1
ATOM 1749 C C . GLU A 1 216 ? -27.389 -5.846 23.417 1.00 75.50 216 GLU A C 1
ATOM 1751 O O . GLU A 1 216 ? -27.346 -5.742 22.193 1.00 75.50 216 GLU A O 1
ATOM 1756 N N . GLY A 1 217 ? -28.209 -6.720 24.006 1.00 77.19 217 GLY A N 1
ATOM 1757 C CA . GLY A 1 217 ? -29.105 -7.627 23.275 1.00 77.19 217 GLY A CA 1
ATOM 1758 C C . GLY A 1 217 ? -28.445 -8.926 22.793 1.00 77.19 217 GLY A C 1
ATOM 1759 O O . GLY A 1 217 ? -27.331 -9.269 23.181 1.00 77.19 217 GLY A O 1
ATOM 1760 N N . THR A 1 218 ? -29.154 -9.699 21.964 1.00 84.38 218 THR A N 1
ATOM 1761 C CA . THR A 1 218 ? -28.617 -10.962 21.432 1.00 84.38 218 THR A CA 1
ATOM 1762 C C . THR A 1 218 ? -27.592 -10.699 20.327 1.00 84.38 218 THR A C 1
ATOM 1764 O O . THR A 1 218 ? -27.827 -9.893 19.421 1.00 84.38 218 THR A O 1
ATOM 1767 N N . ALA A 1 219 ? -26.464 -11.418 20.373 1.00 84.69 219 ALA A N 1
ATOM 1768 C CA . ALA A 1 219 ? -25.337 -11.223 19.456 1.00 84.69 219 ALA A CA 1
ATOM 1769 C C . ALA A 1 219 ? -25.750 -11.301 17.975 1.00 84.69 219 ALA A C 1
ATOM 1771 O O . ALA A 1 219 ? -25.352 -10.455 17.177 1.00 84.69 219 ALA A O 1
ATOM 1772 N N . LEU A 1 220 ? -26.611 -12.263 17.622 1.00 88.25 220 LEU A N 1
ATOM 1773 C CA . LEU A 1 220 ? -27.089 -12.444 16.250 1.00 88.25 220 LEU A CA 1
ATOM 1774 C C . LEU A 1 220 ? -27.937 -11.260 15.764 1.00 88.25 220 LEU A C 1
ATOM 1776 O O . LEU A 1 220 ? -27.728 -10.767 14.660 1.00 88.25 220 LEU A O 1
ATOM 1780 N N . ARG A 1 221 ? -28.872 -10.763 16.586 1.00 90.31 221 ARG A N 1
ATOM 1781 C CA . ARG A 1 221 ? -29.738 -9.641 16.196 1.00 90.31 221 ARG A CA 1
ATOM 1782 C C . ARG A 1 221 ? -28.919 -8.373 15.969 1.00 90.31 221 ARG A C 1
ATOM 1784 O O . ARG A 1 221 ? -29.135 -7.690 14.973 1.00 90.31 221 ARG A O 1
ATOM 1791 N N . LYS A 1 222 ? -27.965 -8.078 16.859 1.00 92.06 222 LYS A N 1
ATOM 1792 C CA . LYS A 1 222 ? -27.069 -6.924 16.693 1.00 92.06 222 LYS A CA 1
ATOM 1793 C C . LYS A 1 222 ? -26.165 -7.069 15.479 1.00 92.06 222 LYS A C 1
ATOM 1795 O O . LYS A 1 222 ? -26.056 -6.110 14.723 1.00 92.06 222 LYS A O 1
ATOM 1800 N N . PHE A 1 223 ? -25.595 -8.252 15.248 1.00 93.56 223 PHE A N 1
ATOM 1801 C CA . PHE A 1 223 ? -24.825 -8.521 14.035 1.00 93.56 223 PHE A CA 1
ATOM 1802 C C . PHE A 1 223 ? -25.642 -8.212 12.776 1.00 93.56 223 PHE A C 1
ATOM 1804 O O . PHE A 1 223 ? -25.177 -7.460 11.929 1.00 93.56 223 PHE A O 1
ATOM 1811 N N . LEU A 1 224 ? -26.880 -8.709 12.683 1.00 94.06 224 LEU A N 1
ATOM 1812 C CA . LEU A 1 224 ? -27.747 -8.459 11.527 1.00 94.06 224 LEU A CA 1
ATOM 1813 C C . LEU A 1 224 ? -28.076 -6.971 11.353 1.00 94.06 224 LEU A C 1
ATOM 1815 O O . LEU A 1 224 ? -27.992 -6.460 10.242 1.00 94.06 224 LEU A O 1
ATOM 1819 N N . THR A 1 225 ? -28.403 -6.248 12.430 1.00 94.88 225 THR A N 1
ATOM 1820 C CA . THR A 1 225 ? -28.659 -4.798 12.355 1.00 94.88 225 THR A CA 1
ATOM 1821 C C . THR A 1 225 ? -27.432 -4.030 11.867 1.00 94.88 225 THR A C 1
ATOM 1823 O O . THR A 1 225 ? -27.546 -3.178 10.987 1.00 94.88 225 THR A O 1
ATOM 1826 N N . LEU A 1 226 ? -26.254 -4.342 12.411 1.00 96.19 226 LEU A N 1
ATOM 1827 C CA . LEU A 1 226 ? -25.009 -3.701 12.004 1.00 96.19 226 LEU A CA 1
ATOM 1828 C C . LEU A 1 226 ? -24.645 -4.075 10.569 1.00 96.19 226 LEU A C 1
ATOM 1830 O O . LEU A 1 226 ? -24.249 -3.197 9.818 1.00 96.19 226 LEU A O 1
ATOM 1834 N N . PHE A 1 227 ? -24.833 -5.327 10.158 1.00 97.19 227 PHE A N 1
ATOM 1835 C CA . PHE A 1 227 ? -24.604 -5.769 8.785 1.00 97.19 227 PHE A CA 1
ATOM 1836 C C . PHE A 1 227 ? -25.503 -5.021 7.793 1.00 97.19 227 PHE A C 1
ATOM 1838 O O . PHE A 1 227 ? -25.004 -4.479 6.808 1.00 97.19 227 PHE A O 1
ATOM 1845 N N . VAL A 1 228 ? -26.803 -4.907 8.094 1.00 97.56 228 VAL A N 1
ATOM 1846 C CA . VAL A 1 228 ? -27.766 -4.153 7.275 1.00 97.56 228 VAL A CA 1
ATOM 1847 C C . VAL A 1 228 ? -27.364 -2.683 7.152 1.00 97.56 228 VAL A C 1
ATOM 1849 O O . VAL A 1 228 ? -27.396 -2.134 6.053 1.00 97.56 228 VAL A O 1
ATOM 1852 N N . GLU A 1 229 ? -26.895 -2.062 8.239 1.00 96.88 229 GLU A N 1
ATOM 1853 C CA . GLU A 1 229 ? -26.365 -0.692 8.214 1.00 96.88 229 GLU A CA 1
ATOM 1854 C C . GLU A 1 229 ? -25.201 -0.532 7.219 1.00 96.88 229 GLU A C 1
ATOM 1856 O O . GLU A 1 229 ? -25.016 0.561 6.701 1.00 96.88 229 GLU A O 1
ATOM 1861 N N . LYS A 1 230 ? -24.424 -1.582 6.913 1.00 98.19 230 LYS A N 1
ATOM 1862 C CA . LYS A 1 230 ? -23.261 -1.521 6.002 1.00 98.19 230 LYS A CA 1
ATOM 1863 C C . LYS A 1 230 ? -23.566 -2.011 4.587 1.00 98.19 230 LYS A C 1
ATOM 1865 O O . LYS A 1 230 ? -22.667 -1.960 3.751 1.00 98.19 230 LYS A O 1
ATOM 1870 N N . ILE A 1 231 ? -24.798 -2.427 4.278 1.00 98.19 231 ILE A N 1
ATOM 1871 C CA . ILE A 1 231 ? -25.177 -2.873 2.923 1.00 98.19 231 ILE A CA 1
ATOM 1872 C C . ILE A 1 231 ? -24.759 -1.866 1.835 1.00 98.19 231 ILE A C 1
ATOM 1874 O O . ILE A 1 231 ? -24.149 -2.307 0.862 1.00 98.19 231 ILE A O 1
ATOM 1878 N N . PRO A 1 232 ? -24.972 -0.539 1.979 1.00 98.12 232 PRO A N 1
ATOM 1879 C CA . PRO A 1 232 ? -24.522 0.419 0.966 1.00 98.12 232 PRO A CA 1
ATOM 1880 C C . PRO A 1 232 ? -23.012 0.356 0.692 1.00 98.12 232 PRO A C 1
ATOM 1882 O O . PRO A 1 232 ? -22.584 0.449 -0.454 1.00 98.12 232 PRO A O 1
ATOM 1885 N N . LEU A 1 233 ? -22.202 0.141 1.731 1.00 98.69 233 LEU A N 1
ATOM 1886 C CA . LEU A 1 233 ? -20.749 0.011 1.608 1.00 98.69 233 LEU A CA 1
ATOM 1887 C C . LEU A 1 233 ? -20.354 -1.333 0.979 1.00 98.69 233 LEU A C 1
ATOM 1889 O O . LEU A 1 233 ? -19.456 -1.372 0.147 1.00 98.69 233 LEU A O 1
ATOM 1893 N N . PHE A 1 234 ? -21.052 -2.425 1.310 1.00 98.62 234 PHE A N 1
ATOM 1894 C CA . PHE A 1 234 ? -20.851 -3.719 0.646 1.00 98.62 234 PHE A CA 1
ATOM 1895 C C . PHE A 1 234 ? -21.178 -3.668 -0.849 1.00 98.62 234 PHE A C 1
ATOM 1897 O O . PHE A 1 234 ? -20.470 -4.286 -1.640 1.00 98.62 234 PHE A O 1
ATOM 1904 N N . ILE A 1 235 ? -22.205 -2.912 -1.248 1.00 98.56 235 ILE A N 1
ATOM 1905 C CA . ILE A 1 235 ? -22.534 -2.696 -2.663 1.00 98.56 235 ILE A CA 1
ATOM 1906 C C . ILE A 1 235 ? -21.381 -1.972 -3.373 1.00 98.56 235 ILE A C 1
ATOM 1908 O O . ILE A 1 235 ? -20.966 -2.411 -4.443 1.00 98.56 235 ILE A O 1
ATOM 1912 N N . LEU A 1 236 ? -20.812 -0.922 -2.766 1.00 98.44 236 LEU A N 1
ATOM 1913 C CA . LEU A 1 236 ? -19.631 -0.238 -3.314 1.00 98.44 236 LEU A CA 1
ATOM 1914 C C . LEU A 1 236 ? -18.429 -1.184 -3.444 1.00 98.44 236 LEU A C 1
ATOM 1916 O O . LEU A 1 236 ? -17.781 -1.194 -4.490 1.00 98.44 236 LEU A O 1
ATOM 1920 N N . SER A 1 237 ? -18.160 -2.008 -2.422 1.00 98.25 237 SER A N 1
ATOM 1921 C CA . SER A 1 237 ? -17.109 -3.032 -2.489 1.00 98.25 237 SER A CA 1
ATOM 1922 C C . SER A 1 237 ? -17.338 -3.997 -3.648 1.00 98.25 237 SER A C 1
ATOM 1924 O O . SER A 1 237 ? -16.414 -4.254 -4.410 1.00 98.25 237 SER A O 1
ATOM 1926 N N . PHE A 1 238 ? -18.563 -4.507 -3.803 1.00 97.75 238 PHE A N 1
ATOM 1927 C CA . PHE A 1 238 ? -18.906 -5.456 -4.859 1.00 97.75 238 PHE A CA 1
ATOM 1928 C C . PHE A 1 238 ? -18.694 -4.859 -6.253 1.00 97.75 238 PHE A C 1
ATOM 1930 O O . PHE A 1 238 ? -18.027 -5.476 -7.081 1.00 97.75 238 PHE A O 1
ATOM 1937 N N . ILE A 1 239 ? -19.190 -3.640 -6.495 1.00 97.38 239 ILE A N 1
ATOM 1938 C CA . ILE A 1 239 ? -19.012 -2.941 -7.776 1.00 97.38 239 ILE A CA 1
ATOM 1939 C C . ILE A 1 239 ? -17.522 -2.769 -8.088 1.00 97.38 239 ILE A C 1
ATOM 1941 O O . ILE A 1 239 ? -17.074 -3.139 -9.171 1.00 97.38 239 ILE A O 1
ATOM 1945 N N . ALA A 1 240 ? -16.735 -2.267 -7.133 1.00 96.06 240 ALA A N 1
ATOM 1946 C CA . ALA A 1 240 ? -15.303 -2.067 -7.337 1.00 96.06 240 ALA A CA 1
ATOM 1947 C C . ALA A 1 240 ? -14.547 -3.386 -7.561 1.00 96.06 240 ALA A C 1
ATOM 1949 O O . ALA A 1 240 ? -13.652 -3.435 -8.401 1.00 96.06 240 ALA A O 1
ATOM 1950 N N . SER A 1 241 ? -14.917 -4.467 -6.865 1.00 93.88 241 SER A N 1
ATOM 1951 C CA . SER A 1 241 ? -14.335 -5.795 -7.091 1.00 93.88 241 SER A CA 1
ATOM 1952 C C . SER A 1 241 ? -14.642 -6.340 -8.487 1.00 93.88 241 SER A C 1
ATOM 1954 O O . SER A 1 241 ? -13.753 -6.915 -9.108 1.00 93.88 241 SER A O 1
ATOM 1956 N N . VAL A 1 242 ? -15.859 -6.136 -9.007 1.00 93.75 242 VAL A N 1
ATOM 1957 C CA . VAL A 1 242 ? -16.222 -6.530 -10.381 1.00 93.75 242 VAL A CA 1
ATOM 1958 C C . VAL A 1 242 ? -15.405 -5.745 -11.408 1.00 93.75 242 VAL A C 1
ATOM 1960 O O . VAL A 1 242 ? -14.852 -6.343 -12.329 1.00 93.75 242 VAL A O 1
ATOM 1963 N N . ILE A 1 243 ? -15.276 -4.426 -11.231 1.00 93.56 243 ILE A N 1
ATOM 1964 C CA . ILE A 1 243 ? -14.478 -3.578 -12.127 1.00 93.56 243 ILE A CA 1
ATOM 1965 C C . ILE A 1 243 ? -13.000 -3.990 -12.089 1.00 93.56 243 ILE A C 1
ATOM 1967 O O . ILE A 1 243 ? -12.386 -4.163 -13.139 1.00 93.56 243 ILE A O 1
ATOM 1971 N N . ALA A 1 244 ? -12.434 -4.202 -10.898 1.00 89.88 244 ALA A N 1
ATOM 1972 C CA . ALA A 1 244 ? -11.045 -4.629 -10.743 1.00 89.88 244 ALA A CA 1
ATOM 1973 C C . ALA A 1 244 ? -10.786 -6.002 -11.384 1.00 89.88 244 ALA A C 1
ATOM 1975 O O . ALA A 1 244 ? -9.768 -6.188 -12.047 1.00 89.88 244 ALA A O 1
ATOM 1976 N N . PHE A 1 245 ? -11.718 -6.948 -11.234 1.00 87.69 245 PHE A N 1
ATOM 1977 C CA . PHE A 1 245 ? -11.624 -8.255 -11.882 1.00 87.69 245 PHE A CA 1
ATOM 1978 C C . PHE A 1 245 ? -11.628 -8.131 -13.411 1.00 87.69 245 PHE A C 1
ATOM 1980 O O . PHE A 1 245 ? -10.808 -8.760 -14.075 1.00 87.69 245 PHE A O 1
ATOM 1987 N N . HIS A 1 246 ? -12.502 -7.284 -13.963 1.00 89.19 246 HIS A N 1
ATOM 1988 C CA . HIS A 1 246 ? -12.557 -7.024 -15.402 1.00 89.19 246 HIS A CA 1
ATOM 1989 C C . HIS A 1 246 ? -11.278 -6.355 -15.934 1.00 89.19 246 HIS A C 1
ATOM 1991 O O . HIS A 1 246 ? -10.764 -6.752 -16.978 1.00 89.19 246 HIS A O 1
ATOM 1997 N N . ALA A 1 247 ? -10.732 -5.380 -15.201 1.00 88.19 247 ALA A N 1
ATOM 1998 C CA . ALA A 1 247 ? -9.483 -4.710 -15.563 1.00 88.19 247 ALA A CA 1
ATOM 1999 C C . ALA A 1 247 ? -8.307 -5.702 -15.661 1.00 88.19 247 ALA A C 1
ATOM 2001 O O . ALA A 1 247 ? -7.508 -5.645 -16.594 1.00 88.19 247 ALA A O 1
ATOM 2002 N N . GLN A 1 248 ? -8.244 -6.663 -14.733 1.00 81.81 248 GLN A N 1
ATOM 2003 C CA . GLN A 1 248 ? -7.150 -7.632 -14.643 1.00 81.81 248 GLN A CA 1
ATOM 2004 C C . GLN A 1 248 ? -7.307 -8.833 -15.577 1.00 81.81 248 GLN A C 1
ATOM 2006 O O . GLN A 1 248 ? -6.303 -9.375 -16.042 1.00 81.81 248 GLN A O 1
ATOM 2011 N N . SER A 1 249 ? -8.537 -9.265 -15.883 1.00 76.50 249 SER A N 1
ATOM 2012 C CA . SER A 1 249 ? -8.761 -10.406 -16.784 1.00 76.50 249 SER A CA 1
ATOM 2013 C C . SER A 1 249 ? -8.168 -10.176 -18.175 1.00 76.50 249 SER A C 1
ATOM 2015 O O . SER A 1 249 ? -7.730 -11.126 -18.819 1.00 76.50 249 SER A O 1
ATOM 2017 N N . ASN A 1 250 ? -8.087 -8.916 -18.603 1.00 65.69 250 ASN A N 1
ATOM 2018 C CA . ASN A 1 250 ? -7.540 -8.529 -19.901 1.00 65.69 250 ASN A CA 1
ATOM 2019 C C . ASN A 1 250 ? -6.002 -8.616 -19.969 1.00 65.69 250 ASN A C 1
ATOM 2021 O O . ASN A 1 250 ? -5.454 -8.599 -21.066 1.00 65.69 250 ASN A O 1
ATOM 2025 N N . GLN A 1 251 ? -5.304 -8.758 -18.833 1.00 63.31 251 GLN A N 1
ATOM 2026 C CA . GLN A 1 251 ? -3.844 -8.929 -18.778 1.00 63.31 251 GLN A CA 1
ATOM 2027 C C . GLN A 1 251 ? -3.380 -10.396 -18.668 1.00 63.31 251 GLN A C 1
ATOM 2029 O O . GLN A 1 251 ? -2.184 -10.656 -18.577 1.00 63.31 251 GLN A O 1
ATOM 2034 N N . GLY A 1 252 ? -4.291 -11.379 -18.648 1.00 55.16 252 GLY A N 1
ATOM 2035 C CA . GLY A 1 252 ? -3.929 -12.810 -18.678 1.00 55.16 252 GLY A CA 1
ATOM 2036 C C . GLY A 1 252 ? -3.224 -13.362 -17.423 1.00 55.16 252 GLY A C 1
ATOM 2037 O O . GLY A 1 252 ? -2.712 -14.481 -17.442 1.00 55.16 252 GLY A O 1
ATOM 2038 N N . THR A 1 253 ? -3.194 -12.614 -16.315 1.00 53.97 253 THR A N 1
ATOM 2039 C CA . THR A 1 253 ? -2.385 -12.922 -15.116 1.00 53.97 253 THR A CA 1
ATOM 2040 C C . THR A 1 253 ? -3.067 -13.831 -14.085 1.00 53.97 253 THR A C 1
ATOM 2042 O O . THR A 1 253 ? -2.390 -14.455 -13.268 1.00 53.97 253 THR A O 1
ATOM 2045 N N . VAL A 1 254 ? -4.395 -13.979 -14.124 1.00 51.31 254 VAL A N 1
ATOM 2046 C CA . VAL A 1 254 ? -5.164 -14.651 -13.053 1.00 51.31 254 VAL A CA 1
ATOM 2047 C C . VAL A 1 254 ? -5.027 -16.191 -13.069 1.00 51.31 254 VAL A C 1
ATOM 2049 O O . VAL A 1 254 ? -5.302 -16.852 -12.062 1.00 51.31 254 VAL A O 1
ATOM 2052 N N . SER A 1 255 ? -4.565 -16.785 -14.176 1.00 54.06 255 SER A N 1
ATOM 2053 C CA . SER A 1 255 ? -4.662 -18.231 -14.448 1.00 54.06 255 SER A CA 1
ATOM 2054 C C . SER A 1 255 ? -3.335 -18.998 -14.532 1.00 54.06 255 SER A C 1
ATOM 2056 O O . SER A 1 255 ? -3.345 -20.160 -14.926 1.00 54.06 255 SER A O 1
ATOM 2058 N N . GLN A 1 256 ? -2.195 -18.403 -14.165 1.00 63.62 256 GLN A N 1
ATOM 2059 C CA . GLN A 1 256 ? -0.887 -19.062 -14.344 1.00 63.62 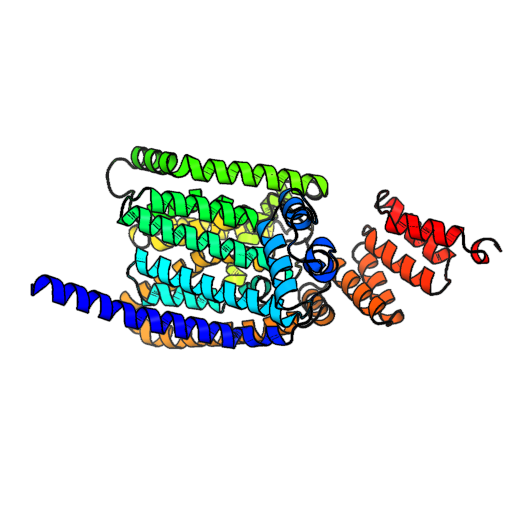256 GLN A CA 1
ATOM 2060 C C . GLN A 1 256 ? -0.499 -20.060 -13.235 1.00 63.62 256 GLN A C 1
ATOM 2062 O O . GLN A 1 256 ? 0.432 -20.840 -13.429 1.00 63.62 256 GLN A O 1
ATOM 2067 N N . PHE A 1 257 ? -1.198 -20.066 -12.091 1.00 74.69 257 PHE A N 1
ATOM 2068 C CA . PHE A 1 257 ? -0.844 -20.890 -10.925 1.00 74.69 257 PHE A CA 1
ATOM 2069 C C . PHE A 1 257 ? -2.035 -21.708 -10.393 1.00 74.69 257 PHE A C 1
ATOM 2071 O O . PHE A 1 257 ? -3.137 -21.153 -10.276 1.00 74.69 257 PHE A O 1
ATOM 2078 N N . PRO A 1 258 ? -1.829 -22.987 -10.012 1.00 84.69 258 PRO A N 1
ATOM 2079 C CA . PRO A 1 258 ? -2.843 -23.814 -9.357 1.00 84.69 258 PRO A CA 1
ATOM 2080 C C . PRO A 1 258 ? -3.415 -23.176 -8.078 1.00 84.69 258 PRO A C 1
ATOM 2082 O O . PRO A 1 258 ? -2.728 -22.463 -7.343 1.00 84.69 258 PRO A O 1
ATOM 2085 N N . LEU A 1 259 ? -4.704 -23.404 -7.797 1.00 85.06 259 LEU A N 1
ATOM 2086 C CA . LEU A 1 259 ? -5.390 -22.781 -6.654 1.00 85.06 259 LEU A CA 1
ATOM 2087 C C . LEU A 1 259 ? -4.786 -23.193 -5.304 1.00 85.06 259 LEU A C 1
ATOM 2089 O O . LEU A 1 259 ? -4.668 -22.356 -4.412 1.00 85.06 259 LEU A O 1
ATOM 2093 N N . ASP A 1 260 ? -4.409 -24.455 -5.161 1.00 86.06 260 ASP A N 1
ATOM 2094 C CA . ASP A 1 260 ? -3.759 -25.017 -3.981 1.00 86.06 260 ASP A CA 1
ATOM 2095 C C . ASP A 1 260 ? -2.403 -24.357 -3.698 1.00 86.06 260 ASP A C 1
ATOM 2097 O O . ASP A 1 260 ? -2.165 -23.936 -2.564 1.00 86.06 260 ASP A O 1
ATOM 2101 N N . GLU A 1 261 ? -1.566 -24.148 -4.721 1.00 84.69 261 GLU A N 1
ATOM 2102 C CA . GLU A 1 261 ? -0.301 -23.412 -4.578 1.00 84.69 261 GLU A CA 1
ATOM 2103 C C . GLU A 1 261 ? -0.531 -21.957 -4.144 1.00 84.69 261 GLU A C 1
ATOM 2105 O O . GLU A 1 261 ? 0.173 -21.435 -3.274 1.00 84.69 261 GLU A O 1
ATOM 2110 N N . ARG A 1 262 ? -1.554 -21.293 -4.697 1.00 86.62 262 ARG A N 1
ATOM 2111 C CA . ARG A 1 262 ? -1.916 -19.919 -4.304 1.00 86.62 262 ARG A CA 1
ATOM 2112 C C . ARG A 1 262 ? -2.393 -19.840 -2.856 1.00 86.62 262 ARG A C 1
ATOM 2114 O O . ARG A 1 262 ? -2.001 -18.916 -2.141 1.00 86.62 262 ARG A O 1
ATOM 2121 N N . ILE A 1 263 ? -3.215 -20.791 -2.407 1.00 88.69 263 ILE A N 1
ATOM 2122 C CA . ILE A 1 263 ? -3.691 -20.856 -1.016 1.00 88.69 263 ILE A CA 1
ATOM 2123 C C . ILE A 1 263 ? -2.518 -21.117 -0.068 1.00 88.69 263 ILE A C 1
ATOM 2125 O O . ILE A 1 263 ? -2.368 -20.401 0.924 1.00 88.69 263 ILE A O 1
ATOM 2129 N N . ALA A 1 264 ? -1.664 -22.093 -0.383 1.00 88.75 264 ALA A N 1
ATOM 2130 C CA . ALA A 1 264 ? -0.481 -22.412 0.409 1.00 88.75 264 ALA A CA 1
ATOM 2131 C C . ALA A 1 264 ? 0.444 -21.194 0.553 1.00 88.75 264 ALA A C 1
ATOM 2133 O O . ALA A 1 264 ? 0.786 -20.802 1.672 1.00 88.75 264 ALA A O 1
ATOM 2134 N N . GLN A 1 265 ? 0.763 -20.532 -0.563 1.00 87.88 265 GLN A N 1
ATOM 2135 C CA . GLN A 1 265 ? 1.567 -19.312 -0.562 1.00 87.88 265 GLN A CA 1
ATOM 2136 C C . GLN A 1 265 ? 0.910 -18.193 0.254 1.00 87.88 265 GLN A C 1
ATOM 2138 O O . GLN A 1 265 ? 1.597 -17.511 1.009 1.00 87.88 265 GLN A O 1
ATOM 2143 N N . SER A 1 266 ? -0.408 -18.009 0.136 1.00 90.69 266 SER A N 1
ATOM 2144 C CA . SER A 1 266 ? -1.139 -16.964 0.866 1.00 90.69 266 SER A CA 1
ATOM 2145 C C . SER A 1 266 ? -1.058 -17.158 2.385 1.00 90.69 266 SER A C 1
ATOM 2147 O O . SER A 1 266 ? -0.868 -16.203 3.137 1.00 90.69 266 SER A O 1
ATOM 2149 N N . LEU A 1 267 ? -1.153 -18.406 2.853 1.00 91.19 267 LEU A N 1
ATOM 2150 C CA . LEU A 1 267 ? -1.024 -18.745 4.273 1.00 91.19 267 LEU A CA 1
ATOM 2151 C C . LEU A 1 267 ? 0.401 -18.508 4.788 1.00 91.19 267 LEU A C 1
ATOM 2153 O O . LEU A 1 267 ? 0.575 -17.964 5.879 1.00 91.19 267 LEU A O 1
ATOM 2157 N N . SER A 1 268 ? 1.419 -18.856 3.997 1.00 92.38 268 SER A N 1
ATOM 2158 C CA . SER A 1 268 ? 2.809 -18.513 4.314 1.00 92.38 268 SER A CA 1
ATOM 2159 C C . SER A 1 268 ? 3.061 -17.007 4.305 1.00 92.38 268 SER A C 1
ATOM 2161 O O . SER A 1 268 ? 3.740 -16.504 5.199 1.00 92.38 268 SER A O 1
ATOM 2163 N N . ALA A 1 269 ? 2.458 -16.272 3.370 1.00 93.25 269 ALA A N 1
ATOM 2164 C CA . ALA A 1 269 ? 2.618 -14.830 3.253 1.00 93.25 269 ALA A CA 1
ATOM 2165 C C . ALA A 1 269 ? 2.135 -14.089 4.509 1.00 93.25 269 ALA A C 1
ATOM 2167 O O . ALA A 1 269 ? 2.808 -13.166 4.959 1.00 93.25 269 ALA A O 1
ATOM 2168 N N . TYR A 1 270 ? 1.032 -14.513 5.144 1.00 95.75 270 TYR A N 1
ATOM 2169 C CA . TYR A 1 270 ? 0.600 -13.928 6.422 1.00 95.75 270 TYR A CA 1
ATOM 2170 C C . TYR A 1 270 ? 1.697 -13.998 7.489 1.00 95.75 270 TYR A C 1
ATOM 2172 O O . TYR A 1 270 ? 1.929 -13.018 8.197 1.00 95.75 270 TYR A O 1
ATOM 2180 N N . MET A 1 271 ? 2.387 -15.137 7.588 1.00 95.12 271 MET A N 1
ATOM 2181 C CA . MET A 1 271 ? 3.499 -15.297 8.521 1.00 95.12 271 MET A CA 1
ATOM 2182 C C . MET A 1 271 ? 4.705 -14.449 8.106 1.00 95.12 271 MET A C 1
ATOM 2184 O O . MET A 1 271 ? 5.279 -13.765 8.952 1.00 95.12 271 MET A O 1
ATOM 2188 N N . ASP A 1 272 ? 5.037 -14.413 6.812 1.00 94.06 272 ASP A N 1
ATOM 2189 C CA . ASP A 1 272 ? 6.115 -13.569 6.284 1.00 94.06 272 ASP A CA 1
ATOM 2190 C C . ASP A 1 272 ? 5.874 -12.082 6.614 1.00 94.06 272 ASP A C 1
ATOM 2192 O O . ASP A 1 272 ? 6.798 -11.383 7.028 1.00 94.06 272 ASP A O 1
ATOM 2196 N N . TYR A 1 273 ? 4.632 -11.592 6.531 1.00 97.38 273 TYR A N 1
ATOM 2197 C CA . TYR A 1 273 ? 4.292 -10.211 6.889 1.00 97.38 273 TYR A CA 1
ATOM 2198 C C . TYR A 1 273 ? 4.314 -9.927 8.394 1.00 97.38 273 TYR A C 1
ATOM 2200 O O . TYR A 1 273 ? 4.598 -8.791 8.779 1.00 97.38 273 TYR A O 1
ATOM 2208 N N . ILE A 1 274 ? 4.038 -10.917 9.250 1.00 97.62 274 ILE A N 1
ATOM 2209 C CA . ILE A 1 274 ? 4.231 -10.789 10.706 1.00 97.62 274 ILE A CA 1
ATOM 2210 C C . ILE A 1 274 ? 5.727 -10.714 11.016 1.00 97.62 274 ILE A C 1
ATOM 2212 O O . ILE A 1 274 ? 6.163 -9.839 11.761 1.00 97.62 274 ILE A O 1
ATOM 2216 N N . LEU A 1 275 ? 6.530 -11.587 10.406 1.00 96.50 275 LEU A N 1
ATOM 2217 C CA . LEU A 1 275 ? 7.980 -11.581 10.582 1.00 96.50 275 LEU A CA 1
ATOM 2218 C C . LEU A 1 275 ? 8.601 -10.281 10.071 1.00 96.50 275 LEU A C 1
ATOM 2220 O O . LEU A 1 275 ? 9.425 -9.704 10.767 1.00 96.50 275 LEU A O 1
ATOM 2224 N N . LYS A 1 276 ? 8.157 -9.764 8.921 1.00 96.69 276 LYS A N 1
ATOM 2225 C CA . LYS A 1 276 ? 8.600 -8.467 8.389 1.00 96.69 276 LYS A CA 1
ATOM 2226 C C . LYS A 1 276 ? 8.137 -7.273 9.224 1.00 96.69 276 LYS A C 1
ATOM 2228 O O . LYS A 1 276 ? 8.817 -6.254 9.220 1.00 96.69 276 LYS A O 1
ATOM 2233 N N . PHE A 1 277 ? 7.012 -7.376 9.933 1.00 97.81 277 PHE A N 1
ATOM 2234 C CA . PHE A 1 277 ? 6.590 -6.354 10.898 1.00 97.81 277 PHE A CA 1
ATOM 2235 C C . PHE A 1 277 ? 7.516 -6.312 12.123 1.00 97.81 277 PHE A C 1
ATOM 2237 O O . PHE A 1 277 ? 7.852 -5.247 12.625 1.00 97.81 277 PHE A O 1
ATOM 2244 N N . LEU A 1 278 ? 7.953 -7.475 12.610 1.00 96.50 278 LEU A N 1
ATOM 2245 C CA . LEU A 1 278 ? 8.850 -7.558 13.768 1.00 96.50 278 LEU A CA 1
ATOM 2246 C C . LEU A 1 278 ? 10.316 -7.293 13.391 1.00 96.50 278 LEU A C 1
ATOM 2248 O O . LEU A 1 278 ? 11.055 -6.670 14.150 1.00 96.50 278 LEU A O 1
ATOM 2252 N N . PHE A 1 279 ? 10.726 -7.751 12.209 1.00 96.38 279 PHE A N 1
ATOM 2253 C CA . PHE A 1 279 ? 12.090 -7.707 11.691 1.00 96.38 279 PHE A CA 1
ATOM 2254 C C . PHE A 1 279 ? 12.087 -7.196 10.238 1.00 96.38 279 PHE A C 1
ATOM 2256 O O . PHE A 1 279 ? 12.228 -7.989 9.302 1.00 96.38 279 PHE A O 1
ATOM 2263 N N . PRO A 1 280 ? 11.931 -5.875 10.018 1.00 96.31 280 PRO A N 1
ATOM 2264 C CA . PRO A 1 280 ? 11.837 -5.273 8.685 1.00 96.31 280 PRO A CA 1
ATOM 2265 C C . PRO A 1 280 ? 13.204 -5.186 7.988 1.00 96.31 280 PRO A C 1
ATOM 2267 O O . PRO A 1 280 ? 13.732 -4.111 7.707 1.00 96.31 280 PRO A O 1
ATOM 2270 N N . MET A 1 281 ? 13.802 -6.344 7.727 1.00 91.06 281 MET A N 1
ATOM 2271 C CA . MET A 1 281 ? 15.074 -6.503 7.029 1.00 91.06 281 MET A CA 1
ATOM 2272 C C . MET A 1 281 ? 14.853 -7.143 5.656 1.00 91.06 281 MET A C 1
ATOM 2274 O O . MET A 1 281 ? 13.824 -7.768 5.401 1.00 91.06 281 MET A O 1
ATOM 2278 N N . ASN A 1 282 ? 15.843 -7.000 4.770 1.00 92.56 282 ASN A N 1
ATOM 2279 C CA . ASN A 1 282 ? 15.820 -7.589 3.422 1.00 92.56 282 ASN A CA 1
ATOM 2280 C C . ASN A 1 282 ? 14.560 -7.196 2.626 1.00 92.56 282 ASN A C 1
ATOM 2282 O O . ASN A 1 282 ? 13.855 -8.025 2.048 1.00 92.56 282 ASN A O 1
ATOM 2286 N N . LEU A 1 283 ? 14.271 -5.894 2.654 1.00 95.62 283 LEU A N 1
ATOM 2287 C CA . LEU A 1 283 ? 13.206 -5.257 1.888 1.00 95.62 283 LEU A CA 1
ATOM 2288 C C . LEU A 1 283 ? 13.623 -5.064 0.420 1.00 95.62 283 LEU A C 1
ATOM 2290 O O . LEU A 1 283 ? 14.763 -4.651 0.164 1.00 95.62 283 LEU A O 1
ATOM 2294 N N . ALA A 1 284 ? 12.731 -5.388 -0.517 1.00 94.12 284 ALA A N 1
ATOM 2295 C CA . ALA A 1 284 ? 12.977 -5.400 -1.960 1.00 94.12 284 ALA A CA 1
ATOM 2296 C C . ALA A 1 284 ? 11.697 -5.072 -2.743 1.00 94.12 284 ALA A C 1
ATOM 2298 O O . ALA A 1 284 ? 10.608 -5.437 -2.314 1.00 94.12 284 ALA A O 1
ATOM 2299 N N . VAL A 1 285 ? 11.848 -4.441 -3.914 1.00 93.38 285 VAL A N 1
ATOM 2300 C CA . VAL A 1 285 ? 10.717 -4.088 -4.797 1.00 93.38 285 VAL A CA 1
ATOM 2301 C C . VAL A 1 285 ? 10.003 -5.317 -5.371 1.00 93.38 285 VAL A C 1
ATOM 2303 O O . VAL A 1 285 ? 8.799 -5.289 -5.617 1.00 93.38 285 VAL A O 1
ATOM 2306 N N . LEU A 1 286 ? 10.730 -6.426 -5.550 1.00 91.56 286 LEU A N 1
ATOM 2307 C CA . LEU A 1 286 ? 10.181 -7.657 -6.100 1.00 91.56 286 LEU A CA 1
ATOM 2308 C C . LEU A 1 286 ? 10.718 -8.887 -5.367 1.00 91.56 286 LEU A C 1
ATOM 2310 O O . LEU A 1 286 ? 11.909 -9.197 -5.423 1.00 91.56 286 LEU A O 1
ATOM 2314 N N . TYR A 1 287 ? 9.799 -9.626 -4.749 1.00 91.06 287 TYR A N 1
ATOM 2315 C CA . TYR A 1 287 ? 10.042 -10.960 -4.209 1.00 91.06 287 TYR A CA 1
ATOM 2316 C C . TYR A 1 287 ? 9.582 -11.994 -5.230 1.00 91.06 287 TYR A C 1
ATOM 2318 O O . TYR A 1 287 ? 8.372 -12.105 -5.428 1.00 91.06 287 TYR A O 1
ATOM 2326 N N . PRO A 1 288 ? 10.478 -12.741 -5.893 1.00 85.44 288 PRO A N 1
ATOM 2327 C CA . PRO A 1 288 ? 10.065 -13.680 -6.924 1.00 85.44 288 PRO A CA 1
ATOM 2328 C C . PRO A 1 288 ? 9.126 -14.743 -6.347 1.00 85.44 288 PRO A C 1
ATOM 2330 O O . PRO A 1 288 ? 9.200 -15.117 -5.171 1.00 85.44 288 PRO A O 1
ATOM 2333 N N . TYR A 1 289 ? 8.196 -15.205 -7.177 1.00 76.38 289 TYR A N 1
ATOM 2334 C CA . TYR A 1 289 ? 7.391 -16.369 -6.855 1.00 76.38 289 TYR A CA 1
ATOM 2335 C C . TYR A 1 289 ? 8.246 -17.634 -6.967 1.00 76.38 289 TYR A C 1
ATOM 2337 O O . TYR A 1 289 ? 8.653 -18.026 -8.060 1.00 76.38 289 TYR A O 1
ATOM 2345 N N . GLU A 1 290 ? 8.506 -18.281 -5.835 1.00 68.38 290 GLU A N 1
ATOM 2346 C CA . GLU A 1 290 ? 9.193 -19.568 -5.795 1.00 68.38 290 GLU A CA 1
ATOM 2347 C C . GLU A 1 290 ? 8.176 -20.692 -6.022 1.00 68.38 290 GLU A C 1
ATOM 2349 O O . GLU A 1 290 ? 7.257 -20.891 -5.224 1.00 68.38 290 GLU A O 1
ATOM 2354 N N . ARG A 1 291 ? 8.325 -21.436 -7.125 1.00 64.00 291 ARG A N 1
ATOM 2355 C CA . ARG A 1 291 ? 7.537 -22.657 -7.340 1.00 64.00 291 ARG A CA 1
ATOM 2356 C C . ARG A 1 291 ? 7.960 -23.726 -6.338 1.00 64.00 291 ARG A C 1
ATOM 2358 O O . ARG A 1 291 ? 9.146 -23.894 -6.068 1.00 64.00 291 ARG A O 1
ATOM 2365 N N . GLY A 1 292 ? 6.981 -24.477 -5.838 1.00 61.59 292 GLY A N 1
ATOM 2366 C CA . GLY A 1 292 ? 7.228 -25.547 -4.876 1.00 61.59 292 GLY A CA 1
ATOM 2367 C C . GLY A 1 292 ? 7.449 -25.030 -3.459 1.00 61.59 292 GLY A C 1
ATOM 2368 O O . GLY A 1 292 ? 8.399 -25.454 -2.802 1.00 61.59 292 GLY A O 1
ATOM 2369 N N . VAL A 1 293 ? 6.571 -24.135 -2.980 1.00 58.47 293 VAL A N 1
ATOM 2370 C CA . VAL A 1 293 ? 6.526 -23.735 -1.565 1.00 58.47 293 VAL A CA 1
ATOM 2371 C C . VAL A 1 293 ? 6.663 -24.992 -0.714 1.00 58.47 293 VAL A C 1
ATOM 2373 O O . VAL A 1 293 ? 5.802 -25.874 -0.760 1.00 58.47 293 VAL A O 1
ATOM 2376 N N . PHE A 1 294 ? 7.766 -25.093 0.033 1.00 67.19 294 PHE A N 1
ATOM 2377 C CA . PHE A 1 294 ? 8.031 -26.249 0.878 1.00 67.19 294 PHE A CA 1
ATOM 2378 C C . PHE A 1 294 ? 6.795 -26.501 1.742 1.00 67.19 294 PHE A C 1
ATOM 2380 O O . PHE A 1 294 ? 6.448 -25.659 2.573 1.00 67.19 294 PHE A O 1
ATOM 2387 N N . MET A 1 295 ? 6.150 -27.664 1.582 1.00 73.88 295 MET A N 1
ATOM 2388 C CA . MET A 1 295 ? 4.983 -28.057 2.388 1.00 73.88 295 MET A CA 1
ATOM 2389 C C . MET A 1 295 ? 5.232 -27.839 3.889 1.00 73.88 295 MET A C 1
ATOM 2391 O O . MET A 1 295 ? 4.313 -27.508 4.635 1.00 73.88 295 MET A O 1
ATOM 2395 N N . GLN A 1 296 ? 6.492 -27.939 4.323 1.00 82.75 296 GLN A N 1
ATOM 2396 C CA . GLN A 1 296 ? 6.954 -27.632 5.674 1.00 82.75 296 GLN A CA 1
ATOM 2397 C C . GLN A 1 296 ? 6.743 -26.159 6.081 1.00 82.75 296 GLN A C 1
ATOM 2399 O O . GLN A 1 296 ? 6.182 -25.916 7.149 1.00 82.75 296 GLN A O 1
ATOM 2404 N N . LYS A 1 297 ? 7.125 -25.174 5.245 1.00 87.31 297 LYS A N 1
ATOM 2405 C CA . LYS A 1 297 ? 6.941 -23.735 5.534 1.00 87.31 297 LYS A CA 1
ATOM 2406 C C . LYS A 1 297 ? 5.458 -23.395 5.654 1.00 87.31 297 LYS A C 1
ATOM 2408 O O . LYS A 1 297 ? 5.055 -22.720 6.606 1.00 87.31 297 LYS A O 1
ATOM 2413 N N . THR A 1 298 ? 4.641 -23.895 4.730 1.00 89.31 298 THR A N 1
ATOM 2414 C CA . THR A 1 298 ? 3.185 -23.706 4.762 1.00 89.31 298 THR A CA 1
ATOM 2415 C C . THR A 1 298 ? 2.585 -24.327 6.016 1.00 89.31 298 THR A C 1
ATOM 2417 O O . THR A 1 298 ? 1.865 -23.652 6.749 1.00 89.31 298 THR A O 1
ATOM 2420 N N . THR A 1 299 ? 2.937 -25.579 6.320 1.00 90.81 299 THR A N 1
ATOM 2421 C CA . THR A 1 299 ? 2.427 -26.295 7.500 1.00 90.81 299 THR A CA 1
ATOM 2422 C C . THR A 1 299 ? 2.780 -25.561 8.793 1.00 90.81 299 THR A C 1
ATOM 2424 O O . THR A 1 299 ? 1.904 -25.329 9.626 1.00 90.81 299 THR A O 1
ATOM 2427 N N . LEU A 1 300 ? 4.033 -25.119 8.943 1.00 92.94 300 LEU A N 1
ATOM 2428 C CA . LEU A 1 300 ? 4.466 -24.346 10.107 1.00 92.94 300 LEU A CA 1
ATOM 2429 C C . LEU A 1 300 ? 3.706 -23.018 10.215 1.00 92.94 300 LEU A C 1
ATOM 2431 O O . LEU A 1 300 ? 3.260 -22.655 11.301 1.00 92.94 300 LEU A O 1
ATOM 2435 N N . SER A 1 301 ? 3.509 -22.324 9.091 1.00 93.69 301 SER A N 1
ATOM 2436 C CA . SER A 1 301 ? 2.765 -21.061 9.050 1.00 93.69 301 SER A CA 1
ATOM 2437 C C . SER A 1 301 ? 1.324 -21.254 9.522 1.00 93.69 301 SER A C 1
ATOM 2439 O O . SER A 1 301 ? 0.856 -20.509 10.379 1.00 93.69 301 SER A O 1
ATOM 2441 N N . VAL A 1 302 ? 0.642 -22.298 9.042 1.00 94.50 302 VAL A N 1
ATOM 2442 C CA . VAL A 1 302 ? -0.732 -22.634 9.452 1.00 94.50 302 VAL A CA 1
ATOM 2443 C C . VAL A 1 302 ? -0.812 -22.953 10.942 1.00 94.50 302 VAL A C 1
ATOM 2445 O O . VAL A 1 302 ? -1.682 -22.416 11.629 1.00 94.50 302 VAL A O 1
ATOM 2448 N N . ILE A 1 303 ? 0.103 -23.778 11.463 1.00 96.31 303 ILE A N 1
ATOM 2449 C CA . ILE A 1 303 ? 0.140 -24.123 12.891 1.00 96.31 303 ILE A CA 1
ATOM 2450 C C . ILE A 1 303 ? 0.329 -22.861 13.736 1.00 96.31 303 ILE A C 1
ATOM 2452 O O . ILE A 1 303 ? -0.430 -22.632 14.676 1.00 96.31 303 ILE A O 1
ATOM 2456 N N . LEU A 1 304 ? 1.298 -22.010 13.390 1.00 96.31 304 LEU A N 1
ATOM 2457 C CA . LEU A 1 304 ? 1.571 -20.779 14.130 1.00 96.31 304 LEU A CA 1
ATOM 2458 C C . LEU A 1 304 ? 0.390 -19.801 14.073 1.00 96.31 304 LEU A C 1
ATOM 2460 O O . LEU A 1 304 ? -0.005 -19.268 15.109 1.00 96.31 304 LEU A O 1
ATOM 2464 N N . LEU A 1 305 ? -0.228 -19.606 12.904 1.00 96.81 305 LEU A N 1
ATOM 2465 C CA . LEU A 1 305 ? -1.419 -18.762 12.761 1.00 96.81 305 LEU A CA 1
ATOM 2466 C C . LEU A 1 305 ? -2.596 -19.289 13.592 1.00 96.81 305 LEU A C 1
ATOM 2468 O O . LEU A 1 305 ? -3.303 -18.497 14.223 1.00 96.81 305 LEU A O 1
ATOM 2472 N N . ALA A 1 306 ? -2.796 -20.608 13.633 1.00 97.19 306 ALA A N 1
ATOM 2473 C CA . ALA A 1 306 ? -3.830 -21.237 14.447 1.00 97.19 306 ALA A CA 1
ATOM 2474 C C . ALA A 1 306 ? -3.556 -21.060 15.947 1.00 97.19 306 ALA A C 1
ATOM 2476 O O . ALA A 1 306 ? -4.467 -20.706 16.696 1.00 97.19 306 ALA A O 1
ATOM 2477 N N . VAL A 1 307 ? -2.305 -21.236 16.387 1.00 97.81 307 VAL A N 1
ATOM 2478 C CA . VAL A 1 307 ? -1.888 -21.021 17.782 1.00 97.81 307 VAL A CA 1
ATOM 2479 C C . VAL A 1 307 ? -2.096 -19.567 18.200 1.00 97.81 307 VAL A C 1
ATOM 2481 O O . VAL A 1 307 ? -2.707 -19.323 19.241 1.00 97.81 307 VAL A O 1
ATOM 2484 N N . ILE A 1 308 ? -1.660 -18.604 17.380 1.00 96.81 308 ILE A N 1
ATOM 2485 C CA . ILE A 1 308 ? -1.865 -17.170 17.629 1.00 96.81 308 ILE A CA 1
ATOM 2486 C C . ILE A 1 308 ? -3.363 -16.870 17.721 1.00 96.81 308 ILE A C 1
ATOM 2488 O O . ILE A 1 308 ? -3.819 -16.292 18.707 1.00 96.81 308 ILE A O 1
ATOM 2492 N N . SER A 1 309 ? -4.150 -17.326 16.745 1.00 97.69 309 SER A N 1
ATOM 2493 C CA . SER A 1 309 ? -5.598 -17.091 16.710 1.00 97.69 309 SER A CA 1
ATOM 2494 C C . SER A 1 309 ? -6.310 -17.693 17.924 1.00 97.69 309 SER A C 1
ATOM 2496 O O . SER A 1 309 ? -7.169 -17.047 18.524 1.00 97.69 309 SER A O 1
ATOM 2498 N N . LEU A 1 310 ? -5.930 -18.906 18.337 1.00 97.75 310 LEU A N 1
ATOM 2499 C CA . LEU A 1 310 ? -6.492 -19.575 19.508 1.00 97.75 310 LEU A CA 1
ATOM 2500 C C . LEU A 1 310 ? -6.101 -18.868 20.809 1.00 97.75 310 LEU A C 1
ATOM 2502 O O . LEU A 1 310 ? -6.944 -18.714 21.694 1.00 97.75 310 LEU A O 1
ATOM 2506 N N . TRP A 1 311 ? -4.849 -18.420 20.935 1.00 96.50 311 TRP A N 1
ATOM 2507 C CA . TRP A 1 311 ? -4.389 -17.649 22.089 1.00 96.50 311 TRP A CA 1
ATOM 2508 C C . TRP A 1 311 ? -5.150 -16.322 22.205 1.00 96.50 311 TRP A C 1
ATOM 2510 O O . TRP A 1 311 ? -5.680 -16.016 23.274 1.00 96.50 311 TRP A O 1
ATOM 2520 N N . ILE A 1 312 ? -5.306 -15.585 21.103 1.00 97.19 312 ILE A N 1
ATOM 2521 C CA . ILE A 1 312 ? -6.086 -14.339 21.059 1.00 97.19 312 ILE A CA 1
ATOM 2522 C C . ILE A 1 312 ? -7.550 -14.606 21.421 1.00 97.19 312 ILE A C 1
ATOM 2524 O O . ILE A 1 312 ? -8.126 -13.908 22.255 1.00 97.19 312 ILE A O 1
ATOM 2528 N N . TYR A 1 313 ? -8.152 -15.654 20.853 1.00 95.69 313 TYR A N 1
ATOM 2529 C CA . TYR A 1 313 ? -9.532 -16.020 21.155 1.00 95.69 313 TYR A CA 1
ATOM 2530 C C . TYR A 1 313 ? -9.723 -16.372 22.634 1.00 95.69 313 TYR A C 1
ATOM 2532 O O . TYR A 1 313 ? -10.700 -15.937 23.245 1.00 95.69 313 TYR A O 1
ATOM 2540 N N . ARG A 1 314 ? -8.803 -17.129 23.243 1.00 96.12 314 ARG A N 1
ATOM 2541 C CA . ARG A 1 314 ? -8.872 -17.486 24.671 1.00 96.12 314 ARG A CA 1
ATOM 2542 C C . ARG A 1 314 ? -8.801 -16.255 25.578 1.00 96.12 314 ARG A C 1
ATOM 2544 O O . ARG A 1 314 ? -9.575 -16.182 26.526 1.00 96.12 314 ARG A O 1
ATOM 2551 N N . ASN A 1 315 ? -7.977 -15.267 25.229 1.00 92.81 315 ASN A N 1
ATOM 2552 C CA . ASN A 1 315 ? -7.763 -14.042 26.013 1.00 92.81 315 ASN A CA 1
ATOM 2553 C C . ASN A 1 315 ? -8.663 -12.858 25.594 1.00 92.81 315 ASN A C 1
ATOM 2555 O O . ASN A 1 315 ? -8.476 -11.728 26.042 1.00 92.81 315 ASN A O 1
ATOM 2559 N N . ARG A 1 316 ? -9.676 -13.093 24.747 1.00 93.50 316 ARG A N 1
ATOM 2560 C CA . ARG A 1 316 ? -10.518 -12.036 24.150 1.00 93.50 316 ARG A CA 1
ATOM 2561 C C . ARG A 1 316 ? -11.282 -11.155 25.140 1.00 93.50 316 ARG A C 1
ATOM 2563 O O . ARG A 1 316 ? -11.692 -10.060 24.769 1.00 93.50 316 ARG A O 1
ATOM 2570 N N . LYS A 1 317 ? -11.539 -11.650 26.355 1.00 88.88 317 LYS A N 1
ATOM 2571 C CA . LYS A 1 317 ? -12.269 -10.899 27.387 1.00 88.88 317 LYS A CA 1
ATOM 2572 C C . LYS A 1 317 ? -11.404 -9.790 27.982 1.00 88.88 317 LYS A C 1
ATOM 2574 O O . LYS A 1 317 ? -11.891 -8.678 28.149 1.00 88.88 317 LYS A O 1
ATOM 2579 N N . ASP A 1 318 ? -10.130 -10.087 28.218 1.00 87.19 318 ASP A N 1
ATOM 2580 C CA . ASP A 1 318 ? -9.178 -9.159 28.833 1.00 87.19 318 ASP A CA 1
ATOM 2581 C C . ASP A 1 318 ? -8.513 -8.251 27.786 1.00 87.19 318 ASP A C 1
ATOM 2583 O O . ASP A 1 318 ? -8.145 -7.114 28.078 1.00 87.19 318 ASP A O 1
ATOM 2587 N N . GLY A 1 319 ? -8.417 -8.725 26.536 1.00 92.50 319 GLY A N 1
ATOM 2588 C CA . GLY A 1 319 ? -7.831 -7.988 25.416 1.00 92.50 319 GLY A CA 1
ATOM 2589 C C . GLY A 1 319 ? -8.688 -7.987 24.145 1.00 92.50 319 GLY A C 1
ATOM 2590 O O . GLY A 1 319 ? -8.256 -8.546 23.136 1.00 92.50 319 GLY A O 1
ATOM 2591 N N . PRO A 1 320 ? -9.869 -7.335 24.115 1.00 95.19 320 PRO A N 1
ATOM 2592 C CA . PRO A 1 320 ? -10.679 -7.230 22.892 1.00 95.19 320 PRO A CA 1
ATOM 2593 C C . PRO A 1 320 ? -9.952 -6.480 21.760 1.00 95.19 320 PRO A C 1
ATOM 2595 O O . PRO A 1 320 ? -10.178 -6.760 20.583 1.00 95.19 320 PRO A O 1
ATOM 2598 N N . TRP A 1 321 ? -9.016 -5.592 22.114 1.00 96.88 321 TRP A N 1
ATOM 2599 C CA . TRP A 1 321 ? -8.106 -4.922 21.183 1.00 96.88 321 TRP A CA 1
ATOM 2600 C C . TRP A 1 321 ? 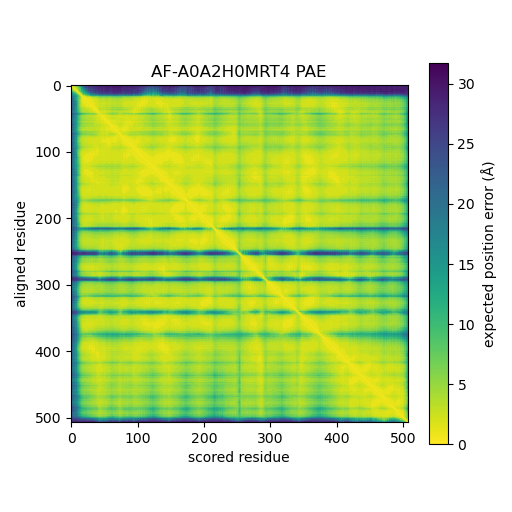-7.227 -5.910 20.401 1.00 96.88 321 TRP A C 1
ATOM 2602 O O . TRP A 1 321 ? -6.907 -5.649 19.244 1.00 96.88 321 TRP A O 1
ATOM 2612 N N . ALA A 1 322 ? -6.876 -7.062 20.989 1.00 97.94 322 ALA A N 1
ATOM 2613 C CA . ALA A 1 322 ? -6.052 -8.071 20.328 1.00 97.94 322 ALA A CA 1
ATOM 2614 C C . ALA A 1 322 ? -6.839 -8.782 19.225 1.00 97.94 322 ALA A C 1
ATOM 2616 O O . ALA A 1 322 ? -6.328 -8.988 18.129 1.00 97.94 322 ALA A O 1
ATOM 2617 N N . VAL A 1 323 ? -8.109 -9.099 19.497 1.00 98.00 323 VAL A N 1
ATOM 2618 C CA . VAL A 1 323 ? -9.027 -9.683 18.508 1.00 98.00 323 VAL A CA 1
ATOM 2619 C C . VAL A 1 323 ? -9.259 -8.707 17.361 1.00 98.00 323 VAL A C 1
ATOM 2621 O O . VAL A 1 323 ? -9.132 -9.089 16.201 1.00 98.00 323 VAL A O 1
ATOM 2624 N N . ALA A 1 324 ? -9.573 -7.448 17.674 1.00 98.19 324 ALA A N 1
ATOM 2625 C CA . ALA A 1 324 ? -9.827 -6.438 16.655 1.00 98.19 324 ALA A CA 1
ATOM 2626 C C . ALA A 1 324 ? -8.583 -6.151 15.803 1.00 98.19 324 ALA A C 1
ATOM 2628 O O . ALA A 1 324 ? -8.692 -6.116 14.582 1.00 98.19 324 ALA A O 1
ATOM 2629 N N . GLY A 1 325 ? -7.403 -6.014 16.418 1.00 98.56 325 GLY A N 1
ATOM 2630 C CA . GLY A 1 325 ? -6.143 -5.822 15.696 1.00 98.56 325 GLY A CA 1
ATOM 2631 C C . GLY A 1 325 ? -5.771 -7.016 14.812 1.00 98.56 325 GLY A C 1
ATOM 2632 O O . GLY A 1 325 ? -5.374 -6.832 13.661 1.00 98.56 325 GLY A O 1
ATOM 2633 N N . TRP A 1 326 ? -5.985 -8.242 15.297 1.00 98.62 326 TRP A N 1
ATOM 2634 C CA . TRP A 1 326 ? -5.728 -9.462 14.530 1.00 98.62 326 TRP A CA 1
ATOM 2635 C C . TRP A 1 326 ? -6.662 -9.604 13.331 1.00 98.62 326 TRP A C 1
ATOM 2637 O O . TRP A 1 326 ? -6.208 -9.825 12.211 1.00 98.62 326 TRP A O 1
ATOM 2647 N N . LEU A 1 327 ? -7.968 -9.412 13.538 1.00 98.50 327 LEU A N 1
ATOM 2648 C CA . LEU A 1 327 ? -8.945 -9.464 12.453 1.00 98.50 327 LEU A CA 1
ATOM 2649 C C . LEU A 1 327 ? -8.767 -8.304 11.470 1.00 98.50 327 LEU A C 1
ATOM 2651 O O . LEU A 1 327 ? -8.930 -8.522 10.274 1.00 98.50 327 LEU A O 1
ATOM 2655 N N . TRP A 1 328 ? -8.384 -7.107 11.935 1.00 98.62 328 TRP A N 1
ATOM 2656 C CA . TRP A 1 328 ? -8.006 -5.999 11.054 1.00 98.62 328 TRP A CA 1
ATOM 2657 C C . TRP A 1 328 ? -6.888 -6.448 10.116 1.00 98.62 328 TRP A C 1
ATOM 2659 O O . TRP A 1 328 ? -7.050 -6.343 8.901 1.00 98.62 328 TRP A O 1
ATOM 2669 N N . PHE A 1 329 ? -5.789 -6.984 10.653 1.00 98.62 329 PHE A N 1
ATOM 2670 C CA . PHE A 1 329 ? -4.661 -7.467 9.855 1.00 98.62 329 PHE A CA 1
ATOM 2671 C C . PHE A 1 329 ? -5.087 -8.542 8.845 1.00 98.62 329 PHE A C 1
ATOM 2673 O O . PHE A 1 329 ? -4.825 -8.397 7.652 1.00 98.62 329 PHE A O 1
ATOM 2680 N N . LEU A 1 330 ? -5.800 -9.580 9.298 1.00 98.00 330 LEU A N 1
ATOM 2681 C CA . LEU A 1 330 ? -6.217 -10.685 8.434 1.00 98.00 330 LEU A CA 1
ATOM 2682 C C . LEU A 1 330 ? -7.148 -10.229 7.304 1.00 98.00 330 LEU A C 1
ATOM 2684 O O . LEU A 1 330 ? -6.891 -10.527 6.138 1.00 98.00 330 LEU A O 1
ATOM 2688 N N . VAL A 1 331 ? -8.212 -9.496 7.646 1.00 97.56 331 VAL A N 1
ATOM 2689 C CA . VAL A 1 331 ? -9.261 -9.090 6.701 1.00 97.56 331 VAL A CA 1
ATOM 2690 C C . VAL A 1 331 ? -8.746 -8.074 5.701 1.00 97.56 331 VAL A C 1
ATOM 2692 O O . VAL A 1 331 ? -9.022 -8.203 4.511 1.00 97.56 331 VAL A O 1
ATOM 2695 N N . THR A 1 332 ? -8.014 -7.060 6.163 1.00 97.69 332 THR A N 1
ATOM 2696 C CA . THR A 1 332 ? -7.552 -6.012 5.251 1.00 97.69 332 THR A CA 1
ATOM 2697 C C . THR A 1 332 ? -6.484 -6.537 4.302 1.00 97.69 332 THR A C 1
ATOM 2699 O O . THR A 1 332 ? -6.472 -6.127 3.156 1.00 97.69 332 THR A O 1
ATOM 2702 N N . LEU A 1 333 ? -5.650 -7.502 4.698 1.00 96.31 333 LEU A N 1
ATOM 2703 C CA . LEU A 1 333 ? -4.633 -8.066 3.807 1.00 96.31 333 LEU A CA 1
ATOM 2704 C C . LEU A 1 333 ? -5.191 -9.093 2.800 1.00 96.31 333 LEU A C 1
ATOM 2706 O O . LEU A 1 333 ? -4.581 -9.326 1.757 1.00 96.31 333 LEU A O 1
ATOM 2710 N N . ALA A 1 334 ? -6.354 -9.690 3.079 1.00 94.31 334 ALA A N 1
ATOM 2711 C CA . ALA A 1 334 ? -6.923 -10.787 2.291 1.00 94.31 334 ALA A CA 1
ATOM 2712 C C . ALA A 1 334 ? -7.055 -10.523 0.771 1.00 94.31 334 ALA A C 1
ATOM 2714 O O . ALA A 1 334 ? -6.771 -11.445 0.007 1.00 94.31 334 ALA A O 1
ATOM 2715 N N . PRO A 1 335 ? -7.425 -9.321 0.280 1.00 91.81 335 PRO A N 1
ATOM 2716 C CA . PRO A 1 335 ? -7.537 -9.084 -1.163 1.00 91.81 335 PRO A CA 1
ATOM 2717 C C . PRO A 1 335 ? -6.201 -9.139 -1.913 1.00 91.81 335 PRO A C 1
ATOM 2719 O O . PRO A 1 335 ? -6.186 -9.421 -3.105 1.00 91.81 335 PRO A O 1
ATOM 2722 N N . VAL A 1 336 ? -5.085 -8.867 -1.230 1.00 90.75 336 VAL A N 1
ATOM 2723 C CA . VAL A 1 336 ? -3.749 -8.718 -1.839 1.00 90.75 336 VAL A CA 1
ATOM 2724 C C . VAL A 1 336 ? -2.774 -9.828 -1.429 1.00 90.75 336 VAL A C 1
ATOM 2726 O O . VAL A 1 336 ? -1.619 -9.833 -1.843 1.00 90.75 336 VAL A O 1
ATOM 2729 N N . ILE A 1 337 ? -3.230 -10.801 -0.634 1.00 90.06 337 ILE A N 1
ATOM 2730 C CA . ILE A 1 337 ? -2.385 -11.882 -0.102 1.00 90.06 337 ILE A CA 1
ATOM 2731 C C . ILE A 1 337 ? -1.931 -12.892 -1.173 1.00 90.06 337 ILE A C 1
ATOM 2733 O O . ILE A 1 337 ? -0.969 -13.625 -0.959 1.00 90.06 337 ILE A O 1
ATOM 2737 N N . GLY A 1 338 ? -2.600 -12.915 -2.332 1.00 83.56 338 GLY A N 1
ATOM 2738 C CA . GLY A 1 338 ? -2.227 -13.755 -3.473 1.00 83.56 338 GLY A CA 1
ATOM 2739 C C . GLY A 1 338 ? -3.172 -14.917 -3.795 1.00 83.56 338 GLY A C 1
ATOM 2740 O O . GLY A 1 338 ? -2.808 -15.745 -4.628 1.00 83.56 338 GLY A O 1
ATOM 2741 N N . ILE A 1 339 ? -4.375 -14.977 -3.198 1.00 82.88 339 ILE A N 1
ATOM 2742 C CA . ILE A 1 339 ? -5.429 -15.939 -3.597 1.00 82.88 339 ILE A CA 1
ATOM 2743 C C . ILE A 1 339 ? -5.880 -15.646 -5.033 1.00 82.88 339 ILE A C 1
ATOM 2745 O O . ILE A 1 339 ? -5.883 -16.533 -5.886 1.00 82.88 339 ILE A O 1
ATOM 2749 N N . VAL A 1 340 ? -6.222 -14.383 -5.300 1.00 77.50 340 VAL A N 1
ATOM 2750 C CA . VAL A 1 340 ? -6.335 -13.840 -6.656 1.00 77.50 340 VAL A CA 1
ATOM 2751 C C . VAL A 1 340 ? -4.959 -13.279 -6.992 1.00 77.50 340 VAL A C 1
ATOM 2753 O O . VAL A 1 340 ? -4.564 -12.229 -6.488 1.00 77.50 340 VAL A O 1
ATOM 2756 N N . LYS A 1 341 ? -4.169 -14.061 -7.731 1.00 71.31 341 LYS A N 1
ATOM 2757 C CA . LYS A 1 341 ? -2.771 -13.735 -8.018 1.00 71.31 341 LYS A CA 1
ATOM 2758 C C . LYS A 1 341 ? -2.704 -12.702 -9.139 1.00 71.31 341 LYS A C 1
ATOM 2760 O O . LYS A 1 341 ? -3.281 -12.914 -10.201 1.00 71.31 341 LYS A O 1
ATOM 2765 N N . ILE A 1 342 ? -1.980 -11.619 -8.884 1.00 67.81 342 ILE A N 1
ATOM 2766 C CA . ILE A 1 342 ? -1.698 -10.558 -9.850 1.00 67.81 342 ILE A CA 1
ATOM 2767 C C . ILE A 1 342 ? -0.191 -10.339 -9.814 1.00 67.81 342 ILE A C 1
ATOM 2769 O O . ILE A 1 342 ? 0.363 -10.111 -8.738 1.00 67.81 342 ILE A O 1
ATOM 2773 N N . GLY A 1 343 ? 0.459 -10.418 -10.972 1.00 72.62 343 GLY A N 1
ATOM 2774 C CA . GLY A 1 343 ? 1.907 -10.275 -11.089 1.00 72.62 343 GLY A CA 1
ATOM 2775 C C . GLY A 1 343 ? 2.710 -11.473 -10.568 1.00 72.62 343 GLY A C 1
ATOM 2776 O O . GLY A 1 343 ? 2.178 -12.475 -10.082 1.00 72.62 343 GLY A O 1
ATOM 2777 N N . MET A 1 344 ? 4.031 -11.351 -10.693 1.00 72.81 344 MET A N 1
ATOM 2778 C CA . MET A 1 344 ? 4.999 -12.420 -10.417 1.00 72.81 344 MET A CA 1
ATOM 2779 C C . MET A 1 344 ? 5.596 -12.366 -9.004 1.00 72.81 344 MET A C 1
ATOM 2781 O O . MET A 1 344 ? 6.473 -13.166 -8.674 1.00 72.81 344 MET A O 1
ATOM 2785 N N . HIS A 1 345 ? 5.142 -11.442 -8.151 1.00 82.00 345 HIS A N 1
ATOM 2786 C CA . HIS A 1 345 ? 5.637 -11.312 -6.782 1.00 82.00 345 HIS A CA 1
ATOM 2787 C C . HIS A 1 345 ? 4.955 -12.287 -5.819 1.00 82.00 345 HIS A C 1
ATOM 2789 O O . HIS A 1 345 ? 3.741 -12.481 -5.860 1.00 82.00 345 HIS A O 1
ATOM 2795 N N . SER A 1 346 ? 5.705 -12.904 -4.906 1.00 83.31 346 SER A N 1
ATOM 2796 C CA . SER A 1 346 ? 5.165 -13.747 -3.826 1.00 83.31 346 SER A CA 1
ATOM 2797 C C . SER A 1 346 ? 4.506 -12.919 -2.719 1.00 83.31 346 SER A C 1
ATOM 2799 O O . SER A 1 346 ? 3.415 -13.270 -2.267 1.00 83.31 346 SER A O 1
ATOM 2801 N N . ILE A 1 347 ? 5.142 -11.809 -2.347 1.00 90.81 347 ILE A N 1
ATOM 2802 C CA . ILE A 1 347 ? 4.707 -10.788 -1.386 1.00 90.81 347 ILE A CA 1
ATOM 2803 C C . ILE A 1 347 ? 5.163 -9.404 -1.878 1.00 90.81 347 ILE A C 1
ATOM 2805 O O . ILE A 1 347 ? 5.995 -9.323 -2.778 1.00 90.81 347 ILE A O 1
ATOM 2809 N N . ALA A 1 348 ? 4.637 -8.326 -1.298 1.00 93.19 348 ALA A N 1
ATOM 2810 C CA . ALA A 1 348 ? 5.061 -6.955 -1.576 1.00 93.19 348 ALA A CA 1
ATOM 2811 C C . ALA A 1 348 ? 4.944 -6.093 -0.311 1.00 93.19 348 ALA A C 1
ATOM 28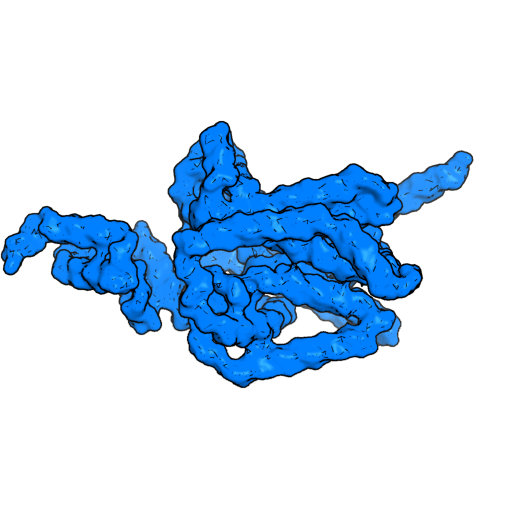13 O O . ALA A 1 348 ? 3.940 -6.185 0.401 1.00 93.19 348 ALA A O 1
ATOM 2814 N N . ASP A 1 349 ? 5.937 -5.250 -0.021 1.00 95.19 349 ASP A N 1
ATOM 2815 C CA . ASP A 1 349 ? 5.974 -4.500 1.240 1.00 95.19 349 ASP A CA 1
ATOM 2816 C C . ASP A 1 349 ? 4.802 -3.500 1.314 1.00 95.19 349 ASP A C 1
ATOM 2818 O O . ASP A 1 349 ? 4.138 -3.392 2.355 1.00 95.19 349 ASP A O 1
ATOM 2822 N N . ARG A 1 350 ? 4.449 -2.882 0.177 1.00 94.62 350 ARG A N 1
ATOM 2823 C CA . ARG A 1 350 ? 3.285 -1.988 -0.000 1.00 94.62 350 ARG A CA 1
ATOM 2824 C C . ARG A 1 350 ? 1.943 -2.576 0.446 1.00 94.62 350 ARG A C 1
ATOM 2826 O O . ARG A 1 350 ? 1.082 -1.857 0.943 1.00 94.62 350 ARG A O 1
ATOM 2833 N N . TYR A 1 351 ? 1.747 -3.895 0.372 1.00 95.25 351 TYR A N 1
ATOM 2834 C CA . TYR A 1 351 ? 0.486 -4.530 0.795 1.00 95.25 351 TYR A CA 1
ATOM 2835 C C . TYR A 1 351 ? 0.214 -4.415 2.295 1.00 95.25 351 TYR A C 1
ATOM 2837 O O . TYR A 1 351 ? -0.911 -4.621 2.749 1.00 95.25 351 TYR A O 1
ATOM 2845 N N . THR A 1 352 ? 1.224 -4.042 3.075 1.00 96.75 352 THR A N 1
ATOM 2846 C CA . THR A 1 352 ? 1.125 -3.945 4.529 1.00 96.75 352 THR A CA 1
ATOM 2847 C C . THR A 1 352 ? 0.622 -2.598 5.044 1.00 96.75 352 THR A C 1
ATOM 2849 O O . THR A 1 352 ? 0.425 -2.477 6.256 1.00 96.75 352 THR A O 1
ATOM 2852 N N . TYR A 1 353 ? 0.396 -1.605 4.169 1.00 98.25 353 TYR A N 1
ATOM 2853 C CA . TYR A 1 353 ? 0.096 -0.217 4.550 1.00 98.25 353 TYR A CA 1
ATOM 2854 C C . TYR A 1 353 ? -1.062 -0.097 5.547 1.00 98.25 353 TYR A C 1
ATOM 2856 O O . TYR A 1 353 ? -0.848 0.283 6.697 1.00 98.25 353 TYR A O 1
ATOM 2864 N N . ILE A 1 354 ? -2.273 -0.510 5.167 1.00 98.25 354 ILE A N 1
ATOM 2865 C CA . ILE A 1 354 ? -3.434 -0.552 6.073 1.00 98.25 354 ILE A CA 1
ATOM 2866 C C . ILE A 1 354 ? -3.398 -1.740 7.061 1.00 98.25 354 ILE A C 1
ATOM 2868 O O . ILE A 1 354 ? -3.729 -1.530 8.235 1.00 98.25 354 ILE A O 1
ATOM 2872 N N . PRO A 1 355 ? -3.011 -2.973 6.666 1.00 98.44 355 PRO A N 1
ATOM 2873 C CA . PRO A 1 355 ? -3.098 -4.133 7.560 1.00 98.44 355 PRO A CA 1
ATOM 2874 C C . PRO A 1 355 ? -2.269 -4.057 8.838 1.00 98.44 355 PRO A C 1
ATOM 2876 O O . PRO A 1 355 ? -2.726 -4.487 9.899 1.00 98.44 355 PRO A O 1
ATOM 2879 N N . HIS A 1 356 ? -1.065 -3.491 8.783 1.00 97.94 356 HIS A N 1
ATOM 2880 C CA . HIS A 1 356 ? -0.186 -3.421 9.954 1.00 97.94 356 HIS A CA 1
ATOM 2881 C C . HIS A 1 356 ? -0.648 -2.441 11.027 1.00 97.94 356 HIS A C 1
ATOM 2883 O O . HIS A 1 356 ? -0.152 -2.531 12.147 1.00 97.94 356 HIS A O 1
ATOM 2889 N N . ILE A 1 357 ? -1.631 -1.575 10.755 1.00 98.75 357 ILE A N 1
ATOM 2890 C CA . ILE A 1 357 ? -2.301 -0.802 11.814 1.00 98.75 357 ILE A CA 1
ATOM 2891 C C . ILE A 1 357 ? -2.880 -1.765 12.863 1.00 98.75 357 ILE A C 1
ATOM 2893 O O . ILE A 1 357 ? -2.733 -1.531 14.060 1.00 98.75 357 ILE A O 1
ATOM 2897 N N . GLY A 1 358 ? -3.454 -2.893 12.428 1.00 98.62 358 GLY A N 1
ATOM 2898 C CA . GLY A 1 358 ? -3.970 -3.935 13.315 1.00 98.62 358 GLY A CA 1
ATOM 2899 C C . GLY A 1 358 ? -2.892 -4.565 14.204 1.00 98.62 358 GLY A C 1
ATOM 2900 O O . GLY A 1 358 ? -3.069 -4.652 15.420 1.00 98.62 358 GLY A O 1
ATOM 2901 N N . LEU A 1 359 ? -1.742 -4.933 13.626 1.00 98.56 359 LEU A N 1
ATOM 2902 C CA . LEU A 1 359 ? -0.608 -5.478 14.388 1.00 98.56 359 LEU A CA 1
ATOM 2903 C C . LEU A 1 359 ? -0.003 -4.439 15.343 1.00 98.56 359 LEU A C 1
ATOM 2905 O O . LEU A 1 359 ? 0.317 -4.762 16.486 1.00 98.56 359 LEU A O 1
ATOM 2909 N N . ALA A 1 360 ? 0.101 -3.179 14.915 1.00 98.69 360 ALA A N 1
ATOM 2910 C CA . ALA A 1 360 ? 0.576 -2.090 15.759 1.00 98.69 360 ALA A CA 1
ATOM 2911 C C . ALA A 1 360 ? -0.352 -1.859 16.962 1.00 98.69 360 ALA A C 1
ATOM 2913 O O . ALA A 1 360 ? 0.141 -1.717 18.080 1.00 98.69 360 ALA A O 1
ATOM 2914 N N . ILE A 1 361 ? -1.680 -1.909 16.777 1.00 98.69 361 ILE A N 1
ATOM 2915 C CA . ILE A 1 361 ? -2.644 -1.874 17.891 1.00 98.69 361 ILE A CA 1
ATOM 2916 C C . ILE A 1 361 ? -2.348 -3.002 18.882 1.00 98.69 361 ILE A C 1
ATOM 2918 O O . ILE A 1 361 ? -2.263 -2.743 20.082 1.00 98.69 361 ILE A O 1
ATOM 2922 N N . MET A 1 362 ? -2.142 -4.232 18.396 1.00 98.19 362 MET A N 1
ATOM 2923 C CA . MET A 1 362 ? -1.849 -5.378 19.262 1.00 98.19 362 MET A CA 1
ATOM 2924 C C . MET A 1 362 ? -0.583 -5.164 20.097 1.00 98.19 362 MET A C 1
ATOM 2926 O O . MET A 1 362 ? -0.589 -5.384 21.307 1.00 98.19 362 MET A O 1
ATOM 2930 N N . VAL A 1 363 ? 0.500 -4.705 19.470 1.00 97.31 363 VAL A N 1
ATOM 2931 C CA . VAL A 1 363 ? 1.773 -4.476 20.164 1.00 97.31 363 VAL A CA 1
ATOM 2932 C C . VAL A 1 363 ? 1.657 -3.330 21.167 1.00 97.31 363 VAL A C 1
ATOM 2934 O O . VAL A 1 363 ? 2.016 -3.501 22.331 1.00 97.31 363 VAL A O 1
ATOM 2937 N N . CYS A 1 364 ? 1.115 -2.179 20.765 1.00 97.31 364 CYS A N 1
ATOM 2938 C CA . CYS A 1 364 ? 1.036 -1.003 21.632 1.00 97.31 364 CYS A CA 1
ATOM 2939 C C . CYS A 1 364 ? 0.126 -1.231 22.846 1.00 97.31 364 CYS A C 1
ATOM 2941 O O . CYS A 1 364 ? 0.510 -0.894 23.968 1.00 97.31 364 CYS A O 1
ATOM 2943 N N . TRP A 1 365 ? -1.050 -1.840 22.658 1.00 96.94 365 TRP A N 1
ATOM 2944 C CA . TRP A 1 365 ? -1.933 -2.157 23.782 1.00 96.94 365 TRP A CA 1
ATOM 2945 C C . TRP A 1 365 ? -1.373 -3.278 24.658 1.00 96.94 365 TRP A C 1
ATOM 2947 O O . TRP A 1 365 ? -1.492 -3.189 25.881 1.00 96.94 365 TRP A O 1
ATOM 2957 N N . GLY A 1 366 ? -0.715 -4.281 24.070 1.00 94.94 366 GLY A N 1
ATOM 2958 C CA . GLY A 1 366 ? -0.041 -5.342 24.816 1.00 94.94 366 GLY A CA 1
ATOM 2959 C C . GLY A 1 366 ? 1.067 -4.800 25.721 1.00 94.94 366 GLY A C 1
ATOM 2960 O O . GLY A 1 366 ? 1.096 -5.111 26.911 1.00 94.94 366 GLY A O 1
ATOM 2961 N N . ILE A 1 367 ? 1.922 -3.912 25.202 1.00 94.25 367 ILE A N 1
ATOM 2962 C CA . ILE A 1 367 ? 2.969 -3.228 25.981 1.00 94.25 367 ILE A CA 1
ATOM 2963 C C . ILE A 1 367 ? 2.351 -2.358 27.084 1.00 94.25 367 ILE A C 1
ATOM 2965 O O . ILE A 1 367 ? 2.825 -2.374 28.224 1.00 94.25 367 ILE A O 1
ATOM 2969 N N . ALA A 1 368 ? 1.281 -1.617 26.782 1.00 93.31 368 ALA A N 1
ATOM 2970 C CA . ALA A 1 368 ? 0.594 -0.773 27.759 1.00 93.31 368 ALA A CA 1
ATOM 2971 C C . ALA A 1 368 ? -0.109 -1.583 28.861 1.00 93.31 368 ALA A C 1
ATOM 2973 O O . ALA A 1 368 ? -0.197 -1.136 30.005 1.00 93.31 368 ALA A O 1
ATOM 2974 N N . GLN A 1 369 ? -0.628 -2.769 28.539 1.00 92.75 369 GLN A N 1
ATOM 2975 C CA . GLN A 1 369 ? -1.174 -3.703 29.519 1.00 92.75 369 GLN A CA 1
ATOM 2976 C C . GLN A 1 369 ? -0.059 -4.313 30.376 1.00 92.75 369 GLN A C 1
ATOM 2978 O O . GLN A 1 369 ? -0.091 -4.151 31.591 1.00 92.75 369 GLN A O 1
ATOM 2983 N N . ALA A 1 370 ? 0.993 -4.869 29.768 1.00 91.75 370 ALA A N 1
ATOM 2984 C CA . ALA A 1 370 ? 2.133 -5.433 30.495 1.00 91.75 370 ALA A CA 1
ATOM 2985 C C . ALA A 1 370 ? 2.809 -4.412 31.430 1.00 91.75 370 ALA A C 1
ATOM 2987 O O . ALA A 1 370 ? 3.196 -4.746 32.546 1.00 91.75 370 ALA A O 1
ATOM 2988 N N . SER A 1 371 ? 2.900 -3.146 31.009 1.00 90.88 371 SER A N 1
ATOM 2989 C CA . SER A 1 371 ? 3.451 -2.057 31.830 1.00 90.88 371 SER A CA 1
ATOM 2990 C C . SER A 1 371 ? 2.583 -1.705 33.043 1.00 90.88 371 SER A C 1
ATOM 2992 O O . SER A 1 371 ? 3.099 -1.164 34.020 1.00 90.88 371 SER A O 1
ATOM 2994 N N . ARG A 1 372 ? 1.270 -1.965 32.974 1.00 89.81 372 ARG A N 1
ATOM 2995 C CA . ARG A 1 372 ? 0.333 -1.783 34.093 1.00 89.81 372 ARG A CA 1
ATOM 2996 C C . ARG A 1 372 ? 0.356 -2.984 35.032 1.00 89.81 372 ARG A C 1
ATOM 2998 O O . ARG A 1 372 ? 0.419 -2.787 36.240 1.00 89.81 372 ARG A O 1
ATOM 3005 N N . ASP A 1 373 ? 0.361 -4.188 34.471 1.00 91.19 373 ASP A N 1
ATOM 3006 C CA . ASP A 1 373 ? 0.309 -5.439 35.230 1.00 91.19 373 ASP A CA 1
ATOM 3007 C C . ASP A 1 373 ? 1.637 -5.711 35.959 1.00 91.19 373 ASP A C 1
ATOM 3009 O O . ASP A 1 373 ? 1.652 -6.215 37.081 1.00 91.19 373 ASP A O 1
ATOM 3013 N N . LEU A 1 374 ? 2.767 -5.328 35.351 1.00 92.00 374 LEU A N 1
ATOM 3014 C CA . LEU A 1 374 ? 4.114 -5.519 35.888 1.00 92.00 374 LEU A CA 1
ATOM 3015 C C . LEU A 1 374 ? 4.920 -4.207 35.823 1.00 92.00 374 LEU A C 1
ATOM 3017 O O . LEU A 1 374 ? 5.745 -4.027 34.924 1.00 92.00 374 LEU A O 1
ATOM 3021 N N . PRO A 1 375 ? 4.773 -3.295 36.806 1.00 88.38 375 PRO A N 1
ATOM 3022 C CA . PRO A 1 375 ? 5.428 -1.982 36.785 1.00 88.38 375 PRO A CA 1
ATOM 3023 C C . PRO A 1 375 ? 6.958 -2.034 36.673 1.00 88.38 375 PRO A C 1
ATOM 3025 O O . PRO A 1 375 ? 7.565 -1.128 36.104 1.00 88.38 375 PRO A O 1
ATOM 3028 N N . LYS A 1 376 ? 7.589 -3.115 37.158 1.00 89.75 376 LYS A N 1
ATOM 3029 C CA . LYS A 1 376 ? 9.036 -3.354 37.013 1.00 89.75 376 LYS A CA 1
ATOM 3030 C C . LYS A 1 376 ? 9.477 -3.477 35.550 1.00 89.75 376 LYS A C 1
ATOM 3032 O O . LYS A 1 376 ? 10.618 -3.156 35.251 1.00 89.75 376 LYS A O 1
ATOM 3037 N N . LEU A 1 377 ? 8.598 -3.906 34.639 1.00 89.50 377 LEU A N 1
ATOM 3038 C CA . LEU A 1 377 ? 8.909 -3.973 33.208 1.00 89.50 377 LEU A CA 1
ATOM 3039 C C . LEU A 1 377 ? 8.938 -2.590 32.557 1.00 89.50 377 LEU A C 1
ATOM 3041 O O . LEU A 1 377 ? 9.608 -2.417 31.545 1.00 89.50 377 LEU A O 1
ATOM 3045 N N . LYS A 1 378 ? 8.266 -1.582 33.127 1.00 87.62 378 LYS A N 1
ATOM 3046 C CA . LYS A 1 378 ? 8.193 -0.239 32.534 1.00 87.62 378 LYS A CA 1
ATOM 3047 C C . LYS A 1 378 ? 9.575 0.402 32.358 1.00 87.62 378 LYS A C 1
ATOM 3049 O O . LYS A 1 378 ? 9.806 1.064 31.347 1.00 87.62 378 LYS A O 1
ATOM 3054 N N . SER A 1 379 ? 10.492 0.190 33.307 1.00 88.19 379 SER A N 1
ATOM 3055 C CA . SER A 1 379 ? 11.868 0.705 33.228 1.00 88.19 379 SER A CA 1
ATOM 3056 C C . SER A 1 379 ? 12.689 0.064 32.105 1.00 88.19 379 SER A C 1
ATOM 3058 O O . SER A 1 379 ? 13.632 0.687 31.632 1.00 88.19 379 SER A O 1
ATOM 3060 N N . LEU A 1 380 ? 12.313 -1.135 31.647 1.00 90.81 380 LEU A N 1
ATOM 3061 C CA . LEU A 1 380 ? 12.930 -1.821 30.509 1.00 90.81 380 LEU A CA 1
ATOM 3062 C C . LEU A 1 380 ? 12.225 -1.485 29.185 1.00 90.81 380 LEU A C 1
ATOM 3064 O O . LEU A 1 380 ? 12.878 -1.215 28.178 1.00 90.81 380 LEU A O 1
ATOM 3068 N N . LEU A 1 381 ? 10.889 -1.481 29.186 1.00 89.69 381 LEU A N 1
ATOM 3069 C CA . LEU A 1 381 ? 10.067 -1.307 27.987 1.00 89.69 381 LEU A CA 1
ATOM 3070 C C . LEU A 1 381 ? 10.195 0.093 27.382 1.00 89.69 381 LEU A C 1
ATOM 3072 O O . LEU A 1 381 ? 10.154 0.227 26.160 1.00 89.69 381 LEU A O 1
ATOM 3076 N N . LEU A 1 382 ? 10.368 1.133 28.203 1.00 88.00 382 LEU A N 1
ATOM 3077 C CA . LEU A 1 382 ? 10.490 2.502 27.700 1.00 88.00 382 LEU A CA 1
ATOM 3078 C C . LEU A 1 382 ? 11.799 2.720 26.905 1.00 88.00 382 LEU A C 1
ATOM 3080 O O . LEU A 1 382 ? 11.697 3.128 25.747 1.00 88.00 382 LEU A O 1
ATOM 3084 N N . PRO A 1 383 ? 13.003 2.407 27.433 1.00 92.44 383 PRO A N 1
ATOM 3085 C CA . PRO A 1 383 ? 14.231 2.429 26.635 1.00 92.44 383 PRO A CA 1
ATOM 3086 C C . PRO A 1 383 ? 14.162 1.525 25.400 1.00 92.44 383 PRO A C 1
ATOM 3088 O O . PRO A 1 383 ? 14.551 1.949 24.315 1.00 92.44 383 PRO A O 1
ATOM 3091 N N . ALA A 1 384 ? 13.614 0.311 25.534 1.00 93.25 384 ALA A N 1
ATOM 3092 C CA . ALA A 1 384 ? 13.467 -0.610 24.407 1.00 93.25 384 ALA A CA 1
ATOM 3093 C C . ALA A 1 384 ? 12.590 -0.022 23.287 1.00 93.25 384 ALA A C 1
ATOM 3095 O O . ALA A 1 384 ? 12.937 -0.133 22.114 1.00 93.25 384 ALA A O 1
ATOM 3096 N N . SER A 1 385 ? 11.498 0.664 23.639 1.00 92.06 385 SER A N 1
ATOM 3097 C CA . SER A 1 385 ? 10.620 1.328 22.666 1.00 92.06 385 SER A CA 1
ATOM 3098 C C . SER A 1 385 ? 11.351 2.435 21.901 1.00 92.06 385 SER A C 1
ATOM 3100 O O . SER A 1 385 ? 11.199 2.543 20.687 1.00 92.06 385 SER A O 1
ATOM 3102 N N . TRP A 1 386 ? 12.193 3.222 22.580 1.00 93.88 386 TRP A N 1
ATOM 3103 C CA . TRP A 1 386 ? 13.023 4.239 21.925 1.00 93.88 386 TRP A CA 1
ATOM 3104 C C . TRP A 1 386 ? 14.069 3.637 20.989 1.00 93.88 386 TRP A C 1
ATOM 3106 O O . TRP A 1 386 ? 14.259 4.152 19.889 1.00 93.88 386 TRP A O 1
ATOM 3116 N N . ILE A 1 387 ? 14.705 2.530 21.382 1.00 96.50 387 ILE A N 1
ATOM 3117 C CA . ILE A 1 387 ? 15.635 1.797 20.510 1.00 96.50 387 ILE A CA 1
ATOM 3118 C C . ILE A 1 387 ? 14.908 1.336 19.245 1.00 96.50 387 ILE A C 1
ATOM 3120 O O . ILE A 1 387 ? 15.404 1.573 18.148 1.00 96.50 387 ILE A O 1
ATOM 3124 N N . VAL A 1 388 ? 13.711 0.755 19.374 1.00 96.12 388 VAL A N 1
ATOM 3125 C CA . VAL A 1 388 ? 12.900 0.331 18.220 1.00 96.12 388 VAL A CA 1
ATOM 3126 C C . VAL A 1 388 ? 12.575 1.512 17.302 1.00 96.12 388 VAL A C 1
ATOM 3128 O O . VAL A 1 388 ? 12.754 1.395 16.093 1.00 96.12 388 VAL A O 1
ATOM 3131 N N . VAL A 1 389 ? 12.167 2.661 17.853 1.00 96.69 389 VAL A N 1
ATOM 3132 C CA . VAL A 1 389 ? 11.902 3.882 17.069 1.00 96.69 389 VAL A CA 1
ATOM 3133 C C . VAL A 1 389 ? 13.150 4.333 16.305 1.00 96.69 389 VAL A C 1
ATOM 3135 O O . VAL A 1 389 ? 13.072 4.557 15.099 1.00 96.69 389 VAL A O 1
ATOM 3138 N N . ILE A 1 390 ? 14.310 4.412 16.965 1.00 97.69 390 ILE A N 1
ATOM 3139 C CA . ILE A 1 390 ? 15.578 4.810 16.328 1.00 97.69 390 ILE A CA 1
ATOM 3140 C C . ILE A 1 390 ? 15.975 3.809 15.238 1.00 97.69 390 ILE A C 1
ATOM 3142 O O . ILE A 1 390 ? 16.368 4.214 14.142 1.00 97.69 390 ILE A O 1
ATOM 3146 N N . CYS A 1 391 ? 15.843 2.508 15.504 1.00 97.75 391 CYS A N 1
ATOM 3147 C CA . CYS A 1 391 ? 16.116 1.460 14.527 1.00 97.75 391 CYS A CA 1
ATOM 3148 C C . CYS A 1 391 ? 15.193 1.574 13.312 1.00 97.75 391 CYS A C 1
ATOM 3150 O O . CYS A 1 391 ? 15.677 1.506 12.187 1.00 97.75 391 CYS A O 1
ATOM 3152 N N . PHE A 1 392 ? 13.890 1.782 13.510 1.00 98.25 392 PHE A N 1
ATOM 3153 C CA . PHE A 1 392 ? 12.935 1.909 12.410 1.00 98.25 392 PHE A CA 1
ATOM 3154 C C . PHE A 1 392 ? 13.191 3.160 11.575 1.00 98.25 392 PHE A C 1
ATOM 3156 O O . PHE A 1 392 ? 13.277 3.037 10.360 1.00 98.25 392 PHE A O 1
ATOM 3163 N N . VAL A 1 393 ? 13.429 4.322 12.194 1.00 98.50 393 VAL A N 1
ATOM 3164 C CA . VAL A 1 393 ? 13.839 5.537 11.464 1.00 98.50 393 VAL A CA 1
ATOM 3165 C C . VAL A 1 393 ? 15.103 5.272 10.643 1.00 98.50 393 VAL A C 1
ATOM 3167 O O . VAL A 1 393 ? 15.129 5.542 9.445 1.00 98.50 393 VAL A O 1
ATOM 3170 N N . SER A 1 394 ? 16.133 4.681 11.253 1.00 98.06 394 SER A N 1
ATOM 3171 C CA . SER A 1 394 ? 17.410 4.408 10.578 1.00 98.06 394 SER A CA 1
ATOM 3172 C C . SER A 1 394 ? 17.253 3.440 9.401 1.00 98.06 394 SER A C 1
ATOM 3174 O O . SER A 1 394 ? 17.819 3.653 8.328 1.00 98.06 394 SER A O 1
ATOM 3176 N N . LEU A 1 395 ? 16.469 2.374 9.585 1.00 98.12 395 LEU A N 1
ATOM 3177 C CA . LEU A 1 395 ? 16.181 1.399 8.536 1.00 98.12 395 LEU A CA 1
ATOM 3178 C C . LEU A 1 395 ? 15.329 2.009 7.418 1.00 98.12 395 LEU A C 1
ATOM 3180 O O . LEU A 1 395 ? 15.593 1.718 6.256 1.00 98.12 395 LEU A O 1
ATOM 3184 N N . SER A 1 396 ? 14.370 2.878 7.740 1.00 98.44 396 SER A N 1
ATOM 3185 C CA . SER A 1 396 ? 13.530 3.577 6.762 1.00 98.44 396 SER A CA 1
ATOM 3186 C C . SER A 1 396 ? 14.320 4.579 5.929 1.00 98.44 396 SER A C 1
ATOM 3188 O O . SER A 1 396 ? 14.178 4.587 4.709 1.00 98.44 396 SER A O 1
ATOM 3190 N N . ILE A 1 397 ? 15.221 5.352 6.546 1.00 98.19 397 ILE A N 1
ATOM 3191 C CA . ILE A 1 397 ? 16.147 6.242 5.825 1.00 98.19 397 ILE A CA 1
ATOM 3192 C C . ILE A 1 397 ? 17.021 5.421 4.873 1.00 98.19 397 ILE A C 1
ATOM 3194 O O . ILE A 1 397 ? 17.119 5.727 3.685 1.00 98.19 397 ILE A O 1
ATOM 3198 N N . ARG A 1 398 ? 17.620 4.328 5.369 1.00 97.44 398 ARG A N 1
ATOM 3199 C CA . ARG A 1 398 ? 18.456 3.448 4.543 1.00 97.44 398 ARG A CA 1
ATOM 3200 C C . ARG A 1 398 ? 17.667 2.834 3.390 1.00 97.44 398 ARG A C 1
ATOM 3202 O O . ARG A 1 398 ? 18.166 2.797 2.271 1.00 97.44 398 ARG A O 1
ATOM 3209 N N . GLN A 1 399 ? 16.460 2.346 3.663 1.00 97.62 399 GLN A N 1
ATOM 3210 C CA . GLN A 1 399 ? 15.615 1.732 2.650 1.00 97.62 399 GLN A CA 1
ATOM 3211 C C . GLN A 1 399 ? 15.178 2.762 1.604 1.00 97.62 399 GLN A C 1
ATOM 3213 O O . GLN A 1 399 ? 15.181 2.438 0.423 1.00 97.62 399 GLN A O 1
ATOM 3218 N N . THR A 1 400 ? 14.886 4.002 2.011 1.00 97.50 400 THR A N 1
ATOM 3219 C CA . THR A 1 400 ? 14.554 5.112 1.098 1.00 97.50 400 THR A CA 1
ATOM 3220 C C . THR A 1 400 ? 15.708 5.390 0.138 1.00 97.50 400 THR A C 1
ATOM 3222 O O . THR A 1 400 ? 15.477 5.610 -1.045 1.00 97.50 400 THR A O 1
ATOM 3225 N N . GLY A 1 401 ? 16.953 5.277 0.611 1.00 96.62 401 GLY A N 1
ATOM 3226 C CA . GLY A 1 401 ? 18.143 5.417 -0.229 1.00 96.62 401 GLY A CA 1
ATOM 3227 C C . GLY A 1 401 ? 18.277 4.370 -1.344 1.00 96.62 401 GLY A C 1
ATOM 3228 O O . GLY A 1 401 ? 18.926 4.656 -2.345 1.00 96.62 401 GLY A O 1
ATOM 3229 N N . PHE A 1 402 ? 17.660 3.185 -1.225 1.00 96.38 402 PHE A N 1
ATOM 3230 C CA . PHE A 1 402 ? 17.638 2.202 -2.322 1.00 96.38 402 PHE A CA 1
ATOM 3231 C C . PHE A 1 402 ? 16.650 2.569 -3.435 1.00 96.38 402 PHE A C 1
ATOM 3233 O O . PHE A 1 402 ? 16.801 2.093 -4.553 1.00 96.38 402 PHE A O 1
ATOM 3240 N N . TRP A 1 403 ? 15.672 3.433 -3.152 1.00 96.88 403 TRP A N 1
ATOM 3241 C CA . TRP A 1 403 ? 14.729 3.965 -4.142 1.00 96.88 403 TRP A CA 1
ATOM 3242 C C . TRP A 1 403 ? 15.296 5.150 -4.928 1.00 96.88 403 TRP A C 1
ATOM 3244 O O . TRP A 1 403 ? 14.569 5.786 -5.679 1.00 96.88 403 TRP A O 1
ATOM 3254 N N . LYS A 1 404 ? 16.589 5.457 -4.765 1.00 96.31 404 LYS A N 1
ATOM 3255 C CA . LYS A 1 404 ? 17.232 6.592 -5.427 1.00 96.31 404 LYS A CA 1
ATOM 3256 C C . LYS A 1 404 ? 17.229 6.487 -6.952 1.00 96.31 404 LYS A C 1
ATOM 3258 O O . LYS A 1 404 ? 17.154 7.509 -7.617 1.00 96.31 404 LYS A O 1
ATOM 3263 N N . SER A 1 405 ? 17.376 5.282 -7.496 1.00 96.31 405 SER A N 1
ATOM 3264 C CA . SER A 1 405 ? 17.392 5.039 -8.940 1.00 96.31 405 SER A CA 1
ATOM 3265 C C . SER A 1 405 ? 17.059 3.582 -9.255 1.00 96.31 405 SER A C 1
ATOM 3267 O O . SER A 1 405 ? 17.228 2.706 -8.401 1.00 96.31 405 SER A O 1
ATOM 3269 N N . SER A 1 406 ? 16.666 3.309 -10.504 1.00 95.88 406 SER A N 1
ATOM 3270 C CA . SER A 1 406 ? 16.399 1.955 -11.017 1.00 95.88 406 SER A CA 1
ATOM 3271 C C . SER A 1 406 ? 17.538 0.975 -10.714 1.00 95.88 406 SER A C 1
ATOM 3273 O O . SER A 1 406 ? 17.312 -0.104 -10.176 1.00 95.88 406 SER A O 1
ATOM 3275 N N . GLU A 1 407 ? 18.786 1.381 -10.968 1.00 95.81 407 GLU A N 1
ATOM 3276 C CA . GLU A 1 407 ? 19.981 0.553 -10.739 1.00 95.81 407 GLU A CA 1
ATOM 3277 C C . GLU A 1 407 ? 20.133 0.170 -9.258 1.00 95.81 407 GLU A C 1
ATOM 3279 O O . GLU A 1 407 ? 20.260 -1.010 -8.935 1.00 95.81 407 GLU A O 1
ATOM 3284 N N . SER A 1 408 ? 20.027 1.143 -8.342 1.00 96.50 408 SER A N 1
ATOM 3285 C CA . SER A 1 408 ? 20.137 0.871 -6.902 1.00 96.50 408 SER A CA 1
ATOM 3286 C C . SER A 1 408 ? 19.027 -0.057 -6.404 1.00 96.50 408 SER A C 1
ATOM 3288 O O . SER A 1 408 ? 19.282 -0.955 -5.590 1.00 96.50 408 SER A O 1
ATOM 3290 N N . LEU A 1 409 ? 17.810 0.131 -6.918 1.00 96.56 409 LEU A N 1
ATOM 3291 C CA . LEU A 1 409 ? 16.645 -0.643 -6.518 1.00 96.56 409 LEU A CA 1
ATOM 3292 C C . LEU A 1 409 ? 16.732 -2.096 -7.001 1.00 96.56 409 LEU A C 1
ATOM 3294 O O . LEU A 1 409 ? 16.492 -3.022 -6.218 1.00 96.56 409 LEU A O 1
ATOM 3298 N N . TYR A 1 410 ? 17.122 -2.314 -8.259 1.00 96.56 410 TYR A N 1
ATOM 3299 C CA . TYR A 1 410 ? 17.239 -3.654 -8.839 1.00 96.56 410 TYR A CA 1
ATOM 3300 C C . TYR A 1 410 ? 18.420 -4.425 -8.247 1.00 96.56 410 TYR A C 1
ATOM 3302 O O . TYR A 1 410 ? 18.267 -5.587 -7.868 1.00 96.56 410 TYR A O 1
ATOM 3310 N N . GLU A 1 411 ? 19.569 -3.775 -8.039 1.00 96.31 411 GLU A N 1
ATOM 3311 C CA . GLU A 1 411 ? 20.690 -4.387 -7.317 1.00 96.31 411 GLU A CA 1
ATOM 3312 C C . GLU A 1 411 ? 20.300 -4.796 -5.894 1.00 96.31 411 GLU A C 1
ATOM 3314 O O . GLU A 1 411 ? 20.715 -5.847 -5.393 1.00 96.31 411 GLU A O 1
ATOM 3319 N N . ARG A 1 412 ? 19.506 -3.965 -5.207 1.00 96.31 412 ARG A N 1
ATOM 3320 C CA . ARG A 1 412 ? 18.992 -4.301 -3.879 1.00 96.31 412 ARG A CA 1
ATOM 3321 C C . ARG A 1 412 ? 18.085 -5.527 -3.941 1.00 96.31 412 ARG A C 1
ATOM 3323 O O . ARG A 1 412 ? 18.227 -6.404 -3.087 1.00 96.31 412 ARG A O 1
ATOM 3330 N N . ALA A 1 413 ? 17.198 -5.607 -4.928 1.00 95.56 413 ALA A N 1
ATOM 3331 C CA . ALA A 1 413 ? 16.330 -6.761 -5.114 1.00 95.56 413 ALA A CA 1
ATOM 3332 C C . ALA A 1 413 ? 17.132 -8.044 -5.385 1.00 95.56 413 ALA A C 1
ATOM 3334 O O . ALA A 1 413 ? 16.873 -9.049 -4.730 1.00 95.56 413 ALA A O 1
ATOM 3335 N N . LEU A 1 414 ? 18.171 -7.994 -6.227 1.00 95.88 414 LEU A N 1
ATOM 3336 C CA . LEU A 1 414 ? 19.068 -9.131 -6.487 1.00 95.88 414 LEU A CA 1
ATOM 3337 C C . LEU A 1 414 ? 19.888 -9.542 -5.254 1.00 95.88 414 LEU A C 1
ATOM 3339 O O . LEU A 1 414 ? 20.138 -10.723 -5.036 1.00 95.88 414 LEU A O 1
ATOM 3343 N N . LYS A 1 415 ? 20.265 -8.597 -4.382 1.00 96.00 415 LYS A N 1
ATOM 3344 C CA . LYS A 1 415 ? 20.909 -8.922 -3.093 1.00 96.00 415 LYS A CA 1
ATOM 3345 C C . LYS A 1 415 ? 19.967 -9.635 -2.120 1.00 96.00 415 LYS A C 1
ATOM 3347 O O . LYS A 1 415 ? 20.435 -10.390 -1.273 1.00 96.00 415 LYS A O 1
ATOM 3352 N N . VAL A 1 416 ? 18.665 -9.356 -2.190 1.00 94.06 416 VAL A N 1
ATOM 3353 C CA . VAL A 1 416 ? 17.643 -9.968 -1.322 1.00 94.06 416 VAL A CA 1
ATOM 3354 C C . VAL A 1 416 ? 17.170 -11.309 -1.880 1.00 94.06 416 VAL A C 1
ATOM 3356 O O . VAL A 1 416 ? 17.022 -12.263 -1.122 1.00 94.06 416 VAL A O 1
ATOM 3359 N N . ALA A 1 417 ? 16.955 -11.380 -3.190 1.00 91.88 417 ALA A N 1
ATOM 3360 C CA . ALA A 1 417 ? 16.520 -12.559 -3.920 1.00 91.88 417 ALA A CA 1
ATOM 3361 C C . ALA A 1 417 ? 17.401 -12.729 -5.174 1.00 91.88 417 ALA A C 1
ATOM 3363 O O . ALA A 1 417 ? 17.060 -12.200 -6.233 1.00 91.88 417 ALA A O 1
ATOM 3364 N N . PRO A 1 418 ? 18.531 -13.458 -5.070 1.00 90.94 418 PRO A N 1
ATOM 3365 C CA . PRO A 1 418 ? 19.487 -13.604 -6.174 1.00 90.94 418 PRO A CA 1
ATOM 3366 C C . PRO A 1 418 ? 18.928 -14.326 -7.402 1.00 90.94 418 PRO A C 1
ATOM 3368 O O . PRO A 1 418 ? 19.383 -14.101 -8.518 1.00 90.94 418 PRO A O 1
ATOM 3371 N N . VAL A 1 419 ? 17.932 -15.194 -7.213 1.00 91.38 419 VAL A N 1
ATOM 3372 C CA . VAL A 1 419 ? 17.262 -15.909 -8.305 1.00 91.38 419 VAL A CA 1
ATOM 3373 C C . VAL A 1 419 ? 16.062 -15.083 -8.767 1.00 91.38 419 VAL A C 1
ATOM 3375 O O . VAL A 1 419 ? 14.923 -15.348 -8.389 1.00 91.38 419 VAL A O 1
ATOM 3378 N N . ASN A 1 420 ? 16.321 -14.031 -9.547 1.00 92.81 420 ASN A N 1
ATOM 3379 C CA . ASN A 1 420 ? 15.288 -13.094 -9.986 1.00 92.81 420 ASN A CA 1
ATOM 3380 C C . ASN A 1 420 ? 15.522 -12.621 -11.429 1.00 92.81 420 ASN A C 1
ATOM 3382 O O . ASN A 1 420 ? 16.169 -11.604 -11.675 1.00 92.81 420 ASN A O 1
ATOM 3386 N N . PHE A 1 421 ? 14.964 -13.368 -12.386 1.00 93.00 421 PHE A N 1
ATOM 3387 C CA . PHE A 1 421 ? 15.137 -13.090 -13.815 1.00 93.00 421 PHE A CA 1
ATOM 3388 C C . PHE A 1 421 ? 14.585 -11.719 -14.235 1.00 93.00 421 PHE A C 1
ATOM 3390 O O . PHE A 1 421 ? 15.153 -11.092 -15.125 1.00 93.00 421 PHE A O 1
ATOM 3397 N N . LEU A 1 422 ? 13.515 -11.235 -13.590 1.00 93.19 422 LEU A N 1
ATOM 3398 C CA . LEU A 1 422 ? 12.937 -9.924 -13.891 1.00 93.19 422 LEU A CA 1
ATOM 3399 C C . LEU A 1 422 ? 13.909 -8.810 -13.506 1.00 93.19 422 LEU A C 1
ATOM 3401 O O . LEU A 1 422 ? 14.176 -7.931 -14.313 1.00 93.19 422 LEU A O 1
ATOM 3405 N N . MET A 1 423 ? 14.483 -8.859 -12.301 1.00 95.12 423 MET A N 1
ATOM 3406 C CA . MET A 1 423 ? 15.432 -7.827 -11.862 1.00 95.12 423 MET A CA 1
ATOM 3407 C C . MET A 1 423 ? 16.729 -7.841 -12.678 1.00 95.12 423 MET A C 1
ATOM 3409 O O . MET A 1 423 ? 17.265 -6.772 -12.957 1.00 95.12 423 MET A O 1
ATOM 3413 N N . GLU A 1 424 ? 17.209 -9.018 -13.100 1.00 96.69 424 GLU A N 1
ATOM 3414 C CA . GLU A 1 424 ? 18.320 -9.116 -14.059 1.00 96.69 424 GLU A CA 1
ATOM 3415 C C . GLU A 1 424 ? 17.958 -8.433 -15.389 1.00 96.69 424 GLU A C 1
ATOM 3417 O O . GLU A 1 424 ? 18.713 -7.600 -15.878 1.00 96.69 424 GLU A O 1
ATOM 3422 N N . ASP A 1 425 ? 16.778 -8.712 -15.948 1.00 95.88 425 ASP A N 1
ATOM 3423 C CA . ASP A 1 425 ? 16.336 -8.108 -17.210 1.00 95.88 425 ASP A CA 1
ATOM 3424 C C . ASP A 1 425 ? 16.196 -6.581 -17.117 1.00 95.88 425 ASP A C 1
ATOM 3426 O O . ASP A 1 425 ? 16.765 -5.859 -17.934 1.00 95.88 425 ASP A O 1
ATOM 3430 N N . TYR A 1 426 ? 15.527 -6.070 -16.078 1.00 95.62 426 TYR A N 1
ATOM 3431 C CA . TYR A 1 426 ? 15.374 -4.629 -15.857 1.00 95.62 426 TYR A CA 1
ATOM 3432 C C . TYR A 1 426 ? 16.717 -3.913 -15.665 1.00 95.62 426 TYR A C 1
ATOM 3434 O O . TYR A 1 426 ? 16.910 -2.801 -16.169 1.00 95.62 426 TYR A O 1
ATOM 3442 N N . LEU A 1 427 ? 17.675 -4.541 -14.975 1.00 96.44 427 LEU A N 1
ATOM 3443 C CA . LEU A 1 427 ? 19.029 -4.006 -14.843 1.00 96.44 427 LEU A CA 1
ATOM 3444 C C . LEU A 1 427 ? 19.760 -4.004 -16.196 1.00 96.44 427 LEU A C 1
ATOM 3446 O O . LEU A 1 427 ? 20.432 -3.027 -16.535 1.00 96.44 427 LEU A O 1
ATOM 3450 N N . GLY A 1 428 ? 19.553 -5.043 -17.011 1.00 96.75 428 GLY A N 1
ATOM 3451 C CA . GLY A 1 428 ? 20.005 -5.097 -18.399 1.00 96.75 428 GLY A CA 1
ATOM 3452 C C . GLY A 1 428 ? 19.459 -3.941 -19.239 1.00 96.75 428 GLY A C 1
ATOM 3453 O O . GLY A 1 428 ? 20.239 -3.218 -19.858 1.00 96.75 428 GLY A O 1
ATOM 3454 N N . VAL A 1 429 ? 18.145 -3.691 -19.194 1.00 95.38 429 VAL A N 1
ATOM 3455 C CA . VAL A 1 429 ? 17.492 -2.565 -19.891 1.00 95.38 429 VAL A CA 1
ATOM 3456 C C . VAL A 1 429 ? 18.056 -1.224 -19.417 1.00 95.38 429 VAL A C 1
ATOM 3458 O O . VAL A 1 429 ? 18.430 -0.388 -20.243 1.00 95.38 429 VAL A O 1
ATOM 3461 N N . THR A 1 430 ? 18.206 -1.045 -18.102 1.00 95.31 430 THR A N 1
ATOM 3462 C CA . THR A 1 430 ? 18.773 0.175 -17.500 1.00 95.31 430 THR A CA 1
ATOM 3463 C C . THR A 1 430 ? 20.193 0.437 -18.023 1.00 95.31 430 THR A C 1
ATOM 3465 O O . THR A 1 430 ? 20.543 1.557 -18.405 1.00 95.31 430 THR A O 1
ATOM 3468 N N . HIS A 1 431 ? 21.044 -0.593 -18.075 1.00 95.81 431 HIS A N 1
ATOM 3469 C CA . HIS A 1 431 ? 22.401 -0.471 -18.612 1.00 95.81 431 HIS A CA 1
ATOM 3470 C C . HIS A 1 431 ? 22.425 -0.249 -20.124 1.00 95.81 431 HIS A C 1
ATOM 3472 O O . HIS A 1 431 ? 23.252 0.529 -20.608 1.00 95.81 431 HIS A O 1
ATOM 3478 N N . PHE A 1 432 ? 21.513 -0.884 -20.858 1.00 94.38 432 PHE A N 1
ATOM 3479 C CA . PHE A 1 432 ? 21.377 -0.720 -22.298 1.00 94.38 432 PHE A CA 1
ATOM 3480 C C . PHE A 1 432 ? 21.024 0.729 -22.651 1.00 94.38 432 PHE A C 1
ATOM 3482 O O . PHE A 1 432 ? 21.718 1.348 -23.454 1.00 94.38 432 PHE A O 1
ATOM 3489 N N . ARG A 1 433 ? 20.036 1.318 -21.961 1.00 91.44 433 ARG A N 1
ATOM 3490 C CA . ARG A 1 433 ? 19.639 2.734 -22.103 1.00 91.44 433 ARG A CA 1
ATOM 3491 C C . ARG A 1 433 ? 20.778 3.706 -21.773 1.00 91.44 433 ARG A C 1
ATOM 3493 O O . ARG A 1 433 ? 20.898 4.750 -22.403 1.00 91.44 433 ARG A O 1
ATOM 3500 N N . LYS A 1 434 ? 21.662 3.340 -20.839 1.00 92.88 434 LYS A N 1
ATOM 3501 C CA . LYS A 1 434 ? 22.886 4.093 -20.495 1.00 92.88 434 LYS A CA 1
ATOM 3502 C C . LYS A 1 434 ? 24.047 3.892 -21.489 1.00 92.88 434 LYS A C 1
ATOM 3504 O O . LYS A 1 434 ? 25.153 4.355 -21.2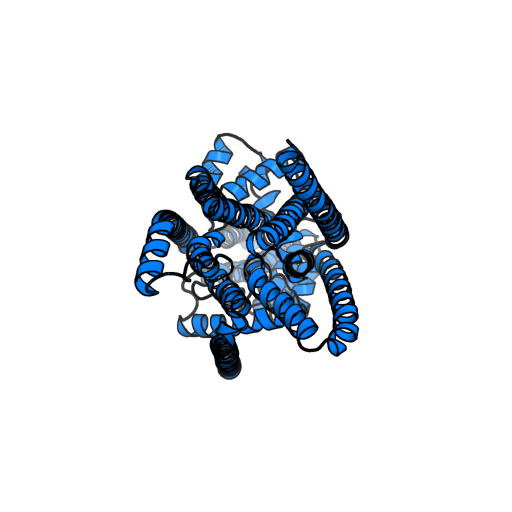17 1.00 92.88 434 LYS A O 1
ATOM 3509 N N . GLY A 1 435 ? 23.850 3.160 -22.590 1.00 92.88 435 GLY A N 1
ATOM 3510 C CA . GLY A 1 435 ? 24.890 2.864 -23.585 1.00 92.88 435 GLY A CA 1
ATOM 3511 C C . GLY A 1 435 ? 25.902 1.790 -23.158 1.00 92.88 435 GLY A C 1
ATOM 3512 O O . GLY A 1 435 ? 26.848 1.492 -23.885 1.00 92.88 435 GLY A O 1
ATOM 3513 N N . LYS A 1 436 ? 25.714 1.148 -21.997 1.00 94.69 436 LYS A N 1
ATOM 3514 C CA . LYS A 1 436 ? 26.610 0.109 -21.457 1.00 94.69 436 LYS A CA 1
ATOM 3515 C C . LYS A 1 436 ? 26.223 -1.278 -21.987 1.00 94.69 436 LYS A C 1
ATOM 3517 O O . LYS A 1 436 ? 25.891 -2.179 -21.218 1.00 94.69 436 LYS A O 1
ATOM 3522 N N . HIS A 1 437 ? 26.256 -1.452 -23.309 1.00 92.88 437 HIS A N 1
ATOM 3523 C CA . HIS A 1 437 ? 25.670 -2.623 -23.980 1.00 92.88 437 HIS A CA 1
ATOM 3524 C C . HIS A 1 437 ? 26.321 -3.952 -23.548 1.00 92.88 437 HIS A C 1
ATOM 3526 O O . HIS A 1 437 ? 25.621 -4.948 -23.397 1.00 92.88 437 HIS A O 1
ATOM 3532 N N . GLU A 1 438 ? 27.636 -3.974 -23.297 1.00 93.25 438 GLU A N 1
ATOM 3533 C CA . GLU A 1 438 ? 28.332 -5.202 -22.865 1.00 93.25 438 GLU A CA 1
ATOM 3534 C C . GLU A 1 438 ? 27.985 -5.628 -21.434 1.00 93.25 438 GLU A C 1
ATOM 3536 O O . GLU A 1 438 ? 28.037 -6.807 -21.108 1.00 93.25 438 GLU A O 1
ATOM 3541 N N . ILE A 1 439 ? 27.593 -4.689 -20.571 1.00 95.31 439 ILE A N 1
ATOM 3542 C CA . ILE A 1 439 ? 27.085 -5.031 -19.236 1.00 95.31 439 ILE A CA 1
ATOM 3543 C C . ILE A 1 439 ? 25.639 -5.520 -19.364 1.00 95.31 439 ILE A C 1
ATOM 3545 O O . ILE A 1 439 ? 25.266 -6.529 -18.770 1.00 95.31 439 ILE A O 1
ATOM 3549 N N . ALA A 1 440 ? 24.839 -4.844 -20.196 1.00 95.88 440 ALA A N 1
ATOM 3550 C CA . ALA A 1 440 ? 23.443 -5.195 -20.430 1.00 95.88 440 ALA A CA 1
ATOM 3551 C C . ALA A 1 440 ? 23.263 -6.633 -20.939 1.00 95.88 440 ALA A C 1
ATOM 3553 O O . ALA A 1 440 ? 22.422 -7.364 -20.421 1.00 95.88 440 ALA A O 1
ATOM 3554 N N . VAL A 1 441 ? 24.079 -7.066 -21.907 1.00 96.62 441 VAL A N 1
ATOM 3555 C CA . VAL A 1 441 ? 23.971 -8.419 -22.477 1.00 96.62 441 VAL A CA 1
ATOM 3556 C C . VAL A 1 441 ? 24.224 -9.515 -21.443 1.00 96.62 441 VAL A C 1
ATOM 3558 O O . VAL A 1 441 ? 23.563 -10.550 -21.481 1.00 96.62 441 VAL A O 1
ATOM 3561 N N . GLU A 1 442 ? 25.134 -9.302 -20.491 1.00 97.19 442 GLU A N 1
ATOM 3562 C CA . GLU A 1 442 ? 25.398 -10.281 -19.434 1.00 97.19 442 GLU A CA 1
ATOM 3563 C C . GLU A 1 442 ? 24.202 -10.418 -18.486 1.00 97.19 442 GLU A C 1
ATOM 3565 O O . GLU A 1 442 ? 23.855 -11.530 -18.087 1.00 97.19 442 GLU A O 1
ATOM 3570 N N . HIS A 1 443 ? 23.513 -9.315 -18.191 1.00 97.88 443 HIS A N 1
ATOM 3571 C CA . HIS A 1 443 ? 22.263 -9.336 -17.434 1.00 97.88 443 HIS A CA 1
ATOM 3572 C C . HIS A 1 443 ? 21.118 -10.010 -18.206 1.00 97.88 443 HIS A C 1
ATOM 3574 O O . HIS A 1 443 ? 20.445 -10.883 -17.656 1.00 97.88 443 HIS A O 1
ATOM 3580 N N . PHE A 1 444 ? 20.949 -9.714 -19.500 1.00 97.69 444 PHE A N 1
ATOM 3581 C CA . PHE A 1 444 ? 19.955 -10.401 -20.337 1.00 97.69 444 PHE A CA 1
ATOM 3582 C C . PHE A 1 444 ? 20.207 -11.911 -20.397 1.00 97.69 444 PHE A C 1
ATOM 3584 O O . PHE A 1 444 ? 19.284 -12.697 -20.186 1.00 97.69 444 PHE A O 1
ATOM 3591 N N . LYS A 1 445 ? 21.465 -12.335 -20.589 1.00 97.62 445 LYS A N 1
ATOM 3592 C CA . LYS A 1 445 ? 21.856 -13.755 -20.561 1.00 97.62 445 LYS A CA 1
ATOM 3593 C C . LYS A 1 445 ? 21.548 -14.419 -19.218 1.00 97.62 445 LYS A C 1
ATOM 3595 O O . LYS A 1 445 ? 21.052 -15.543 -19.202 1.00 97.62 445 LYS A O 1
ATOM 3600 N N . LYS A 1 446 ? 21.824 -13.752 -18.092 1.00 97.06 446 LYS A N 1
ATOM 3601 C CA . LYS A 1 446 ? 21.471 -14.266 -16.758 1.00 97.06 446 LYS A CA 1
ATOM 3602 C C . LYS A 1 446 ? 19.962 -14.405 -16.586 1.00 97.06 446 LYS A C 1
ATOM 3604 O O . LYS A 1 446 ? 19.517 -15.431 -16.080 1.00 97.06 446 LYS A O 1
ATOM 3609 N N . SER A 1 447 ? 19.186 -13.422 -17.042 1.00 96.50 447 SER A N 1
ATOM 3610 C CA . SER A 1 447 ? 17.722 -13.470 -16.993 1.00 96.50 447 SER A CA 1
ATOM 3611 C C . SER A 1 447 ? 17.176 -14.710 -17.708 1.00 96.50 447 SER A C 1
ATOM 3613 O O . SER A 1 447 ? 16.497 -15.527 -17.083 1.00 96.50 447 SER A O 1
ATOM 3615 N N . ILE A 1 448 ? 17.563 -14.925 -18.971 1.00 96.12 448 ILE A N 1
ATOM 3616 C CA . ILE A 1 448 ? 17.119 -16.097 -19.745 1.00 96.12 448 ILE A CA 1
ATOM 3617 C C . ILE A 1 448 ? 17.707 -17.414 -19.223 1.00 96.12 448 ILE A C 1
ATOM 3619 O O . ILE A 1 448 ? 17.110 -18.468 -19.407 1.00 96.12 448 ILE A O 1
ATOM 3623 N N . HIS A 1 449 ? 18.860 -17.388 -18.545 1.00 95.88 449 HIS A N 1
ATOM 3624 C CA . HIS A 1 449 ? 19.406 -18.576 -17.890 1.00 95.88 449 HIS A CA 1
ATOM 3625 C C . HIS A 1 449 ? 18.558 -18.993 -16.681 1.00 95.88 449 HIS A C 1
ATOM 3627 O O . HIS A 1 449 ? 18.297 -20.179 -16.495 1.00 95.88 449 HIS A O 1
ATOM 3633 N N . ILE A 1 450 ? 18.105 -18.023 -15.878 1.00 92.69 450 ILE A N 1
ATOM 3634 C CA . ILE A 1 450 ? 17.215 -18.264 -14.734 1.00 92.69 450 ILE A CA 1
ATOM 3635 C C . ILE A 1 450 ? 15.825 -18.694 -15.220 1.00 92.69 450 ILE A C 1
ATOM 3637 O O . ILE A 1 450 ? 15.240 -19.621 -14.659 1.00 92.69 450 ILE A O 1
ATOM 3641 N N . ASN A 1 451 ? 15.287 -18.034 -16.250 1.00 91.69 451 ASN A N 1
ATOM 3642 C CA . ASN A 1 451 ? 14.002 -18.382 -16.848 1.00 91.69 451 ASN A CA 1
ATOM 3643 C C . ASN A 1 451 ? 14.067 -18.398 -18.388 1.00 91.69 451 ASN A C 1
ATOM 3645 O O . ASN A 1 451 ? 13.805 -17.373 -19.022 1.00 91.69 451 ASN A O 1
ATOM 3649 N N . PRO A 1 452 ? 14.310 -19.574 -18.998 1.00 94.50 452 PRO A N 1
ATOM 3650 C CA . PRO A 1 452 ? 14.366 -19.726 -20.456 1.00 94.50 452 PRO A CA 1
ATOM 3651 C C . PRO A 1 452 ? 13.038 -19.495 -21.190 1.00 94.50 452 PRO A C 1
ATOM 3653 O O . PRO A 1 452 ? 13.009 -19.500 -22.414 1.00 94.50 452 PRO A O 1
ATOM 3656 N N . TYR A 1 453 ? 11.924 -19.339 -20.469 1.00 92.06 453 TYR A N 1
ATOM 3657 C CA . TYR A 1 453 ? 10.593 -19.128 -21.051 1.00 92.06 453 TYR A CA 1
ATOM 3658 C C . TYR A 1 453 ? 10.143 -17.665 -20.981 1.00 92.06 453 TYR A C 1
ATOM 3660 O O . TYR A 1 453 ? 8.985 -17.352 -21.256 1.00 92.06 453 TYR A O 1
ATOM 3668 N N . TYR A 1 454 ? 11.034 -16.752 -20.591 1.00 91.75 454 TYR A N 1
ATOM 3669 C CA . TYR A 1 454 ? 10.723 -15.332 -20.506 1.00 91.75 454 TYR A CA 1
ATOM 3670 C C . TYR A 1 454 ? 10.896 -14.646 -21.869 1.00 91.75 454 TYR A C 1
ATOM 3672 O O . TYR A 1 454 ? 11.998 -14.251 -22.251 1.00 91.75 454 TYR A O 1
ATOM 3680 N N . ALA A 1 455 ? 9.787 -14.492 -22.601 1.00 93.56 455 ALA A N 1
ATOM 3681 C CA . ALA A 1 455 ? 9.768 -13.943 -23.960 1.00 93.56 455 ALA A CA 1
ATOM 3682 C C . ALA A 1 455 ? 10.421 -12.552 -24.069 1.00 93.56 455 ALA A C 1
ATOM 3684 O O . ALA A 1 455 ? 11.183 -12.296 -25.001 1.00 93.56 455 ALA A O 1
ATOM 3685 N N . VAL A 1 456 ? 10.177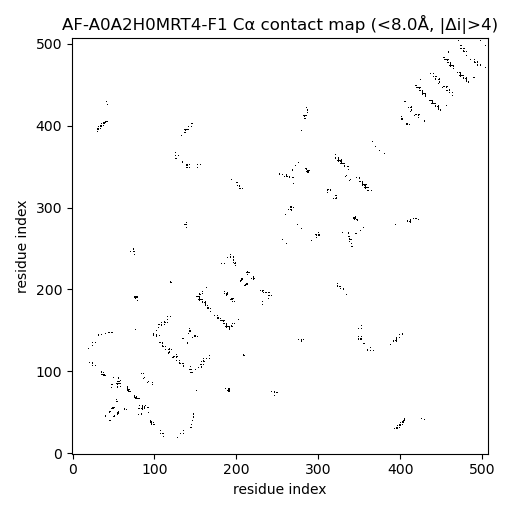 -11.667 -23.096 1.00 94.06 456 VAL A N 1
ATOM 3686 C CA . VAL A 1 456 ? 10.747 -10.308 -23.080 1.00 94.06 456 VAL A CA 1
ATOM 3687 C C . VAL A 1 456 ? 12.270 -10.325 -22.890 1.00 94.06 456 VAL A C 1
ATOM 3689 O O . VAL A 1 456 ? 12.964 -9.533 -23.522 1.00 94.06 456 VAL A O 1
ATOM 3692 N N . GLY A 1 457 ? 12.818 -11.274 -22.125 1.00 95.12 457 GLY A N 1
ATOM 3693 C CA . GLY A 1 457 ? 14.271 -11.441 -22.000 1.00 95.12 457 GLY A CA 1
ATOM 3694 C C . GLY A 1 457 ? 14.930 -11.815 -23.334 1.00 95.12 457 GLY A C 1
ATOM 3695 O O . GLY A 1 457 ? 15.965 -11.255 -23.698 1.00 95.12 457 GLY A O 1
ATOM 3696 N N . HIS A 1 458 ? 14.288 -12.696 -24.111 1.00 97.50 458 HIS A N 1
ATOM 3697 C CA . HIS A 1 458 ? 14.720 -13.021 -25.476 1.00 97.50 458 HIS A CA 1
ATOM 3698 C C . HIS A 1 458 ? 14.587 -11.822 -26.426 1.00 97.50 458 HIS A C 1
ATOM 3700 O O . HIS A 1 458 ? 15.510 -11.537 -27.187 1.00 97.50 458 HIS A O 1
ATOM 3706 N N . LEU A 1 459 ? 13.492 -11.056 -26.342 1.00 96.81 459 LEU A N 1
ATOM 3707 C CA . LEU A 1 459 ? 13.331 -9.800 -27.086 1.00 96.81 459 LEU A CA 1
ATOM 3708 C C . LEU A 1 459 ? 14.480 -8.819 -26.797 1.00 96.81 459 LEU A C 1
ATOM 3710 O O . LEU A 1 459 ? 15.063 -8.268 -27.730 1.00 96.81 459 LEU A O 1
ATOM 3714 N N . ASN A 1 460 ? 14.830 -8.614 -25.527 1.00 97.12 460 ASN A N 1
ATOM 3715 C CA . ASN A 1 460 ? 15.885 -7.684 -25.130 1.00 97.12 460 ASN A CA 1
ATOM 3716 C C . ASN A 1 460 ? 17.273 -8.148 -25.598 1.00 97.12 460 ASN A C 1
ATOM 3718 O O . ASN A 1 460 ? 18.054 -7.346 -26.120 1.00 97.12 460 ASN A O 1
ATOM 3722 N N . LEU A 1 461 ? 17.564 -9.450 -25.500 1.00 97.06 461 LEU A N 1
ATOM 3723 C CA . LEU A 1 461 ? 18.805 -10.021 -26.022 1.00 97.06 461 LEU A CA 1
ATOM 3724 C C . LEU A 1 461 ? 18.891 -9.919 -27.557 1.00 97.06 461 LEU A C 1
ATOM 3726 O O . LEU A 1 461 ? 19.939 -9.552 -28.094 1.00 97.06 461 LEU A O 1
ATOM 3730 N N . GLY A 1 462 ? 17.787 -10.177 -28.262 1.00 96.25 462 GLY A N 1
ATOM 3731 C CA . GLY A 1 462 ? 17.682 -9.972 -29.707 1.00 96.25 462 GLY A CA 1
ATOM 3732 C C . GLY A 1 462 ? 17.905 -8.512 -30.099 1.00 96.25 462 GLY A C 1
ATOM 3733 O O . GLY A 1 462 ? 18.661 -8.230 -31.028 1.00 96.25 462 GLY A O 1
ATOM 3734 N N . GLY A 1 463 ? 17.338 -7.575 -29.333 1.00 94.44 463 GLY A N 1
ATOM 3735 C CA . GLY A 1 463 ? 17.563 -6.137 -29.485 1.00 94.44 463 GLY A CA 1
ATOM 3736 C C . GLY A 1 463 ? 19.038 -5.754 -29.338 1.00 94.44 463 GLY A C 1
ATOM 3737 O O . GLY A 1 463 ? 19.564 -5.007 -30.165 1.00 94.44 463 GLY A O 1
ATOM 3738 N N . TYR A 1 464 ? 19.746 -6.326 -28.357 1.00 95.50 464 TYR A N 1
ATOM 3739 C CA . TYR A 1 464 ? 21.196 -6.152 -28.241 1.00 95.50 464 TYR A CA 1
ATOM 3740 C C . TYR A 1 464 ? 21.926 -6.633 -29.503 1.00 95.50 464 TYR A C 1
ATOM 3742 O O . TYR A 1 464 ? 22.707 -5.870 -30.078 1.00 95.50 464 TYR A O 1
ATOM 3750 N N . TYR A 1 465 ? 21.652 -7.851 -29.983 1.00 95.75 465 TYR A N 1
ATOM 3751 C CA . TYR A 1 465 ? 22.306 -8.376 -31.187 1.00 95.75 465 TYR A CA 1
ATOM 3752 C C . TYR A 1 465 ? 22.001 -7.551 -32.435 1.00 95.75 465 TYR A C 1
ATOM 3754 O O . TYR A 1 465 ? 22.909 -7.307 -33.231 1.00 95.75 465 TYR A O 1
ATOM 3762 N N . TYR A 1 466 ? 20.767 -7.064 -32.564 1.00 93.75 466 TYR A N 1
ATOM 3763 C CA . TYR A 1 466 ? 20.358 -6.177 -33.645 1.00 93.75 466 TYR A CA 1
ATOM 3764 C C . TYR A 1 466 ? 21.203 -4.897 -33.661 1.00 93.75 466 TYR A C 1
ATOM 3766 O O . TYR A 1 466 ? 21.793 -4.564 -34.683 1.00 93.75 466 TYR A O 1
ATOM 3774 N N . THR A 1 467 ? 21.386 -4.236 -32.510 1.00 90.75 467 THR A N 1
ATOM 3775 C CA . THR A 1 467 ? 22.231 -3.023 -32.431 1.00 90.75 467 THR A CA 1
ATOM 3776 C C . THR A 1 467 ? 23.714 -3.251 -32.722 1.00 90.75 467 THR A C 1
ATOM 3778 O O . THR A 1 467 ? 24.440 -2.297 -32.987 1.00 90.75 467 THR A O 1
ATOM 3781 N N . LYS A 1 468 ? 24.184 -4.501 -32.671 1.00 91.62 468 LYS A N 1
ATOM 3782 C CA . LYS A 1 468 ? 25.561 -4.886 -33.008 1.00 91.62 468 LYS A CA 1
ATOM 3783 C C . LYS A 1 468 ? 25.711 -5.383 -34.452 1.00 91.62 468 LYS A C 1
ATOM 3785 O O . LYS A 1 468 ? 26.786 -5.877 -34.782 1.00 91.62 468 LYS A O 1
ATOM 3790 N N . GLY A 1 469 ? 24.657 -5.327 -35.272 1.00 91.88 469 GLY A N 1
ATOM 3791 C CA . GLY A 1 469 ? 24.652 -5.876 -36.635 1.00 91.88 469 GLY A CA 1
ATOM 3792 C C . GLY A 1 469 ? 24.686 -7.410 -36.686 1.00 91.88 469 GLY A C 1
ATOM 3793 O O . GLY A 1 469 ? 24.908 -8.007 -37.732 1.00 91.88 469 GLY A O 1
ATOM 3794 N N . GLN A 1 470 ? 24.474 -8.101 -35.560 1.00 94.56 470 GLN A N 1
ATOM 3795 C CA . GLN A 1 470 ? 24.492 -9.567 -35.501 1.00 94.56 470 GLN A CA 1
ATOM 3796 C C . GLN A 1 470 ? 23.119 -10.136 -35.882 1.00 94.56 470 GLN A C 1
ATOM 3798 O O . GLN A 1 470 ? 22.466 -10.809 -35.081 1.00 94.56 470 GLN A O 1
ATOM 3803 N N . LEU A 1 471 ? 22.682 -9.864 -37.115 1.00 94.88 471 LEU A N 1
ATOM 3804 C CA . LEU A 1 471 ? 21.306 -10.070 -37.577 1.00 94.88 471 LEU A CA 1
ATOM 3805 C C . LEU A 1 471 ? 20.806 -11.514 -37.407 1.00 94.88 471 LEU A C 1
ATOM 3807 O O . LEU A 1 471 ? 19.726 -11.720 -36.862 1.00 94.88 471 LEU A O 1
ATOM 3811 N N . LYS A 1 472 ? 21.624 -12.528 -37.732 1.00 94.00 472 LYS A N 1
ATOM 3812 C CA . LYS A 1 472 ? 21.263 -13.954 -37.544 1.00 94.00 472 LYS A CA 1
ATOM 3813 C C . LYS A 1 472 ? 20.995 -14.326 -36.082 1.00 94.00 472 LYS A C 1
ATOM 3815 O O . LYS A 1 472 ? 20.154 -15.172 -35.788 1.00 94.00 472 LYS A O 1
ATOM 3820 N N . ARG A 1 473 ? 21.732 -13.719 -35.143 1.00 95.88 473 ARG A N 1
ATOM 3821 C CA . ARG A 1 473 ? 21.508 -13.944 -33.707 1.00 95.88 473 ARG A CA 1
ATOM 3822 C C . ARG A 1 473 ? 20.269 -13.198 -33.233 1.00 95.88 473 ARG A C 1
ATOM 3824 O O . ARG A 1 473 ? 19.488 -13.774 -32.488 1.00 95.88 473 ARG A O 1
ATOM 3831 N N . ALA A 1 474 ? 20.076 -11.964 -33.696 1.00 96.69 474 ALA A N 1
ATOM 3832 C CA . ALA A 1 474 ? 18.888 -11.177 -33.388 1.00 96.69 474 ALA A CA 1
ATOM 3833 C C . ALA A 1 474 ? 17.605 -11.895 -33.833 1.00 96.69 474 ALA A C 1
ATOM 3835 O O . ALA A 1 474 ? 16.708 -12.101 -33.022 1.00 96.69 474 ALA A O 1
ATOM 3836 N N . GLU A 1 475 ? 17.569 -12.362 -35.084 1.00 96.69 475 GLU A N 1
ATOM 3837 C CA . GLU A 1 475 ? 16.465 -13.141 -35.649 1.00 96.69 475 GLU A CA 1
ATOM 3838 C C . GLU A 1 475 ? 16.122 -14.356 -34.786 1.00 96.69 475 GLU A C 1
ATOM 3840 O O . GLU A 1 475 ? 14.964 -14.546 -34.415 1.00 96.69 475 GLU A O 1
ATOM 3845 N N . LYS A 1 476 ? 17.131 -15.157 -34.418 1.00 97.31 476 LYS A N 1
ATOM 3846 C CA . LYS A 1 476 ? 16.931 -16.343 -33.582 1.00 97.31 476 LYS A CA 1
ATOM 3847 C C . LYS A 1 476 ? 16.235 -15.994 -32.264 1.00 97.31 476 LYS A C 1
ATOM 3849 O O . LYS A 1 476 ? 15.283 -16.673 -31.886 1.00 97.31 476 LYS A O 1
ATOM 3854 N N . GLU A 1 477 ? 16.699 -14.958 -31.572 1.00 97.81 477 GLU A N 1
ATOM 3855 C CA . GLU A 1 477 ? 16.117 -14.548 -30.292 1.00 97.81 477 GLU A CA 1
ATOM 3856 C C . GLU A 1 477 ? 14.696 -13.982 -30.458 1.00 97.81 477 GLU A C 1
ATOM 3858 O O . GLU A 1 477 ? 13.810 -14.316 -29.672 1.00 97.81 477 GLU A O 1
ATOM 3863 N N . PHE A 1 478 ? 14.425 -13.204 -31.514 1.00 97.69 478 PHE A N 1
ATOM 3864 C CA . PHE A 1 478 ? 13.071 -12.712 -31.799 1.00 97.69 478 PHE A CA 1
ATOM 3865 C C . PHE A 1 478 ? 12.093 -13.841 -32.142 1.00 97.69 478 PHE A C 1
ATOM 3867 O O . PHE A 1 478 ? 10.946 -13.812 -31.694 1.00 97.69 478 PHE A O 1
ATOM 3874 N N . LEU A 1 479 ? 12.536 -14.863 -32.881 1.00 97.69 479 LEU A N 1
ATOM 3875 C CA . LEU A 1 479 ? 11.729 -16.050 -33.165 1.00 97.69 479 LEU A CA 1
ATOM 3876 C C . LEU A 1 479 ? 11.413 -16.842 -31.892 1.00 97.69 479 LEU A C 1
ATOM 3878 O O . LEU A 1 479 ? 10.278 -17.285 -31.729 1.00 97.69 479 LEU A O 1
ATOM 3882 N N . ILE A 1 480 ? 12.371 -16.986 -30.968 1.00 97.00 480 ILE A N 1
ATOM 3883 C CA . ILE A 1 480 ? 12.118 -17.609 -29.658 1.00 97.00 480 ILE A CA 1
ATOM 3884 C C . ILE A 1 480 ? 11.102 -16.779 -28.865 1.00 97.00 480 ILE A C 1
ATOM 3886 O O . ILE A 1 480 ? 10.135 -17.336 -28.348 1.00 97.00 480 ILE A O 1
ATOM 3890 N N . ALA A 1 481 ? 11.271 -15.455 -28.812 1.00 96.50 481 ALA A N 1
ATOM 3891 C CA . ALA A 1 481 ? 10.340 -14.564 -28.125 1.00 96.50 481 ALA A CA 1
ATOM 3892 C C . ALA A 1 481 ? 8.906 -14.701 -28.671 1.00 96.50 481 ALA A C 1
ATOM 3894 O O . ALA A 1 481 ? 7.967 -14.816 -27.889 1.00 96.50 481 ALA A O 1
ATOM 3895 N N . LEU A 1 482 ? 8.734 -14.772 -29.997 1.00 95.94 482 LEU A N 1
ATOM 3896 C CA . LEU A 1 482 ? 7.430 -14.975 -30.643 1.00 95.94 482 LEU A CA 1
ATOM 3897 C C . LEU A 1 482 ? 6.885 -16.401 -30.498 1.00 95.94 482 LEU A C 1
ATOM 3899 O O . LEU A 1 482 ? 5.671 -16.588 -30.512 1.00 95.94 482 LEU A O 1
ATOM 3903 N N . ALA A 1 483 ? 7.747 -17.409 -30.361 1.00 96.12 483 ALA A N 1
ATOM 3904 C CA . ALA A 1 483 ? 7.317 -18.773 -30.066 1.00 96.12 483 ALA A CA 1
ATOM 3905 C C . ALA A 1 483 ? 6.766 -18.893 -28.636 1.00 96.12 483 ALA A C 1
ATOM 3907 O O . ALA A 1 483 ? 5.802 -19.622 -28.408 1.00 96.12 483 ALA A O 1
ATOM 3908 N N . LEU A 1 484 ? 7.364 -18.168 -27.686 1.00 92.44 484 LEU A N 1
ATOM 3909 C CA . LEU A 1 484 ? 6.914 -18.096 -26.295 1.00 92.44 484 LEU A CA 1
ATOM 3910 C C . LEU A 1 484 ? 5.671 -17.208 -26.141 1.00 92.44 484 LEU A C 1
ATOM 3912 O O . LEU A 1 484 ? 4.738 -17.574 -25.430 1.00 92.44 484 LEU A O 1
ATOM 3916 N N . GLU A 1 485 ? 5.647 -16.061 -26.821 1.00 92.38 485 GLU A N 1
ATOM 3917 C CA . GLU A 1 485 ? 4.547 -15.100 -26.791 1.00 92.38 485 GLU A CA 1
ATOM 3918 C C . GLU A 1 485 ? 4.236 -14.566 -28.206 1.00 92.38 485 GLU A C 1
ATOM 3920 O O . GLU A 1 485 ? 4.776 -13.541 -28.638 1.00 92.38 485 GLU A O 1
ATOM 3925 N N . PRO A 1 486 ? 3.319 -15.218 -28.948 1.00 92.06 486 PRO A N 1
ATOM 3926 C CA . PRO A 1 486 ? 3.008 -14.851 -30.337 1.00 92.06 486 PRO A CA 1
ATOM 3927 C C . PRO A 1 486 ? 2.444 -13.435 -30.528 1.00 92.06 486 PRO A C 1
ATOM 3929 O O . PRO A 1 486 ? 2.485 -12.887 -31.637 1.00 92.06 486 PRO A O 1
ATOM 3932 N N . THR A 1 487 ? 1.902 -12.854 -29.455 1.00 89.25 487 THR A N 1
ATOM 3933 C CA . THR A 1 487 ? 1.299 -11.516 -29.397 1.00 89.25 487 THR A CA 1
ATOM 3934 C C . THR A 1 487 ? 2.302 -10.402 -29.101 1.00 89.25 487 THR A C 1
ATOM 3936 O O . THR A 1 487 ? 1.914 -9.234 -29.104 1.00 89.25 487 THR A O 1
ATOM 3939 N N . LEU A 1 488 ? 3.584 -10.720 -28.880 1.00 88.62 488 LEU A N 1
ATOM 3940 C CA . LEU A 1 488 ? 4.609 -9.740 -28.524 1.00 88.62 488 LEU A CA 1
ATOM 3941 C C . LEU A 1 488 ? 4.969 -8.842 -29.724 1.00 88.62 488 LEU A C 1
ATOM 3943 O O . LEU A 1 488 ? 5.921 -9.090 -30.467 1.00 88.62 488 LEU A O 1
ATOM 3947 N N . ALA A 1 489 ? 4.197 -7.769 -29.916 1.00 91.38 489 ALA A N 1
ATOM 3948 C CA . ALA A 1 489 ? 4.266 -6.898 -31.093 1.00 91.38 489 ALA A CA 1
ATOM 3949 C C . ALA A 1 489 ? 5.667 -6.317 -31.352 1.00 91.38 489 ALA A C 1
ATOM 3951 O O . ALA A 1 489 ? 6.098 -6.238 -32.502 1.00 91.38 489 ALA A O 1
ATOM 3952 N N . LYS A 1 490 ? 6.410 -5.967 -30.291 1.00 92.62 490 LYS A N 1
ATOM 3953 C CA . LYS A 1 490 ? 7.791 -5.468 -30.405 1.00 92.62 490 LYS A CA 1
ATOM 3954 C C . LYS A 1 490 ? 8.732 -6.506 -31.028 1.00 92.62 490 LYS A C 1
ATOM 3956 O O . LYS A 1 490 ? 9.544 -6.138 -31.868 1.00 92.62 490 LYS A O 1
ATOM 3961 N N . ALA A 1 491 ? 8.604 -7.787 -30.673 1.00 93.31 491 ALA A N 1
ATOM 3962 C CA . ALA A 1 491 ? 9.434 -8.846 -31.252 1.00 93.31 491 ALA A CA 1
ATOM 3963 C C . ALA A 1 491 ? 9.161 -9.023 -32.748 1.00 93.31 491 ALA A C 1
ATOM 3965 O O . ALA A 1 491 ? 10.101 -9.124 -33.531 1.00 93.31 491 ALA A O 1
ATOM 3966 N N . ARG A 1 492 ? 7.888 -8.962 -33.155 1.00 94.31 492 ARG A N 1
ATOM 3967 C CA . ARG A 1 492 ? 7.499 -8.997 -34.572 1.00 94.31 492 ARG A CA 1
ATOM 3968 C C . ARG A 1 492 ? 8.067 -7.811 -35.347 1.00 94.31 492 ARG A C 1
ATOM 3970 O O . ARG A 1 492 ? 8.694 -8.006 -36.376 1.00 94.31 492 ARG A O 1
ATOM 3977 N N . TYR A 1 493 ? 7.929 -6.604 -34.802 1.00 95.31 493 TYR A N 1
ATOM 3978 C CA . TYR A 1 493 ? 8.461 -5.389 -35.415 1.00 95.31 493 TYR A CA 1
ATOM 3979 C C . TYR A 1 493 ? 9.974 -5.458 -35.676 1.00 95.31 493 TYR A C 1
ATOM 3981 O O . TYR A 1 493 ? 10.434 -5.094 -36.758 1.00 95.31 493 TYR A O 1
ATOM 3989 N N . TYR A 1 494 ? 10.763 -5.915 -34.698 1.00 94.62 494 TYR A N 1
ATOM 3990 C CA . TYR A 1 494 ? 12.211 -6.024 -34.884 1.00 94.62 494 TYR A CA 1
ATOM 3991 C C . TYR A 1 494 ? 12.610 -7.188 -35.791 1.00 94.62 494 TYR A C 1
ATOM 3993 O O . TYR A 1 494 ? 13.594 -7.061 -36.515 1.00 94.62 494 TYR A O 1
ATOM 4001 N N . LEU A 1 495 ? 11.847 -8.283 -35.804 1.00 95.19 495 LEU A N 1
ATOM 4002 C CA . LEU A 1 495 ? 12.050 -9.370 -36.758 1.00 95.19 495 LEU A CA 1
ATOM 4003 C C . LEU A 1 495 ? 11.850 -8.887 -38.203 1.00 95.19 495 LEU A C 1
ATOM 4005 O O . LEU A 1 495 ? 12.728 -9.099 -39.035 1.00 95.19 495 LEU A O 1
ATOM 4009 N N . ASP A 1 496 ? 10.766 -8.153 -38.470 1.00 94.56 496 ASP A N 1
ATOM 4010 C CA . ASP A 1 496 ? 10.499 -7.577 -39.794 1.00 94.56 496 ASP A CA 1
ATOM 4011 C C . ASP A 1 496 ? 11.634 -6.634 -40.230 1.00 94.56 496 ASP A C 1
ATOM 4013 O O . ASP A 1 496 ? 12.052 -6.644 -41.386 1.00 94.56 496 ASP A O 1
ATOM 4017 N N . LYS A 1 497 ? 12.186 -5.851 -39.292 1.00 93.94 497 LYS A N 1
ATOM 4018 C CA . LYS A 1 497 ? 13.357 -5.000 -39.550 1.00 93.94 497 LYS A CA 1
ATOM 4019 C C . LYS A 1 497 ? 14.622 -5.784 -39.874 1.00 93.94 497 LYS A C 1
ATOM 4021 O O . LYS A 1 497 ? 15.379 -5.336 -40.724 1.00 93.94 497 LYS A O 1
ATOM 4026 N N . VAL A 1 498 ? 14.865 -6.907 -39.199 1.00 93.69 498 VAL A N 1
ATOM 4027 C CA . VAL A 1 498 ? 16.009 -7.780 -39.505 1.00 93.69 498 VAL A CA 1
ATOM 4028 C C . VAL A 1 498 ? 15.892 -8.331 -40.926 1.00 93.69 498 VAL A C 1
ATOM 4030 O O . VAL A 1 498 ? 16.871 -8.311 -41.659 1.00 93.69 498 VAL A O 1
ATOM 4033 N N . HIS A 1 499 ? 14.701 -8.772 -41.336 1.00 92.31 499 HIS A N 1
ATOM 4034 C CA . HIS A 1 499 ? 14.470 -9.335 -42.675 1.00 92.31 499 HIS A CA 1
ATOM 4035 C C . HIS A 1 499 ? 14.506 -8.300 -43.804 1.00 92.31 499 HIS A C 1
ATOM 4037 O O . HIS A 1 499 ? 14.768 -8.656 -44.949 1.00 92.31 499 HIS A O 1
ATOM 4043 N N . GLN A 1 500 ? 14.237 -7.030 -43.499 1.00 90.50 500 GLN A N 1
ATOM 4044 C CA . GLN A 1 500 ? 14.333 -5.921 -44.456 1.00 90.50 500 GLN A CA 1
ATOM 4045 C C . GLN A 1 500 ? 15.753 -5.360 -44.599 1.00 90.50 500 GLN A C 1
ATOM 4047 O O . GLN A 1 500 ? 15.983 -4.519 -45.470 1.00 90.50 500 GLN A O 1
ATOM 4052 N N . ASP A 1 501 ? 16.689 -5.779 -43.748 1.00 85.00 501 ASP A N 1
ATOM 4053 C CA . ASP A 1 501 ? 18.061 -5.294 -43.786 1.00 85.00 501 ASP A CA 1
ATOM 4054 C C . ASP A 1 501 ? 18.807 -5.890 -45.000 1.00 85.00 501 ASP A C 1
ATOM 4056 O O . ASP A 1 501 ? 18.860 -7.116 -45.138 1.00 85.00 501 ASP A O 1
ATOM 4060 N N . PRO A 1 502 ? 19.391 -5.067 -45.894 1.00 77.62 502 PRO A N 1
ATOM 4061 C CA . PRO A 1 502 ? 20.131 -5.560 -47.055 1.00 77.62 502 PRO A CA 1
ATOM 4062 C C . PRO A 1 502 ? 21.260 -6.533 -46.688 1.00 77.62 502 PRO A C 1
ATOM 4064 O O . PRO A 1 502 ? 21.479 -7.507 -47.411 1.00 77.62 502 PRO A O 1
ATOM 4067 N N . GLU A 1 503 ? 21.923 -6.328 -45.543 1.00 74.00 503 GLU A N 1
ATOM 4068 C CA . GLU A 1 503 ? 23.002 -7.204 -45.062 1.00 74.00 503 GLU A CA 1
ATOM 4069 C C . GLU A 1 503 ? 22.495 -8.602 -44.660 1.00 74.00 503 GLU A C 1
ATOM 4071 O O . GLU A 1 503 ? 23.273 -9.556 -44.584 1.00 74.00 503 GLU A O 1
ATOM 4076 N N . TRP A 1 504 ? 21.188 -8.760 -44.422 1.00 70.44 504 TRP A N 1
ATOM 4077 C CA . TRP A 1 504 ? 20.573 -10.062 -44.160 1.00 70.44 504 TRP A CA 1
ATOM 4078 C C . TRP A 1 504 ? 20.402 -10.889 -45.444 1.00 70.44 504 TRP A C 1
ATOM 4080 O O . TRP A 1 504 ? 20.537 -12.109 -45.395 1.00 70.44 504 TRP A O 1
ATOM 4090 N N . THR A 1 505 ? 20.163 -10.237 -46.591 1.00 57.28 505 THR A N 1
ATOM 4091 C CA . THR A 1 505 ? 19.905 -10.890 -47.894 1.00 57.28 505 THR A CA 1
ATOM 4092 C C . THR A 1 505 ? 21.150 -11.339 -48.668 1.00 57.28 505 THR A C 1
ATOM 4094 O O . THR A 1 505 ? 21.018 -12.022 -49.681 1.00 57.28 505 THR A O 1
ATOM 4097 N N . GLU A 1 506 ? 22.358 -10.992 -48.215 1.00 53.34 506 GLU A N 1
ATOM 4098 C CA . GLU A 1 506 ? 23.623 -11.411 -48.851 1.00 53.34 506 GLU A CA 1
ATOM 4099 C C . GLU A 1 506 ? 24.093 -12.833 -48.453 1.00 53.34 506 GLU A C 1
ATOM 4101 O O . GLU A 1 506 ? 25.218 -13.232 -48.765 1.00 53.34 506 GLU A O 1
ATOM 4106 N N . PHE A 1 507 ? 23.238 -13.628 -47.800 1.00 45.59 507 PHE A N 1
ATOM 4107 C CA . PHE A 1 507 ? 23.474 -15.029 -47.414 1.00 45.59 507 PHE A CA 1
ATOM 4108 C C . PHE A 1 507 ? 22.281 -15.912 -47.771 1.00 45.59 507 PHE A C 1
ATOM 4110 O O . PHE A 1 507 ? 22.510 -17.140 -47.897 1.00 45.59 507 PHE A O 1
#

Sequence (507 aa):
MKRSFEKFWSSQAQTVPLLYACILLALLIFATYSGVAFNDFVEFDDEPYVYGNSHIVEGLSRANIIWAWTSFEEGNWHPLTWMSHMLDVELFGLDAAGHHWMNVILHVCNAILVFIFLQRVTGRYWESLSVAVIFAIHPLRVESVAWASERKDVLSAFFYLSALCFYSSYIKTEKRSSYVATALCMALGLTAKAMPVTLPVLLLILDFWPFHRYAEGTALRKFLTLFVEKIPLFILSFIASVIAFHAQSNQGTVSQFPLDERIAQSLSAYMDYILKFLFPMNLAVLYPYERGVFMQKTTLSVILLAVISLWIYRNRKDGPWAVAGWLWFLVTLAPVIGIVKIGMHSIADRYTYIPHIGLAIMVCWGIAQASRDLPKLKSLLLPASWIVVICFVSLSIRQTGFWKSSESLYERALKVAPVNFLMEDYLGVTHFRKGKHEIAVEHFKKSIHINPYYAVGHLNLGGYYYTKGQLKRAEKEFLIALALEPTLAKARYYLDKVHQDPEWTEF

Foldseek 3Di:
DVVVVVVVVVVVVVVVVLVVLLVVLLVLLCLLQVCLLLAAAAPPCCCVQAVVPPLLLVADDPVSLVCLQPDLPVLAQASLSSNVSSVLCVVPNNNSNSLLVVLSVLLSLLLSLQLCLCCLLPVDNQLSSQLSLLLSLFQLCLCCRSHSSSSLLSQLSNLLSQLSVLVSVCLVPVDVVSNVSSLVSLLNSLSSPLLSLLVLVLVLLVCVPPVVVCVDDDNVVSSVVSNVVCVSVNVSSVVSVVVSCVSNVVVVFQPPDDLVLQVLLLLLLLVVVVCCSVPVPLAAQAAFDDPCPPPVSSVVSVVVLVVLQVVCVVCCVVCVLLVSLNCLLCSSLVVPSRSRNDDRGSDHSSSCSRNCSSVSSNVSVVLVVCCVVPVVCVVVVVVVSVVVSVVSSVSNSVSSVCSRYNLSRLVSNCVSPVLDLPSLQSNLVVCVVVVNLVSSLVSLVSSCVSPVLQLVSLQSNLVSCVVVVVLVSSLVSLVSSCVSPVPPVSSVVVNVVSVPDPVNVVD

Secondary structure (DSSP, 8-state):
-HHHHHHHHHHHHHHHHHHHHHHHHHHHHHHHHGGGGGPPPPTTTHIIIIIS-HHHHT-S-HHHHHHHHH--GGG---HHHHHHHHHHHHHHTT-HHHHHHHHHHHHHHHHHHHHHHHHHHH--HHHHHHHHHHHHH-GGGHHHHH-GGGHHHHHHHHHHHHHHHHHHHHHHH--HHHHHHHHHHHHHHHTT-SGGGGHHHHHHHHHHTTS-TTSSS-HHHHHHHHHHHTHHHHHHHHHHHHHHHHHHHTTT-TTSS-HHHHHHHHHHHHHHHHHHHH---S--S--B--SS--HHHHHHHHHHHHHHHHHHHHTTTT-HHHHHHHHHHHHHHGGGSSSS--SSBS--GGGGTTTHHHHHHHHHHHHHHHHHH-HHHHHHHHHHHHHHHHHHHHHHHHHHHHTT-HHHHHHHHHHH-S--HHHHHHHHHHHHHTT-HHHHHHHHHHHHHH-TT-HHHHHHHHHHHHHTT-HHHHHHHHHHHHHH-TT-HHHHHHHHHHHT-GGGTT-

Mean predicted aligned error: 5.68 Å

Nearest PDB structures (foldseek):
  6v8e-assembly1_A  TM=9.463E-01  e=7.761E-04  synthetic construct
  6v8e-assembly2_F  TM=9.043E-01  e=8.068E-04  synthetic construct
  6vfk-assembly1_A  TM=8.940E-01  e=1.445E-03  synthetic construct
  4cgv-assembly3_C  TM=9.395E-01  e=1.971E-03  Homo sapiens
  2vyi-assembly2_B  TM=9.441E-01  e=1.176E-02  Homo sapiens

Radius of gyration: 25.23 Å; Cα contacts (8 Å, |Δi|>4): 692; chains: 1; bounding box: 58×59×86 Å

pLDDT: mean 91.83, std 12.29, range [28.17, 98.94]

Solvent-accessible surface area (backbone atoms only — not comparable to full-atom values): 25517 Å² total; per-residue (Å²): 113,72,79,59,52,58,55,51,52,57,51,53,65,56,48,54,60,50,51,51,50,47,50,52,51,38,52,51,41,50,66,37,53,53,68,36,63,72,21,45,71,35,74,82,53,27,35,75,62,40,81,64,24,68,60,29,66,71,18,87,40,77,65,37,53,52,44,31,70,71,44,42,69,97,35,39,57,28,28,55,35,49,52,49,47,6,49,40,28,70,76,44,47,89,43,41,30,52,48,18,47,53,27,46,51,37,43,42,52,35,28,44,36,49,23,53,38,42,27,71,59,65,70,39,59,68,47,20,46,49,30,20,51,50,66,57,37,35,40,52,43,32,55,30,32,50,37,57,62,32,42,26,53,34,53,14,44,38,22,42,44,48,16,52,42,27,39,56,47,16,74,76,64,70,40,64,68,29,45,51,46,18,50,51,25,35,52,55,8,33,29,19,27,72,69,43,52,36,46,51,62,46,52,58,42,32,32,54,35,70,65,46,67,59,79,65,78,57,66,67,63,41,50,51,54,54,51,61,73,33,44,72,49,48,50,52,24,52,54,51,50,53,53,44,50,58,24,34,61,78,64,68,47,70,74,83,64,59,70,67,60,26,47,42,50,26,48,29,40,57,45,53,53,51,48,38,70,79,51,68,63,81,76,48,89,57,37,63,58,69,84,77,71,52,66,64,58,32,51,51,28,50,52,51,52,50,51,52,52,49,52,38,60,74,44,31,87,88,36,43,59,41,45,31,11,49,50,37,25,54,56,55,29,53,78,74,38,29,69,70,37,68,76,66,49,54,58,56,50,50,65,41,66,73,17,46,54,14,52,34,43,32,51,36,50,49,52,57,47,48,37,66,80,37,59,81,47,39,77,53,50,54,60,50,51,50,50,51,51,53,50,27,36,53,48,21,38,55,55,42,60,33,49,32,31,46,65,49,33,31,54,42,16,38,72,62,41,71,83,36,37,64,46,30,30,53,44,12,52,55,29,40,77,70,70,40,49,79,61,11,50,57,24,20,53,49,11,31,68,74,35,81,77,45,29,66,36,29,31,52,45,12,51,54,28,44,76,69,70,38,45,77,58,12,45,53,25,17,52,50,14,36,71,66,34,77,79,46,60,69,32,53,55,53,38,55,51,45,72,68,33,70,84,58,72,79,116